Protein AF-A0A9Q5HTS6-F1 (afdb_monomer_lite)

Radius of gyration: 38.54 Å; chains: 1; bounding box: 90×103×113 Å

Sequence (545 aa):
MSFSGYDIEDALILNKASLDRGYGRCQVMRKYATLIRKYPNGTFDRLADAPLDEKGQVQRKYDIIQSDGLAGVGERVDPGDVYVNKQTPANANDNTFTGQAAGVAYKNAPMTYKSPVPGNIDKVMLTDTENDQTLVKVLIRQTRRPELGDKFSSRHGQKGVCGLIVNQEDMPFNDDGITPDSIMNPHGFPSRMTVGKMIELLAGKAGVLDGSLQYGTAFGGSKVEDMSRILVDHGFNYAGKDMLTSGITGEQMEAYVFFGPIYYQKLKHMVMDKMHARARGPRATLTRQPTEGRSREGGLRLGEMERDCLIGYGATQLLLERLMLSSDKFEVHACEVCGLMGYNGWCAYCKSSKSMAKLVIPYAAKLLFQESTFQPQTEARDYEERDEPLQPDESLANLDERVNRNRRDALDREFNNQSGSTHINWAEKGKLKADAIDVWWQPTSAPQAATHAAATIPVQTPLQMEGDQEPVHSFGTPGMPIPMCQYLDFFNASIAIGRQAPLKIHQSCDSYANTAAHSIGYQTNLGCSYNPQDTSMGFVPINGA

Structure (mmCIF, N/CA/C/O backbone):
data_AF-A0A9Q5HTS6-F1
#
_entry.id   AF-A0A9Q5HTS6-F1
#
loop_
_atom_site.group_PDB
_atom_site.id
_atom_site.type_symbol
_atom_site.label_atom_id
_atom_site.label_alt_id
_atom_site.label_comp_id
_atom_site.label_asym_id
_atom_site.label_entity_id
_atom_site.label_seq_id
_atom_site.pdbx_PDB_ins_code
_atom_site.Cartn_x
_atom_site.Cartn_y
_atom_site.Cartn_z
_atom_site.occupancy
_atom_site.B_iso_or_equiv
_atom_site.auth_seq_id
_atom_site.auth_comp_id
_atom_site.auth_asym_id
_atom_site.auth_atom_id
_atom_site.pdbx_PDB_model_num
ATOM 1 N N . MET A 1 1 ? -6.279 -2.132 24.727 1.00 91.94 1 MET A N 1
ATOM 2 C CA . MET A 1 1 ? -5.371 -2.897 25.616 1.00 91.94 1 MET A CA 1
ATOM 3 C C . MET A 1 1 ? -4.040 -3.071 24.905 1.00 91.94 1 MET A C 1
ATOM 5 O O . MET A 1 1 ? -4.052 -2.992 23.684 1.00 91.94 1 MET A O 1
ATOM 9 N N . SER A 1 2 ? -2.934 -3.256 25.627 1.00 92.50 2 SER A N 1
ATOM 10 C CA . SER A 1 2 ? -1.659 -3.651 25.016 1.00 92.50 2 SER A CA 1
ATOM 11 C C . SER A 1 2 ? -1.619 -5.172 24.834 1.00 92.50 2 SER A C 1
ATOM 13 O O . SER A 1 2 ? -2.069 -5.899 25.720 1.00 92.50 2 SER A O 1
ATOM 15 N N . PHE A 1 3 ? -1.123 -5.673 23.703 1.00 91.12 3 PHE A N 1
ATOM 16 C CA . PHE A 1 3 ? -1.060 -7.117 23.443 1.00 91.12 3 PHE A CA 1
ATOM 17 C C . PHE A 1 3 ? 0.232 -7.504 22.720 1.00 91.12 3 PHE A C 1
ATOM 19 O O . PHE A 1 3 ? 0.503 -7.041 21.617 1.00 91.12 3 PHE A O 1
ATOM 26 N N . SER A 1 4 ? 1.023 -8.411 23.303 1.00 86.00 4 SER A N 1
ATOM 27 C CA . SER A 1 4 ? 2.230 -9.026 22.703 1.00 86.00 4 SER A CA 1
ATOM 28 C C . SER A 1 4 ? 3.352 -8.080 22.217 1.00 86.00 4 SER A C 1
ATOM 30 O O . SER A 1 4 ? 4.333 -8.554 21.655 1.00 86.00 4 SER A O 1
ATOM 32 N N . GLY A 1 5 ? 3.238 -6.758 22.407 1.00 92.12 5 GLY A N 1
ATOM 33 C CA . GLY A 1 5 ? 4.233 -5.755 21.996 1.00 92.12 5 GLY A CA 1
ATOM 34 C C . GLY A 1 5 ? 4.219 -5.391 20.504 1.00 92.12 5 GLY A C 1
ATOM 35 O O . GLY A 1 5 ? 4.838 -4.407 20.107 1.00 92.12 5 GLY A O 1
ATOM 36 N N . TYR A 1 6 ? 3.481 -6.127 19.669 1.00 94.62 6 TYR A N 1
ATOM 37 C CA . TYR A 1 6 ? 3.338 -5.849 18.232 1.00 94.62 6 TYR A CA 1
ATOM 38 C C . TYR A 1 6 ? 2.350 -4.713 17.911 1.00 94.62 6 TYR A C 1
ATOM 40 O O . TYR A 1 6 ? 2.110 -4.416 16.742 1.00 94.62 6 TYR A O 1
ATOM 48 N N . ASP A 1 7 ? 1.773 -4.082 18.932 1.00 94.81 7 ASP A N 1
ATOM 49 C CA . ASP A 1 7 ? 0.868 -2.931 18.867 1.00 94.81 7 ASP A CA 1
ATOM 50 C C . ASP A 1 7 ? 1.518 -1.611 19.328 1.00 94.81 7 ASP A C 1
ATOM 52 O O . ASP A 1 7 ? 0.841 -0.610 19.577 1.00 94.81 7 ASP A O 1
ATOM 56 N N . ILE A 1 8 ? 2.844 -1.587 19.463 1.00 93.94 8 ILE A N 1
ATOM 57 C CA . ILE A 1 8 ? 3.615 -0.371 19.747 1.00 93.94 8 ILE A CA 1
ATOM 58 C C . ILE A 1 8 ? 3.582 0.567 18.519 1.00 93.94 8 ILE A C 1
ATOM 60 O O . ILE A 1 8 ? 3.503 0.107 17.382 1.00 93.94 8 ILE A O 1
ATOM 64 N N . GLU A 1 9 ? 3.614 1.888 18.747 1.00 90.25 9 GLU A N 1
ATOM 65 C CA . GLU A 1 9 ? 3.634 2.925 17.693 1.00 90.25 9 GLU A CA 1
ATOM 66 C C . GLU A 1 9 ? 2.486 2.805 16.660 1.00 90.25 9 GLU A C 1
ATOM 68 O O . GLU A 1 9 ? 2.699 2.690 15.453 1.00 90.25 9 GLU A O 1
ATOM 73 N N . ASP A 1 10 ? 1.236 2.844 17.142 1.00 91.56 10 ASP A N 1
ATOM 74 C CA . ASP A 1 10 ? -0.006 2.798 16.342 1.00 91.56 10 ASP A CA 1
ATOM 75 C C . ASP A 1 10 ? -0.234 1.521 15.510 1.00 91.56 10 ASP A C 1
ATOM 77 O O . ASP A 1 10 ? -1.095 1.493 14.620 1.00 91.56 10 ASP A O 1
ATOM 81 N N . ALA A 1 11 ? 0.494 0.440 15.777 1.00 95.75 11 ALA A N 1
ATOM 82 C CA . ALA A 1 11 ? 0.191 -0.842 15.161 1.00 95.75 11 ALA A CA 1
ATOM 83 C C . ALA A 1 11 ? -1.122 -1.439 15.712 1.00 95.75 11 ALA A C 1
ATOM 85 O O . ALA A 1 11 ? -1.511 -1.240 16.863 1.00 95.75 11 ALA A O 1
ATOM 86 N N . LEU A 1 12 ? -1.837 -2.152 14.843 1.00 95.75 12 LEU A N 1
ATOM 87 C CA . LEU A 1 12 ? -3.092 -2.831 15.146 1.00 95.75 12 LEU A CA 1
ATOM 88 C C . LEU A 1 12 ? -2.887 -4.332 15.034 1.00 95.75 12 LEU A C 1
ATOM 90 O O . LEU A 1 12 ? -2.292 -4.820 14.070 1.00 95.75 12 LEU A O 1
ATOM 94 N N . ILE A 1 13 ? -3.454 -5.065 15.978 1.00 96.88 13 ILE A N 1
ATOM 95 C CA . ILE A 1 13 ? -3.468 -6.524 15.937 1.00 96.88 13 ILE A CA 1
ATOM 96 C C . ILE A 1 13 ? -4.833 -6.954 15.424 1.00 96.88 13 ILE A C 1
ATOM 98 O O . ILE A 1 13 ? -5.847 -6.383 15.829 1.00 96.88 13 ILE A O 1
ATOM 102 N N . LEU A 1 14 ? -4.860 -7.912 14.500 1.00 96.81 14 LEU A N 1
ATOM 103 C CA . LEU A 1 14 ? -6.087 -8.405 13.875 1.00 96.81 14 LEU A CA 1
ATOM 104 C C . LEU A 1 14 ? -6.308 -9.882 14.187 1.00 96.81 14 LEU A C 1
ATOM 106 O O . LEU A 1 14 ? -5.365 -10.669 14.229 1.00 96.81 14 LEU A O 1
ATOM 110 N N . ASN A 1 15 ? -7.572 -10.266 14.337 1.00 97.00 15 ASN A N 1
ATOM 111 C CA . ASN A 1 15 ? -7.971 -11.657 14.496 1.00 97.00 15 ASN A CA 1
ATOM 112 C C . ASN A 1 15 ? -7.982 -12.381 13.142 1.00 97.00 15 ASN A C 1
ATOM 114 O O . ASN A 1 15 ? -8.696 -12.003 12.207 1.00 97.00 15 ASN A O 1
ATOM 118 N N . LYS A 1 16 ? -7.213 -13.465 13.041 1.00 97.06 16 LYS A N 1
ATOM 119 C CA . LYS A 1 16 ? -7.109 -14.301 11.844 1.00 97.06 16 LYS A CA 1
ATOM 120 C C . LYS A 1 16 ? -8.455 -14.885 11.428 1.00 97.06 16 LYS A C 1
ATOM 122 O O . LYS A 1 16 ? -8.787 -14.811 10.244 1.00 97.06 16 LYS A O 1
ATOM 127 N N . ALA A 1 17 ? -9.242 -15.401 12.375 1.00 97.19 17 ALA A N 1
ATOM 128 C CA . ALA A 1 17 ? -10.527 -16.025 12.070 1.00 97.19 17 ALA A CA 1
ATOM 129 C C . ALA A 1 17 ? -11.534 -15.005 11.526 1.00 97.19 17 ALA A C 1
ATOM 131 O O . ALA A 1 17 ? -12.284 -15.305 10.598 1.00 97.19 17 ALA A O 1
ATOM 132 N N . SER A 1 18 ? -11.507 -13.770 12.028 1.00 96.38 18 SER A N 1
ATOM 133 C CA . SER A 1 18 ? -12.330 -12.677 11.500 1.00 96.38 18 SER A CA 1
ATOM 134 C C . SER A 1 18 ? -11.939 -12.330 10.061 1.00 96.38 18 SER A C 1
ATOM 136 O O . SER A 1 18 ? -12.806 -12.178 9.195 1.00 96.38 18 SER A O 1
ATOM 138 N N . LEU A 1 19 ? -10.636 -12.300 9.753 1.00 96.00 19 LEU A N 1
ATOM 139 C CA . LEU A 1 19 ? -10.141 -12.134 8.380 1.00 96.00 19 LEU A CA 1
ATOM 140 C C . LEU A 1 19 ? -10.570 -13.290 7.460 1.00 96.00 19 LEU A C 1
ATOM 142 O O . LEU A 1 19 ? -10.954 -13.051 6.310 1.00 96.00 19 LEU A O 1
ATOM 146 N N . ASP A 1 20 ? -10.532 -14.531 7.955 1.00 95.62 20 ASP A N 1
ATOM 147 C CA . ASP A 1 20 ? -10.992 -15.716 7.221 1.00 95.62 20 ASP A CA 1
ATOM 148 C C . ASP A 1 20 ? -12.496 -15.654 6.928 1.00 95.62 20 ASP A C 1
ATOM 150 O O . ASP A 1 20 ? -12.903 -15.918 5.794 1.00 95.62 20 ASP A O 1
ATOM 154 N N . ARG A 1 21 ? -13.309 -15.194 7.887 1.00 96.44 21 ARG A N 1
ATOM 155 C CA . ARG A 1 21 ? -14.764 -15.002 7.732 1.00 96.44 21 ARG A CA 1
ATOM 156 C C . ARG A 1 21 ? -15.150 -13.850 6.801 1.00 96.44 21 ARG A C 1
ATOM 158 O O . ARG A 1 21 ? -16.279 -13.814 6.325 1.00 96.44 21 ARG A O 1
ATOM 165 N N . GLY A 1 22 ? -14.228 -12.939 6.485 1.00 95.31 22 GLY A N 1
ATOM 166 C CA . GLY A 1 22 ? -14.451 -11.888 5.485 1.00 95.31 22 GLY A CA 1
ATOM 167 C C . GLY A 1 22 ? -14.142 -10.463 5.929 1.00 95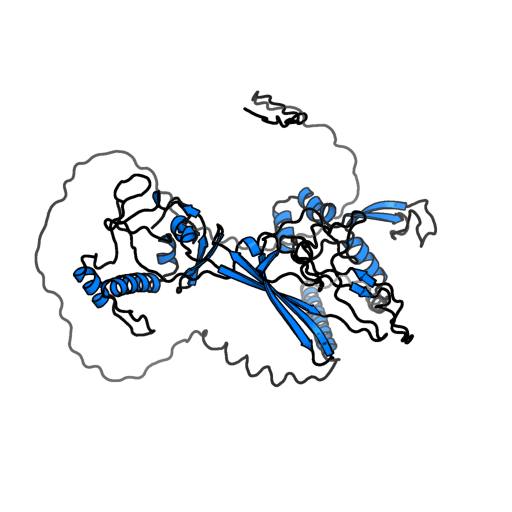.31 22 GLY A C 1
ATOM 168 O O . GLY A 1 22 ? -14.303 -9.547 5.120 1.00 95.31 22 GLY A O 1
ATOM 169 N N . TYR A 1 23 ? -13.666 -10.259 7.159 1.00 95.75 23 TYR A N 1
ATOM 170 C CA . TYR A 1 23 ? -13.342 -8.931 7.672 1.00 95.75 23 TYR A CA 1
ATOM 171 C C . TYR A 1 23 ? -12.332 -8.208 6.766 1.00 95.75 23 TYR A C 1
ATOM 173 O O . TYR A 1 23 ? -11.249 -8.716 6.466 1.00 95.75 23 TYR A O 1
ATOM 181 N N . GLY A 1 24 ? -12.701 -7.017 6.286 1.00 92.81 24 GLY A N 1
ATOM 182 C CA . GLY A 1 24 ? -11.821 -6.140 5.510 1.00 92.81 24 GLY A CA 1
ATOM 183 C C . GLY A 1 24 ? -11.382 -6.659 4.131 1.00 92.81 24 GLY A C 1
ATOM 184 O O . GLY A 1 24 ? -10.415 -6.126 3.573 1.00 92.81 24 GLY A O 1
ATOM 185 N N . ARG A 1 25 ? -12.039 -7.678 3.554 1.00 95.31 25 ARG A N 1
ATOM 186 C CA . ARG A 1 25 ? -11.738 -8.130 2.181 1.00 95.31 25 ARG A CA 1
ATOM 187 C C . ARG A 1 25 ? -11.942 -6.986 1.186 1.00 95.31 25 ARG A C 1
ATOM 189 O O . ARG A 1 25 ? -12.949 -6.286 1.231 1.00 95.31 25 ARG A O 1
ATOM 196 N N . CYS A 1 26 ? -10.995 -6.806 0.270 1.00 94.19 26 CYS A N 1
ATOM 197 C CA . CYS A 1 26 ? -11.092 -5.794 -0.775 1.00 94.19 26 CYS A CA 1
ATOM 198 C C . CYS A 1 26 ? -11.025 -6.416 -2.170 1.00 94.19 26 CYS A C 1
ATOM 200 O O . CYS A 1 26 ? -10.338 -7.409 -2.408 1.00 94.19 26 CYS A O 1
ATOM 202 N N . GLN A 1 27 ? -11.748 -5.809 -3.108 1.00 94.75 27 GLN A N 1
ATOM 203 C CA . GLN A 1 27 ? -11.639 -6.110 -4.528 1.00 94.75 27 GLN A CA 1
ATOM 204 C C . GLN A 1 27 ? -10.976 -4.922 -5.214 1.00 94.75 27 GLN A C 1
ATOM 206 O O . GLN A 1 27 ? -11.531 -3.827 -5.273 1.00 94.75 27 GLN A O 1
ATOM 211 N N . VAL A 1 28 ? -9.756 -5.128 -5.698 1.00 94.62 28 VAL A N 1
ATOM 212 C CA . VAL A 1 28 ? -9.007 -4.110 -6.430 1.00 94.62 28 VAL A CA 1
ATOM 213 C C . VAL A 1 28 ? -9.265 -4.321 -7.909 1.00 94.62 28 VAL A C 1
ATOM 215 O O . VAL A 1 28 ? -8.833 -5.317 -8.484 1.00 94.62 28 VAL A O 1
ATOM 218 N N . MET A 1 29 ? -9.974 -3.383 -8.522 1.00 94.62 29 MET A N 1
ATOM 219 C CA . MET A 1 29 ? -10.266 -3.408 -9.950 1.00 94.62 29 MET A CA 1
ATOM 220 C C . MET A 1 29 ? -9.309 -2.472 -10.687 1.00 94.62 29 MET A C 1
ATOM 222 O O . MET A 1 29 ? -9.157 -1.304 -10.324 1.00 94.62 29 MET A O 1
ATOM 226 N N . ARG A 1 30 ? -8.642 -2.985 -11.721 1.00 93.94 30 ARG A N 1
ATOM 227 C CA . ARG A 1 30 ? -7.734 -2.221 -12.583 1.00 93.94 30 ARG A CA 1
ATOM 228 C C . ARG A 1 30 ? -8.204 -2.309 -14.022 1.00 93.94 30 ARG A C 1
ATOM 230 O O . ARG A 1 30 ? -8.406 -3.395 -14.556 1.00 93.94 30 ARG A O 1
ATOM 237 N N . LYS A 1 31 ? -8.362 -1.146 -14.645 1.00 94.88 31 LYS A N 1
ATOM 238 C CA . LYS A 1 31 ? -8.725 -1.019 -16.053 1.00 94.88 31 LYS A CA 1
ATOM 239 C C . LYS A 1 31 ? -7.462 -0.907 -16.899 1.00 94.88 31 LYS A C 1
ATOM 241 O O . LYS A 1 31 ? -6.658 0.001 -16.690 1.00 94.88 31 LYS A O 1
ATOM 246 N N . TYR A 1 32 ? -7.358 -1.766 -17.900 1.00 93.94 32 TYR A N 1
ATOM 247 C CA . TYR A 1 32 ? -6.369 -1.695 -18.964 1.00 93.94 32 TYR A CA 1
ATOM 248 C C . TYR A 1 32 ? -7.080 -1.312 -20.256 1.00 93.94 32 TYR A C 1
ATOM 250 O O . TYR A 1 32 ? -8.039 -1.962 -20.658 1.00 93.94 32 TYR A O 1
ATOM 258 N N . ALA A 1 33 ? -6.661 -0.210 -20.872 1.00 94.06 33 ALA A N 1
ATOM 259 C CA . ALA A 1 33 ? -7.249 0.283 -22.109 1.00 94.06 33 ALA A CA 1
ATOM 260 C C . ALA A 1 33 ? -6.222 0.180 -23.235 1.00 94.06 33 ALA A C 1
ATOM 262 O O . ALA A 1 33 ? -5.099 0.669 -23.098 1.00 94.06 33 ALA A O 1
ATOM 263 N N . THR A 1 34 ? -6.610 -0.450 -24.336 1.00 92.88 34 THR A N 1
ATOM 264 C CA . THR A 1 34 ? -5.758 -0.682 -25.498 1.00 92.88 34 THR A CA 1
ATOM 265 C C . THR A 1 34 ? -6.490 -0.189 -26.731 1.00 92.88 34 THR A C 1
ATOM 267 O O . THR A 1 34 ? -7.564 -0.682 -27.070 1.00 92.88 34 THR A O 1
ATOM 270 N N . LEU A 1 35 ? -5.917 0.816 -27.385 1.00 92.75 35 LEU A N 1
ATOM 271 C CA . LEU A 1 35 ? -6.476 1.384 -28.601 1.00 92.75 35 LEU A CA 1
ATOM 272 C C . LEU A 1 35 ? -5.869 0.688 -29.820 1.00 92.75 35 LEU A C 1
ATOM 274 O O . LEU A 1 35 ? -4.647 0.520 -29.902 1.00 92.75 35 LEU A O 1
ATOM 278 N N . ILE A 1 36 ? -6.735 0.306 -30.750 1.00 91.62 36 ILE A N 1
ATOM 279 C CA . ILE A 1 36 ? -6.362 -0.235 -32.052 1.00 91.62 36 ILE A CA 1
ATOM 280 C C . ILE A 1 36 ? -6.179 0.960 -32.988 1.00 91.62 36 ILE A C 1
ATOM 282 O O . ILE A 1 36 ? -7.129 1.675 -33.312 1.00 91.62 36 ILE A O 1
ATOM 286 N N . ARG A 1 37 ? -4.923 1.245 -33.337 1.00 88.62 37 ARG A N 1
ATOM 287 C CA . ARG A 1 37 ? -4.564 2.465 -34.063 1.00 88.62 37 ARG A CA 1
ATOM 288 C C . ARG A 1 37 ? -4.812 2.297 -35.555 1.00 88.62 37 ARG A C 1
ATOM 290 O O . ARG A 1 37 ? -4.423 1.289 -36.134 1.00 88.62 37 ARG A O 1
ATOM 297 N N . LYS A 1 38 ? -5.395 3.324 -36.171 1.00 87.75 38 LYS A N 1
ATOM 298 C CA . LYS A 1 38 ? -5.394 3.523 -37.625 1.00 87.75 38 LYS A CA 1
ATOM 299 C C . LYS A 1 38 ? -4.250 4.473 -37.973 1.00 87.75 38 LYS A C 1
ATOM 301 O O . LYS A 1 38 ? -4.104 5.510 -37.325 1.00 87.75 38 LYS A O 1
ATOM 306 N N . TYR A 1 39 ? -3.435 4.104 -38.950 1.00 86.69 39 TYR A N 1
ATOM 307 C CA . TYR A 1 39 ? -2.269 4.862 -39.392 1.00 86.69 39 TYR A CA 1
ATOM 308 C C . TYR A 1 39 ? -2.590 5.671 -40.662 1.00 86.69 39 TYR A C 1
ATOM 310 O O . TYR A 1 39 ? -3.462 5.270 -41.437 1.00 86.69 39 TYR A O 1
ATOM 318 N N . PRO A 1 40 ? -1.882 6.789 -40.924 1.00 83.56 40 PRO A N 1
ATOM 319 C CA . PRO A 1 40 ? -2.123 7.630 -42.106 1.00 83.56 40 PRO A CA 1
ATOM 320 C C . PRO A 1 40 ? -1.927 6.911 -43.448 1.00 83.56 40 PRO A C 1
ATOM 322 O O . PRO A 1 40 ? -2.532 7.278 -44.448 1.00 83.56 40 PRO A O 1
ATOM 325 N N . ASN A 1 41 ? -1.112 5.856 -43.468 1.00 81.38 41 ASN A N 1
ATOM 326 C CA . ASN A 1 41 ? -0.875 5.003 -44.635 1.00 81.38 41 ASN A CA 1
ATOM 327 C C . ASN A 1 41 ? -2.049 4.052 -44.967 1.00 81.38 41 ASN A C 1
ATOM 329 O O . ASN A 1 41 ? -1.928 3.226 -45.868 1.00 81.38 41 ASN A O 1
ATOM 333 N N . GLY A 1 42 ? -3.171 4.142 -44.244 1.00 80.00 42 GLY A N 1
ATOM 334 C CA . GLY A 1 42 ? -4.340 3.279 -44.423 1.00 80.00 42 GLY A CA 1
ATOM 335 C C . GLY A 1 42 ? -4.214 1.904 -43.758 1.00 80.00 42 GLY A C 1
ATOM 336 O O . GLY A 1 42 ? -5.160 1.120 -43.802 1.00 80.00 42 GLY A O 1
ATOM 337 N N . THR A 1 43 ? -3.081 1.601 -43.116 1.00 85.25 43 THR A N 1
ATOM 338 C CA . THR A 1 43 ? -2.927 0.388 -42.302 1.00 85.25 43 THR A CA 1
ATOM 339 C C . THR A 1 43 ? -3.523 0.592 -40.912 1.00 85.25 43 THR A C 1
ATOM 341 O O . THR A 1 43 ? -3.648 1.712 -40.415 1.00 85.25 43 THR A O 1
ATOM 344 N N . PHE A 1 44 ? -3.904 -0.497 -40.256 1.00 87.00 44 PHE A N 1
ATOM 345 C CA . PHE A 1 44 ? -4.443 -0.476 -38.902 1.00 87.00 44 PHE A CA 1
ATOM 346 C C . PHE A 1 44 ? -3.826 -1.605 -38.078 1.00 87.00 44 PHE A C 1
ATOM 348 O O . PHE A 1 44 ? -3.452 -2.648 -38.622 1.00 87.00 44 PHE A O 1
ATOM 355 N N . ASP A 1 45 ? -3.696 -1.381 -36.770 1.00 91.00 45 ASP A N 1
ATOM 356 C CA . ASP A 1 45 ? -3.431 -2.453 -35.813 1.00 91.00 45 ASP A CA 1
ATOM 357 C C . ASP A 1 45 ? -4.559 -3.485 -35.909 1.00 91.00 45 ASP A C 1
ATOM 359 O O . ASP A 1 45 ? -5.717 -3.116 -36.068 1.00 91.00 45 ASP A O 1
ATOM 363 N N . ARG A 1 46 ? -4.261 -4.772 -35.756 1.00 88.94 46 ARG A N 1
ATOM 364 C CA . ARG A 1 46 ? -5.296 -5.814 -35.724 1.00 88.94 46 ARG A CA 1
ATOM 365 C C . ARG A 1 46 ? -5.179 -6.664 -34.472 1.00 88.94 46 ARG A C 1
ATOM 367 O O . ARG A 1 46 ? -4.078 -6.849 -33.947 1.00 88.94 46 ARG A O 1
ATOM 374 N N . LEU A 1 47 ? -6.310 -7.171 -33.999 1.00 90.44 47 LEU A N 1
ATOM 375 C CA . LEU A 1 47 ? -6.320 -8.274 -33.044 1.00 90.44 47 LEU A CA 1
ATOM 376 C C . LEU A 1 47 ? -5.955 -9.551 -33.797 1.00 90.44 47 LEU A C 1
ATOM 378 O O . LEU A 1 47 ? -6.271 -9.686 -34.981 1.00 90.44 47 LEU A O 1
ATOM 382 N N . ALA A 1 48 ? -5.210 -10.428 -33.140 1.00 86.25 48 ALA A N 1
ATOM 383 C CA . ALA A 1 48 ? -4.736 -11.656 -33.751 1.00 86.25 48 ALA A CA 1
ATOM 384 C C . ALA A 1 48 ? -4.862 -12.822 -32.781 1.00 86.25 48 ALA A C 1
ATOM 386 O O . ALA A 1 48 ? -4.678 -12.658 -31.572 1.00 86.25 48 ALA A O 1
ATOM 387 N N . ASP A 1 49 ? -5.089 -13.999 -33.345 1.00 85.38 49 ASP A N 1
ATOM 388 C CA . ASP A 1 49 ? -5.145 -15.249 -32.602 1.00 85.38 49 ASP A CA 1
ATOM 389 C C . ASP A 1 49 ? -3.804 -15.546 -31.931 1.00 85.38 49 ASP A C 1
ATOM 391 O O . ASP A 1 49 ? -2.745 -15.011 -32.298 1.00 85.38 49 ASP A O 1
ATOM 395 N N . ALA A 1 50 ? -3.848 -16.410 -30.923 1.00 82.56 50 ALA A N 1
ATOM 396 C CA . ALA A 1 50 ? -2.648 -16.885 -30.264 1.00 82.56 50 ALA A CA 1
ATOM 397 C C . ALA A 1 50 ? -1.697 -17.547 -31.287 1.00 82.56 50 ALA A C 1
ATOM 399 O O . ALA A 1 50 ? -2.128 -18.407 -32.060 1.00 82.56 50 ALA A O 1
ATOM 400 N N . PRO A 1 51 ? -0.404 -17.171 -31.320 1.00 82.19 51 PRO A N 1
ATOM 401 C CA . PRO A 1 51 ? 0.550 -17.819 -32.206 1.00 82.19 51 PRO A CA 1
ATOM 402 C C . PRO A 1 51 ? 0.720 -19.288 -31.805 1.00 82.19 51 PRO A C 1
ATOM 404 O O . PRO A 1 51 ? 0.944 -19.603 -30.633 1.00 82.19 51 PRO A O 1
ATOM 407 N N . LEU A 1 52 ? 0.630 -20.171 -32.796 1.00 82.31 52 LEU A N 1
ATOM 408 C CA . LEU A 1 52 ? 0.891 -21.597 -32.645 1.00 82.31 52 LEU A CA 1
ATOM 409 C C . LEU A 1 52 ? 2.391 -21.860 -32.799 1.00 82.31 52 LEU A C 1
ATOM 411 O O . LEU A 1 52 ? 3.021 -21.348 -33.727 1.00 82.31 52 LEU A O 1
ATOM 415 N N . ASP A 1 53 ? 2.959 -22.663 -31.903 1.00 80.62 53 ASP A N 1
ATOM 416 C CA . ASP A 1 53 ? 4.321 -23.173 -32.062 1.00 80.62 53 ASP A CA 1
ATOM 417 C C . ASP A 1 53 ? 4.396 -24.181 -33.223 1.00 80.62 53 ASP A C 1
ATOM 419 O O . ASP A 1 53 ? 3.381 -24.693 -33.697 1.00 80.62 53 ASP A O 1
ATOM 423 N N . GLU A 1 54 ? 5.613 -24.549 -33.637 1.00 78.50 54 GLU A N 1
ATOM 424 C CA . GLU A 1 54 ? 5.878 -25.548 -34.693 1.00 78.50 54 GLU A CA 1
ATOM 425 C C . GLU A 1 54 ? 5.198 -26.911 -34.440 1.00 78.50 54 GLU A C 1
ATOM 427 O O . GLU A 1 54 ? 4.981 -27.690 -35.364 1.00 78.50 54 GLU A O 1
ATOM 432 N N . LYS A 1 55 ? 4.826 -27.190 -33.183 1.00 78.25 55 LYS A N 1
ATOM 433 C CA . LYS A 1 55 ? 4.099 -28.394 -32.744 1.00 78.25 55 LYS A CA 1
ATOM 434 C C . LYS A 1 55 ? 2.571 -28.232 -32.733 1.00 78.25 55 LYS A C 1
ATOM 436 O O . LYS A 1 55 ? 1.878 -29.121 -32.248 1.00 78.25 55 LYS A O 1
ATOM 441 N N . GLY A 1 56 ? 2.044 -27.100 -33.199 1.00 77.69 56 GLY A N 1
ATOM 442 C CA . GLY A 1 56 ? 0.612 -26.786 -33.194 1.00 77.69 56 GLY A CA 1
ATOM 443 C C . GLY A 1 56 ? 0.029 -26.494 -31.807 1.00 77.69 56 GLY A C 1
ATOM 444 O O . GLY A 1 56 ? -1.187 -26.509 -31.647 1.00 77.69 56 GLY A O 1
ATOM 445 N N . GLN A 1 57 ? 0.872 -26.253 -30.799 1.00 80.06 57 GLN A N 1
ATOM 446 C CA . GLN A 1 57 ? 0.445 -25.928 -29.436 1.00 80.06 57 GLN A CA 1
ATOM 447 C C . GLN A 1 57 ? 0.514 -24.420 -29.192 1.00 80.06 57 GLN A C 1
ATOM 449 O O . GLN A 1 57 ? 1.424 -23.745 -29.676 1.00 80.06 57 GLN A O 1
ATOM 454 N N . VAL A 1 58 ? -0.444 -23.901 -28.426 1.00 81.25 58 VAL A N 1
ATOM 455 C CA . VAL A 1 58 ? -0.443 -22.507 -27.975 1.00 81.25 58 VAL A CA 1
ATOM 456 C C . VAL A 1 58 ? 0.606 -22.345 -26.876 1.00 81.25 58 VAL A C 1
ATOM 458 O O . VAL A 1 58 ? 0.667 -23.135 -25.933 1.00 81.25 58 VAL A O 1
ATOM 461 N N . GLN A 1 59 ? 1.443 -21.313 -26.979 1.00 84.19 59 GLN A N 1
ATOM 462 C CA . GLN A 1 59 ? 2.391 -20.998 -25.910 1.00 84.19 59 GLN A CA 1
ATOM 463 C C . GLN A 1 59 ? 1.638 -20.614 -24.632 1.00 84.19 59 GLN A C 1
ATOM 465 O O . GLN A 1 59 ? 0.689 -19.836 -24.684 1.00 84.19 59 GLN A O 1
ATOM 470 N N . ARG A 1 60 ? 2.152 -21.028 -23.466 1.00 86.50 60 ARG A N 1
ATOM 471 C CA . ARG A 1 60 ? 1.551 -20.753 -22.144 1.00 86.50 60 ARG A CA 1
ATOM 472 C C . ARG A 1 60 ? 1.132 -19.290 -21.916 1.00 86.50 60 ARG A C 1
ATOM 474 O O . ARG A 1 60 ? 0.154 -19.034 -21.236 1.00 86.50 60 ARG A O 1
ATOM 481 N N . LYS A 1 61 ? 1.851 -18.323 -22.497 1.00 87.25 61 LYS A N 1
ATOM 482 C CA . LYS A 1 61 ? 1.552 -16.883 -22.356 1.00 87.25 61 LYS A CA 1
ATOM 483 C C . LYS A 1 61 ? 0.218 -16.454 -22.976 1.00 87.25 61 LYS A C 1
ATOM 485 O O . LYS A 1 61 ? -0.267 -15.375 -22.648 1.00 87.25 61 LYS A O 1
ATOM 490 N N . TYR A 1 62 ? -0.310 -17.244 -23.907 1.00 89.31 62 TYR A N 1
ATOM 491 C CA . TYR A 1 62 ? -1.537 -16.966 -24.650 1.00 89.31 62 TYR A CA 1
ATOM 492 C C . TYR A 1 62 ? -2.663 -17.946 -24.287 1.00 89.31 62 TYR A C 1
ATOM 494 O O . TYR A 1 62 ? -3.657 -17.998 -24.996 1.00 89.31 62 TYR A O 1
ATOM 502 N N . ASP A 1 63 ? -2.521 -18.707 -23.197 1.00 88.31 63 ASP A N 1
ATOM 503 C CA . ASP A 1 63 ? -3.491 -19.731 -22.773 1.00 88.31 63 ASP A CA 1
ATOM 504 C C . ASP A 1 63 ? -4.888 -19.149 -22.478 1.00 88.31 63 ASP A C 1
ATOM 506 O O . ASP A 1 63 ? -5.907 -19.782 -22.714 1.00 88.31 63 ASP A O 1
ATOM 510 N N . ILE A 1 64 ? -4.923 -17.894 -22.027 1.00 90.69 64 ILE A N 1
ATOM 511 C CA . ILE A 1 64 ? -6.131 -17.146 -21.630 1.00 90.69 64 ILE A CA 1
ATOM 512 C C . ILE A 1 64 ? -6.824 -16.494 -22.845 1.00 90.69 64 ILE A C 1
ATOM 514 O O . ILE A 1 64 ? -7.879 -15.870 -22.745 1.00 90.69 64 ILE A O 1
ATOM 518 N N . ILE A 1 65 ? -6.187 -16.527 -24.017 1.00 91.75 65 ILE A N 1
ATOM 519 C CA . ILE A 1 65 ? -6.673 -15.802 -25.190 1.00 91.75 65 ILE A CA 1
ATOM 520 C C . ILE A 1 65 ? -7.628 -16.675 -25.990 1.00 91.75 65 ILE A C 1
ATOM 522 O O . ILE A 1 65 ? -7.327 -17.816 -26.329 1.00 91.75 65 ILE A O 1
ATOM 526 N N . GLN A 1 66 ? -8.768 -16.091 -26.340 1.00 90.12 66 GLN A N 1
ATOM 527 C CA . GLN A 1 66 ? -9.782 -16.704 -27.179 1.00 90.12 66 GLN A CA 1
ATOM 528 C C . GLN A 1 66 ? -9.487 -16.465 -28.670 1.00 90.12 66 GLN A C 1
ATOM 530 O O . GLN A 1 66 ? -8.529 -15.792 -29.056 1.00 90.12 66 GLN A O 1
ATOM 535 N N . SER A 1 67 ? -10.323 -17.024 -29.542 1.00 86.56 67 SER A N 1
ATOM 536 C CA . SER A 1 67 ? -10.180 -16.930 -31.004 1.00 86.56 67 SER A CA 1
ATOM 537 C C . SER A 1 67 ? -10.357 -15.519 -31.581 1.00 86.56 67 SER A C 1
ATOM 539 O O . SER A 1 67 ? -10.324 -15.346 -32.789 1.00 86.56 67 SER A O 1
ATOM 541 N N . ASP A 1 68 ? -10.644 -14.518 -30.755 1.00 88.50 68 ASP A N 1
ATOM 542 C CA . ASP A 1 68 ? -10.765 -13.110 -31.140 1.00 88.50 68 ASP A CA 1
ATOM 543 C C . ASP A 1 68 ? -9.513 -12.287 -30.773 1.00 88.50 68 ASP A C 1
ATOM 545 O O . ASP A 1 68 ? -9.451 -11.082 -31.034 1.00 88.50 68 ASP A O 1
ATOM 549 N N . GLY A 1 69 ? -8.503 -12.917 -30.161 1.00 89.25 69 GLY A N 1
ATOM 550 C CA . GLY A 1 69 ? -7.298 -12.246 -29.674 1.00 89.25 69 GLY A CA 1
ATOM 551 C C . GLY A 1 69 ? -7.492 -11.498 -28.348 1.00 89.25 69 GLY A C 1
ATOM 552 O O . GLY A 1 69 ? -6.584 -10.773 -27.915 1.00 89.25 69 GLY A O 1
ATOM 553 N N . LEU A 1 70 ? -8.647 -11.657 -27.694 1.00 93.44 70 LEU A N 1
ATOM 554 C CA . LEU A 1 70 ? -8.965 -11.098 -26.382 1.00 93.44 70 LEU A CA 1
ATOM 555 C C . LEU A 1 70 ? -9.006 -12.203 -25.333 1.00 93.44 70 LEU A C 1
ATOM 557 O O . LEU A 1 70 ? -9.194 -13.377 -25.631 1.00 93.44 70 LEU A O 1
ATOM 561 N N . ALA A 1 71 ? -8.801 -11.821 -24.081 1.00 93.44 71 ALA A N 1
ATOM 562 C CA . ALA A 1 71 ? -8.844 -12.779 -22.995 1.00 93.44 71 ALA A CA 1
ATOM 563 C C . ALA A 1 71 ? -10.272 -13.052 -22.501 1.00 93.44 71 ALA A C 1
ATOM 565 O O . ALA A 1 71 ? -11.109 -12.144 -22.464 1.00 93.44 71 ALA A O 1
ATOM 566 N N . GLY A 1 72 ? -10.538 -14.295 -22.097 1.00 92.88 72 GLY A N 1
ATOM 567 C CA . GLY A 1 72 ? -11.867 -14.729 -21.679 1.00 92.88 72 GLY A CA 1
ATOM 568 C C . GLY A 1 72 ? -12.354 -14.072 -20.385 1.00 92.88 72 GLY A C 1
ATOM 569 O O . GLY A 1 72 ? -11.601 -13.858 -19.433 1.00 92.88 72 GLY A O 1
ATOM 570 N N . VAL A 1 73 ? -13.651 -13.753 -20.316 1.00 95.00 73 VAL A N 1
ATOM 571 C CA . VAL A 1 73 ? -14.268 -13.229 -19.087 1.00 95.00 73 VAL A CA 1
ATOM 572 C C . VAL A 1 73 ? -14.388 -14.348 -18.051 1.00 95.00 73 VAL A C 1
ATOM 574 O O . VAL A 1 73 ? -14.938 -15.407 -18.328 1.00 95.00 73 VAL A O 1
ATOM 577 N N . GLY A 1 74 ? -13.907 -14.096 -16.835 1.00 93.56 74 GLY A N 1
ATOM 578 C CA . GLY A 1 74 ? -13.884 -15.051 -15.725 1.00 93.56 74 GLY A CA 1
ATOM 579 C C . GLY A 1 74 ? -12.560 -15.800 -15.575 1.00 93.56 74 GLY A C 1
ATOM 580 O O . GLY A 1 74 ? -12.302 -16.358 -14.505 1.00 93.56 74 GLY A O 1
ATOM 581 N N . GLU A 1 75 ? -11.695 -15.757 -16.588 1.00 93.19 75 GLU A N 1
ATOM 582 C CA . GLU A 1 75 ? -10.421 -16.467 -16.578 1.00 93.19 75 GLU A CA 1
ATOM 583 C C . GLU A 1 75 ? -9.396 -15.806 -15.647 1.00 93.19 75 GLU A C 1
ATOM 585 O O . GLU A 1 75 ? -9.413 -14.592 -15.395 1.00 93.19 75 GLU A O 1
ATOM 590 N N . ARG A 1 76 ? -8.513 -16.637 -15.086 1.00 94.25 76 ARG A N 1
ATOM 591 C CA . ARG A 1 76 ? -7.450 -16.216 -14.175 1.00 94.25 76 ARG A CA 1
ATOM 592 C C . ARG A 1 76 ? -6.205 -15.845 -14.979 1.00 94.25 76 ARG A C 1
ATOM 594 O O . ARG A 1 76 ? -5.683 -16.673 -15.704 1.00 94.25 76 ARG A O 1
ATOM 601 N N . VAL A 1 77 ? -5.715 -14.628 -14.767 1.00 94.50 77 VAL A N 1
ATOM 602 C CA . VAL A 1 77 ? -4.507 -14.054 -15.365 1.00 94.50 77 VAL A CA 1
ATOM 603 C C . VAL A 1 77 ? -3.368 -14.084 -14.361 1.00 94.50 77 VAL A C 1
ATOM 605 O O . VAL A 1 77 ? -3.442 -13.421 -13.319 1.00 94.50 77 VAL A O 1
ATOM 608 N N . ASP A 1 78 ? -2.307 -14.819 -14.683 1.00 93.88 78 ASP A N 1
ATOM 609 C CA . ASP A 1 78 ? -1.076 -14.855 -13.907 1.00 93.88 78 ASP A CA 1
ATOM 610 C C . ASP A 1 78 ? -0.054 -13.820 -14.451 1.00 93.88 78 ASP A C 1
ATOM 612 O O . ASP A 1 78 ? -0.190 -13.277 -15.557 1.00 93.88 78 ASP A O 1
ATOM 616 N N . PRO A 1 79 ? 0.969 -13.445 -13.657 1.00 91.94 79 PRO A N 1
ATOM 617 C CA . PRO A 1 79 ? 1.976 -12.474 -14.081 1.00 91.94 79 PRO A CA 1
ATOM 618 C C . PRO A 1 79 ? 2.732 -12.937 -15.337 1.00 91.94 79 PRO A C 1
ATOM 620 O O . PRO A 1 79 ? 3.379 -13.980 -15.332 1.00 91.94 79 PRO A O 1
ATOM 623 N N . GLY A 1 80 ? 2.718 -12.116 -16.389 1.00 89.69 80 GLY A N 1
ATOM 624 C CA . GLY A 1 80 ? 3.379 -12.401 -17.667 1.00 89.69 80 GLY A CA 1
ATOM 625 C C . GLY A 1 80 ? 2.445 -12.860 -18.786 1.00 89.69 80 GLY A C 1
ATOM 626 O O . GLY A 1 80 ? 2.862 -12.823 -19.948 1.00 89.69 80 GLY A O 1
ATOM 627 N N . ASP A 1 81 ? 1.197 -13.201 -18.466 1.00 93.31 81 ASP A N 1
ATOM 628 C CA . ASP A 1 81 ? 0.210 -13.603 -19.464 1.00 93.31 81 ASP A CA 1
ATOM 629 C C . ASP A 1 81 ? -0.257 -12.413 -20.309 1.00 93.31 81 ASP A C 1
ATOM 631 O O . ASP A 1 81 ? -0.231 -11.246 -19.887 1.00 93.31 81 ASP A O 1
ATOM 635 N N . VAL A 1 82 ? -0.659 -12.707 -21.541 1.00 93.31 82 VAL A N 1
ATOM 636 C CA . VAL A 1 82 ? -1.163 -11.724 -22.497 1.00 93.31 82 VAL A CA 1
ATOM 637 C C . VAL A 1 82 ? -2.684 -11.674 -22.392 1.00 93.31 82 VAL A C 1
ATOM 639 O O . VAL A 1 82 ? -3.349 -12.683 -22.578 1.00 93.31 82 VAL A O 1
ATOM 642 N N . TYR A 1 83 ? -3.237 -10.488 -22.124 1.00 93.81 83 TYR A N 1
ATOM 643 C CA . TYR A 1 83 ? -4.693 -10.300 -22.020 1.00 93.81 83 TYR A CA 1
ATOM 644 C C . TYR A 1 83 ? -5.320 -9.670 -23.276 1.00 93.81 83 TYR A C 1
ATOM 646 O O . TYR A 1 83 ? -6.530 -9.740 -23.473 1.00 93.81 83 TYR A O 1
ATOM 654 N N . VAL A 1 84 ? -4.507 -9.025 -24.119 1.00 94.56 84 VAL A N 1
ATOM 655 C CA . VAL A 1 84 ? -4.892 -8.571 -25.464 1.00 94.56 84 VAL A CA 1
ATOM 656 C C . VAL A 1 84 ? -3.727 -8.858 -26.396 1.00 94.56 84 VAL A C 1
ATOM 658 O O . VAL A 1 84 ? -2.644 -8.279 -26.236 1.00 94.56 84 VAL A O 1
ATOM 661 N N . ASN A 1 85 ? -3.943 -9.728 -27.378 1.00 93.81 85 ASN A N 1
ATOM 662 C CA . ASN A 1 85 ? -2.971 -9.973 -28.427 1.00 93.81 85 ASN A CA 1
ATOM 663 C C . ASN A 1 85 ? -3.214 -9.017 -29.595 1.00 93.81 85 ASN A C 1
ATOM 665 O O . ASN A 1 85 ? -4.202 -9.110 -30.322 1.00 93.81 85 ASN A O 1
ATOM 669 N N . LYS A 1 86 ? -2.289 -8.072 -29.761 1.00 92.56 86 LYS A N 1
ATOM 670 C CA . LYS A 1 86 ? -2.348 -7.053 -30.805 1.00 92.56 86 LYS A CA 1
ATOM 671 C C . LYS A 1 86 ? -1.160 -7.195 -31.744 1.00 92.56 86 LYS A C 1
ATOM 673 O O . LYS A 1 86 ? -0.026 -7.372 -31.300 1.00 92.56 86 LYS A O 1
ATOM 678 N N . GLN A 1 87 ? -1.413 -7.039 -33.034 1.00 91.62 87 GLN A N 1
ATOM 679 C CA . GLN A 1 87 ? -0.413 -6.961 -34.088 1.00 91.62 87 GLN A CA 1
ATOM 680 C C . GLN A 1 87 ? -0.363 -5.551 -34.673 1.00 91.62 87 GLN A C 1
ATOM 682 O O . GLN A 1 87 ? -1.392 -4.987 -35.039 1.00 91.62 87 GLN A O 1
ATOM 687 N N . THR A 1 88 ? 0.845 -5.007 -34.793 1.00 90.88 88 THR A N 1
ATOM 688 C CA . THR A 1 88 ? 1.114 -3.693 -35.384 1.00 90.88 88 THR A CA 1
ATOM 689 C C . THR A 1 88 ? 1.831 -3.869 -36.726 1.00 90.88 88 THR A C 1
ATOM 691 O O . THR A 1 88 ? 2.761 -4.676 -36.805 1.00 90.88 88 THR A O 1
ATOM 694 N N . PRO A 1 89 ? 1.428 -3.161 -37.795 1.00 89.50 89 PRO A N 1
ATOM 695 C CA . PRO A 1 89 ? 2.085 -3.259 -39.098 1.00 89.50 89 PRO A CA 1
ATOM 696 C C . PRO A 1 89 ? 3.552 -2.805 -39.022 1.00 89.50 89 PRO A C 1
ATOM 698 O O . PRO A 1 89 ? 3.878 -1.834 -38.341 1.00 89.50 89 PRO A O 1
ATOM 701 N N . ALA A 1 90 ? 4.454 -3.483 -39.735 1.00 84.19 90 ALA A N 1
ATOM 702 C CA . ALA A 1 90 ? 5.881 -3.143 -39.758 1.00 84.19 90 ALA A CA 1
ATOM 703 C C . ALA A 1 90 ? 6.142 -1.745 -40.351 1.00 84.19 90 ALA A C 1
ATOM 705 O O . ALA A 1 90 ? 7.028 -1.035 -39.881 1.00 84.19 90 ALA A O 1
ATOM 706 N N . ASN A 1 91 ? 5.304 -1.319 -41.302 1.00 80.56 91 ASN A N 1
ATOM 707 C CA . ASN A 1 91 ? 5.388 -0.016 -41.973 1.00 80.56 91 ASN A CA 1
ATOM 708 C C . ASN A 1 91 ? 4.638 1.094 -41.207 1.00 80.56 91 ASN A C 1
ATOM 710 O O . ASN A 1 91 ? 4.286 2.117 -41.784 1.00 80.56 91 ASN A O 1
ATOM 714 N N . ALA A 1 92 ? 4.353 0.908 -39.912 1.00 71.31 92 ALA A N 1
ATOM 715 C CA . ALA A 1 92 ? 3.602 1.866 -39.090 1.00 71.31 92 ALA A CA 1
ATOM 716 C C . ALA A 1 92 ? 4.207 3.285 -39.046 1.00 71.31 92 ALA A C 1
ATOM 718 O O . ALA A 1 92 ? 3.488 4.240 -38.760 1.00 71.31 92 ALA A O 1
ATOM 719 N N . ASN A 1 93 ? 5.512 3.422 -39.302 1.00 74.06 93 ASN A N 1
ATOM 720 C CA . ASN A 1 93 ? 6.214 4.708 -39.287 1.00 74.06 93 ASN A CA 1
ATOM 721 C C . ASN A 1 93 ? 6.267 5.397 -40.661 1.00 74.06 93 ASN A C 1
ATOM 723 O O . ASN A 1 93 ? 6.651 6.564 -40.726 1.00 74.06 93 ASN A O 1
ATOM 727 N N . ASP A 1 94 ? 5.893 4.704 -41.740 1.00 75.44 94 ASP A N 1
ATOM 728 C CA . ASP A 1 94 ? 5.906 5.270 -43.086 1.00 75.44 94 ASP A CA 1
ATOM 729 C C . ASP A 1 94 ? 4.595 6.015 -43.345 1.00 75.44 94 ASP A C 1
ATOM 731 O O . ASP A 1 94 ? 3.510 5.431 -43.339 1.00 75.44 94 ASP A O 1
ATOM 735 N N . ASN A 1 95 ? 4.701 7.322 -43.591 1.00 70.81 95 ASN A N 1
ATOM 736 C CA . ASN A 1 95 ? 3.561 8.197 -43.886 1.00 70.81 95 ASN A CA 1
ATOM 737 C C . ASN A 1 95 ? 3.143 8.172 -45.368 1.00 70.81 95 ASN A C 1
ATOM 739 O O . ASN A 1 95 ? 2.235 8.898 -45.771 1.00 70.81 95 ASN A O 1
ATOM 743 N N . THR A 1 96 ? 3.807 7.371 -46.198 1.00 72.06 96 THR A N 1
ATOM 744 C CA . THR A 1 96 ? 3.526 7.242 -47.629 1.00 72.06 96 THR A CA 1
ATOM 745 C C . THR A 1 96 ? 2.344 6.304 -47.869 1.00 72.06 96 THR A C 1
ATOM 747 O O . THR A 1 96 ? 2.410 5.101 -47.623 1.00 72.06 96 THR A O 1
ATOM 750 N N . PHE A 1 97 ? 1.243 6.860 -48.375 1.00 65.00 97 PHE A N 1
ATOM 751 C CA . PHE A 1 97 ? 0.038 6.112 -48.726 1.00 65.00 97 PHE A CA 1
ATOM 752 C C . PHE A 1 97 ? 0.223 5.400 -50.073 1.00 65.00 97 PHE A C 1
ATOM 754 O O . PHE A 1 97 ? 0.187 6.036 -51.124 1.00 65.00 97 PHE A O 1
ATOM 761 N N . THR A 1 98 ? 0.427 4.082 -50.060 1.00 61.72 98 THR A N 1
ATOM 762 C CA . THR A 1 98 ? 0.602 3.278 -51.287 1.00 61.72 98 THR A CA 1
ATOM 763 C C . THR A 1 98 ? -0.668 2.550 -51.737 1.00 61.72 98 THR A C 1
ATOM 765 O O . THR A 1 98 ? -0.622 1.793 -52.702 1.00 61.72 98 THR A O 1
ATOM 768 N N . GLY A 1 99 ? -1.817 2.757 -51.079 1.00 58.22 99 GLY A N 1
ATOM 769 C CA . GLY A 1 99 ? -3.118 2.195 -51.485 1.00 58.22 99 GLY A CA 1
ATOM 770 C C . GLY A 1 99 ? -3.234 0.660 -51.443 1.00 58.22 99 GLY A C 1
ATOM 771 O O . GLY A 1 99 ? -4.329 0.127 -51.597 1.00 58.22 99 GLY A O 1
ATOM 772 N N . GLN A 1 100 ? -2.141 -0.065 -51.195 1.00 57.38 100 GLN A N 1
ATOM 773 C CA . GLN A 1 100 ? -2.099 -1.522 -51.086 1.00 57.38 100 GLN A CA 1
ATOM 774 C C . GLN A 1 100 ? -1.945 -1.941 -49.620 1.00 57.38 100 GLN A C 1
ATOM 776 O O . GLN A 1 100 ? -0.847 -2.184 -49.128 1.00 57.38 100 GLN A O 1
ATOM 781 N N . ALA A 1 101 ? -3.067 -2.061 -48.910 1.00 57.06 101 ALA A N 1
ATOM 782 C CA . ALA A 1 101 ? -3.086 -2.581 -47.538 1.00 57.06 101 ALA A CA 1
ATOM 783 C C . ALA A 1 101 ? -2.837 -4.108 -47.457 1.00 57.06 101 ALA A C 1
ATOM 785 O O . ALA A 1 101 ? -2.541 -4.633 -46.387 1.00 57.06 101 ALA A O 1
ATOM 786 N N . ALA A 1 102 ? -2.941 -4.834 -48.578 1.00 56.09 102 ALA A N 1
ATOM 787 C CA . ALA A 1 102 ? -3.106 -6.292 -48.606 1.00 56.09 102 ALA A CA 1
ATOM 788 C C . ALA A 1 102 ? -1.813 -7.140 -48.511 1.00 56.09 102 ALA A C 1
ATOM 790 O O . ALA A 1 102 ? -1.883 -8.356 -48.653 1.00 56.09 102 ALA A O 1
ATOM 791 N N . GLY A 1 103 ? -0.643 -6.542 -48.258 1.00 64.25 103 GLY A N 1
ATOM 792 C CA . GLY A 1 103 ? 0.641 -7.268 -48.213 1.00 64.25 103 GLY A CA 1
ATOM 793 C C . GLY A 1 103 ? 1.593 -6.855 -47.089 1.00 64.25 103 GLY A C 1
ATOM 794 O O . GLY A 1 103 ? 2.766 -7.222 -47.117 1.00 64.25 103 GLY A O 1
ATOM 795 N N . VAL A 1 104 ? 1.132 -6.061 -46.118 1.00 74.69 104 VAL A N 1
ATOM 796 C CA . VAL A 1 104 ? 2.004 -5.514 -45.069 1.00 74.69 104 VAL A CA 1
ATOM 797 C C . VAL A 1 104 ? 2.293 -6.578 -44.010 1.00 74.69 104 VAL A C 1
ATOM 799 O O . VAL A 1 104 ? 1.378 -7.167 -43.437 1.00 74.69 104 VAL A O 1
ATOM 802 N N . ALA A 1 105 ? 3.576 -6.812 -43.727 1.00 83.38 105 ALA A N 1
ATOM 803 C CA . ALA A 1 105 ? 3.995 -7.697 -42.646 1.00 83.38 105 ALA A CA 1
ATOM 804 C C . ALA A 1 105 ? 3.598 -7.104 -41.284 1.00 83.38 105 ALA A C 1
ATOM 806 O O . ALA A 1 105 ? 3.827 -5.924 -41.014 1.00 83.38 105 ALA A O 1
ATOM 807 N N . TYR A 1 106 ? 3.028 -7.930 -40.409 1.00 86.81 106 TYR A N 1
ATOM 808 C CA . TYR A 1 106 ? 2.613 -7.534 -39.065 1.00 86.81 106 TYR A CA 1
ATOM 809 C C . TYR A 1 106 ? 3.594 -8.050 -38.014 1.00 86.81 106 TYR A C 1
ATOM 811 O O . TYR A 1 106 ? 4.057 -9.187 -38.077 1.00 86.81 106 TYR A O 1
ATOM 819 N N . LYS A 1 107 ? 3.883 -7.217 -37.014 1.00 88.50 107 LYS A N 1
ATOM 820 C CA . LYS A 1 107 ? 4.698 -7.553 -35.849 1.00 88.50 107 LYS A CA 1
ATOM 821 C C . LYS A 1 107 ? 3.813 -7.673 -34.611 1.00 88.50 107 LYS A C 1
ATOM 823 O O . LYS A 1 107 ? 3.002 -6.792 -34.333 1.00 88.50 107 LYS A O 1
ATOM 828 N N . ASN A 1 108 ? 4.008 -8.731 -33.829 1.00 87.31 108 ASN A N 1
ATOM 829 C CA . ASN A 1 108 ? 3.311 -8.908 -32.555 1.00 87.31 108 ASN A CA 1
ATOM 830 C C . ASN A 1 108 ? 3.721 -7.812 -31.552 1.00 87.31 108 ASN A C 1
ATOM 832 O O . ASN A 1 108 ? 4.907 -7.619 -31.270 1.00 87.31 108 ASN A O 1
ATOM 836 N N . ALA A 1 109 ? 2.727 -7.117 -31.002 1.00 90.12 109 ALA A N 1
ATOM 837 C CA . ALA A 1 109 ? 2.840 -6.106 -29.954 1.00 90.12 109 ALA A CA 1
ATOM 838 C C . ALA A 1 109 ? 1.789 -6.367 -28.847 1.00 90.12 109 ALA A C 1
ATOM 840 O O . ALA A 1 109 ? 0.910 -5.528 -28.616 1.00 90.12 109 ALA A O 1
ATOM 841 N N . PRO A 1 110 ? 1.847 -7.540 -28.184 1.00 92.19 110 PRO A N 1
ATOM 842 C CA . PRO A 1 110 ? 0.851 -7.958 -27.207 1.00 92.19 110 PRO A CA 1
ATOM 843 C C . PRO A 1 110 ? 0.906 -7.124 -25.927 1.00 92.19 110 PRO A C 1
ATOM 845 O O . PRO A 1 110 ? 1.952 -6.602 -25.528 1.00 92.19 110 PRO A O 1
ATOM 848 N N . MET A 1 111 ? -0.229 -7.060 -25.240 1.00 92.50 111 MET A N 1
ATOM 849 C CA . MET A 1 111 ? -0.358 -6.389 -23.956 1.00 92.50 111 MET A CA 1
ATOM 850 C C . MET A 1 111 ? -0.285 -7.415 -22.827 1.00 92.50 111 MET A C 1
ATOM 852 O O . MET A 1 111 ? -1.169 -8.255 -22.672 1.00 92.50 111 MET A O 1
ATOM 856 N N . THR A 1 112 ? 0.788 -7.338 -22.041 1.00 92.69 112 THR A N 1
ATOM 857 C CA . THR A 1 112 ? 1.086 -8.286 -20.961 1.00 92.69 112 THR A CA 1
ATOM 858 C C . THR A 1 112 ? 0.656 -7.771 -19.596 1.00 92.69 112 THR A C 1
ATOM 860 O O . THR A 1 112 ? 0.737 -6.574 -19.287 1.00 92.69 112 THR A O 1
ATOM 863 N N . TYR A 1 113 ? 0.221 -8.692 -18.746 1.00 93.19 113 TYR A N 1
ATOM 864 C CA . TYR A 1 113 ? -0.131 -8.415 -17.367 1.00 93.19 113 TYR A CA 1
ATOM 865 C C . TYR A 1 113 ? 1.121 -8.383 -16.478 1.00 93.19 113 TYR A C 1
ATOM 867 O O . TYR A 1 113 ? 1.819 -9.377 -16.309 1.00 93.19 113 TYR A O 1
ATOM 875 N N . LYS A 1 114 ? 1.423 -7.207 -15.911 1.00 87.38 114 LYS A N 1
ATOM 876 C CA . LYS A 1 114 ? 2.663 -6.938 -15.147 1.00 87.38 114 LYS A CA 1
ATOM 877 C C . LYS A 1 114 ? 2.492 -6.932 -13.624 1.00 87.38 114 LYS A C 1
ATOM 879 O O . LYS A 1 114 ? 3.425 -6.596 -12.900 1.00 87.38 114 LYS A O 1
ATOM 884 N N . SER A 1 115 ? 1.287 -7.189 -13.120 1.00 86.81 115 SER A N 1
ATOM 885 C CA . SER A 1 115 ? 1.042 -7.189 -11.673 1.00 86.81 115 SER A CA 1
ATOM 886 C C . SER A 1 115 ? 1.634 -8.458 -11.049 1.00 86.81 115 SER A C 1
ATOM 888 O O . SER A 1 115 ? 1.514 -9.509 -11.667 1.00 86.81 115 SER A O 1
ATOM 890 N N . PRO A 1 116 ? 2.220 -8.403 -9.838 1.00 86.69 116 PRO A N 1
ATOM 891 C CA . PRO A 1 116 ? 2.811 -9.582 -9.196 1.00 86.69 116 PRO A CA 1
ATOM 892 C C . PRO A 1 116 ? 1.765 -10.592 -8.703 1.00 86.69 116 PRO A C 1
ATOM 894 O O . PRO A 1 116 ? 2.068 -11.767 -8.544 1.00 86.69 116 PRO A O 1
ATOM 897 N N . VAL A 1 117 ? 0.540 -10.130 -8.442 1.00 90.81 117 VAL A N 1
ATOM 898 C CA . VAL A 1 117 ? -0.566 -10.963 -7.954 1.00 90.81 117 VAL A CA 1
ATOM 899 C C . VAL A 1 117 ? -1.453 -11.373 -9.125 1.00 90.81 117 VAL A C 1
ATOM 901 O O . VAL A 1 117 ? -1.787 -10.496 -9.938 1.00 90.81 117 VAL A O 1
ATOM 904 N N . PRO A 1 118 ? -1.885 -12.644 -9.189 1.00 93.75 118 PRO A N 1
ATOM 905 C CA . PRO A 1 118 ? -2.877 -13.066 -10.162 1.00 93.75 118 PRO A CA 1
ATOM 906 C C . PRO A 1 118 ? -4.190 -12.301 -9.993 1.00 93.75 118 PRO A C 1
ATOM 908 O O . PRO A 1 118 ? -4.557 -11.863 -8.900 1.00 93.75 118 PRO A O 1
ATOM 911 N N . GLY A 1 119 ? -4.888 -12.099 -11.099 1.00 94.75 119 GLY A N 1
ATOM 912 C CA . GLY A 1 119 ? -6.204 -11.472 -11.120 1.00 94.75 119 GLY A CA 1
ATOM 913 C C . GLY A 1 119 ? -7.163 -12.273 -11.979 1.00 94.75 119 GLY A C 1
ATOM 914 O O . GLY A 1 119 ? -6.753 -13.188 -12.678 1.00 94.75 119 GLY A O 1
ATOM 915 N N . ASN A 1 120 ? -8.435 -11.908 -11.956 1.00 96.25 120 ASN A N 1
ATOM 916 C CA . ASN A 1 120 ? -9.437 -12.482 -12.840 1.00 96.25 120 ASN A CA 1
ATOM 917 C C . ASN A 1 120 ? -9.945 -11.397 -13.780 1.00 96.25 120 ASN A C 1
ATOM 919 O O . ASN A 1 120 ? -10.131 -10.249 -13.363 1.00 96.25 120 ASN A O 1
ATOM 923 N N . ILE A 1 121 ? -10.188 -11.751 -15.036 1.00 96.50 121 ILE A N 1
ATOM 924 C CA . ILE A 1 121 ? -10.830 -10.840 -15.983 1.00 96.50 121 ILE A CA 1
ATOM 925 C C . ILE A 1 121 ? -12.305 -10.755 -15.622 1.00 96.50 121 ILE A C 1
ATOM 927 O O . ILE A 1 121 ? -13.016 -11.752 -15.606 1.00 96.50 121 ILE A O 1
ATOM 931 N N . ASP A 1 122 ? -12.757 -9.554 -15.295 1.00 96.00 122 ASP A N 1
ATOM 932 C CA . ASP A 1 122 ? -14.123 -9.309 -14.839 1.00 96.00 122 ASP A CA 1
ATOM 933 C C . ASP A 1 122 ? -15.015 -8.864 -15.998 1.00 96.00 122 ASP A C 1
ATOM 935 O O . ASP A 1 122 ? -16.148 -9.313 -16.142 1.00 96.00 122 ASP A O 1
ATOM 939 N N . LYS A 1 123 ? -14.485 -7.992 -16.864 1.00 95.81 123 LYS A N 1
ATOM 940 C CA . LYS A 1 123 ? -15.213 -7.478 -18.023 1.00 95.81 123 LYS A CA 1
ATOM 941 C C . LYS A 1 123 ? -14.263 -7.104 -19.149 1.00 95.81 123 LYS A C 1
ATOM 943 O O . LYS A 1 123 ? -13.310 -6.357 -18.932 1.00 95.81 123 LYS A O 1
ATOM 948 N N . VAL A 1 124 ? -14.584 -7.547 -20.357 1.00 95.69 124 VAL A N 1
ATOM 949 C CA . VAL A 1 124 ? -13.986 -7.055 -21.601 1.00 95.69 124 VAL A CA 1
ATOM 950 C C . VAL A 1 124 ? -15.035 -6.210 -22.315 1.00 95.69 124 VAL A C 1
ATOM 952 O O . VAL A 1 124 ? -16.194 -6.599 -22.424 1.00 95.69 124 VAL A O 1
ATOM 955 N N . MET A 1 125 ? -14.657 -5.004 -22.726 1.00 94.69 125 MET A N 1
ATOM 956 C CA . MET A 1 125 ? -15.535 -4.058 -23.405 1.00 94.69 125 MET A CA 1
ATOM 957 C C . MET A 1 125 ? -14.847 -3.537 -24.659 1.00 94.69 125 MET A C 1
ATOM 959 O O . MET A 1 125 ? -13.739 -3.008 -24.587 1.00 94.69 125 MET A O 1
ATOM 963 N N . LEU A 1 126 ? -15.551 -3.634 -25.780 1.00 94.19 126 LEU A N 1
ATOM 964 C CA . LEU A 1 126 ? -15.198 -3.012 -27.047 1.00 94.19 126 LEU A CA 1
ATOM 965 C C . LEU A 1 126 ? -16.062 -1.762 -27.221 1.00 94.19 126 LEU A C 1
ATOM 967 O O . LEU A 1 126 ? -17.254 -1.766 -26.913 1.00 94.19 126 LEU A O 1
ATOM 971 N N . THR A 1 127 ? -15.459 -0.655 -27.628 1.00 94.81 127 THR A N 1
ATOM 972 C CA . THR A 1 127 ? -16.174 0.596 -27.907 1.00 94.81 127 THR A CA 1
ATOM 973 C C . THR A 1 127 ? -15.428 1.352 -28.984 1.00 94.81 127 THR A C 1
ATOM 975 O O . THR A 1 127 ? -14.201 1.369 -28.959 1.00 94.81 127 THR A O 1
ATOM 978 N N . ASP A 1 128 ? -16.144 2.030 -29.866 1.00 93.69 128 ASP A N 1
ATOM 979 C CA . ASP A 1 128 ? -15.528 2.916 -30.844 1.00 93.69 128 ASP A CA 1
ATOM 980 C C . ASP A 1 128 ? -15.415 4.336 -30.296 1.00 93.69 128 ASP A C 1
ATOM 982 O O . ASP A 1 128 ? -16.277 4.835 -29.571 1.00 93.69 128 ASP A O 1
ATOM 986 N N . THR A 1 129 ? -14.289 4.970 -30.595 1.00 91.69 129 THR A N 1
ATOM 987 C CA . THR A 1 129 ? -14.078 6.397 -30.328 1.00 91.69 129 THR A CA 1
ATOM 988 C C . THR A 1 129 ? -14.663 7.207 -31.486 1.00 91.69 129 THR A C 1
ATOM 990 O O . THR A 1 129 ? -14.801 6.673 -32.580 1.00 91.69 129 THR A O 1
ATOM 993 N N . GLU A 1 130 ? -14.915 8.503 -31.296 1.00 90.81 130 GLU A N 1
ATOM 994 C CA . GLU A 1 130 ? -15.387 9.426 -32.351 1.00 90.81 130 GLU A CA 1
ATOM 995 C C . GLU A 1 130 ? -14.531 9.407 -33.634 1.00 90.81 130 GLU A C 1
ATOM 997 O O . GLU A 1 130 ? -15.026 9.693 -34.715 1.00 90.81 130 GLU A O 1
ATOM 1002 N N . ASN A 1 131 ? -13.257 9.015 -33.533 1.00 86.38 131 ASN A N 1
ATOM 1003 C CA . ASN A 1 131 ? -12.337 8.863 -34.667 1.00 86.38 131 ASN A CA 1
ATOM 1004 C C . ASN A 1 131 ? -12.434 7.489 -35.372 1.00 86.38 131 ASN A C 1
ATOM 1006 O O . ASN A 1 131 ? -11.457 7.048 -35.982 1.00 86.38 131 ASN A O 1
ATOM 1010 N N . ASP A 1 132 ? -13.539 6.757 -35.205 1.00 86.38 132 ASP A N 1
ATOM 1011 C CA . ASP A 1 132 ? -13.740 5.376 -35.671 1.00 86.38 132 ASP A CA 1
ATOM 1012 C C . ASP A 1 132 ? -12.598 4.423 -35.274 1.00 86.38 132 ASP A C 1
ATOM 1014 O O . ASP A 1 132 ? -12.216 3.519 -36.023 1.00 86.38 132 ASP A O 1
ATOM 1018 N N . GLN A 1 133 ? -11.975 4.652 -34.117 1.00 89.75 133 GLN A N 1
ATOM 1019 C CA . GLN A 1 133 ? -10.921 3.791 -33.583 1.00 89.75 133 GLN A CA 1
ATOM 1020 C C . GLN A 1 133 ? -11.500 2.886 -32.501 1.00 89.75 133 GLN A C 1
ATOM 1022 O O . GLN A 1 133 ? -11.968 3.370 -31.465 1.00 89.75 133 GLN A O 1
ATOM 1027 N N . THR A 1 134 ? -11.403 1.577 -32.728 1.00 91.81 134 THR A N 1
ATOM 1028 C CA . THR A 1 134 ? -11.822 0.540 -31.784 1.00 91.81 134 THR A CA 1
ATOM 1029 C C . THR A 1 134 ? -10.931 0.573 -30.539 1.00 91.81 134 THR A C 1
ATOM 1031 O O . THR A 1 134 ? -9.703 0.438 -30.604 1.00 91.81 134 THR A O 1
ATOM 1034 N N . LEU A 1 135 ? -11.554 0.747 -29.379 1.00 94.31 135 LEU A N 1
ATOM 1035 C CA . LEU A 1 135 ? -10.935 0.791 -28.063 1.00 94.31 135 LEU A CA 1
ATOM 1036 C C . LEU A 1 135 ? -11.361 -0.441 -27.264 1.00 94.31 135 LEU A C 1
ATOM 1038 O O . LEU A 1 135 ? -12.531 -0.607 -26.923 1.00 94.31 135 LEU A O 1
ATOM 1042 N N . VAL A 1 136 ? -10.386 -1.267 -26.896 1.00 94.94 136 VAL A N 1
ATOM 1043 C CA . VAL A 1 136 ? -10.598 -2.422 -26.022 1.00 94.94 136 VAL A CA 1
ATOM 1044 C C . VAL A 1 136 ? -10.290 -2.011 -24.584 1.00 94.94 136 VAL A C 1
ATOM 1046 O O . VAL A 1 136 ? -9.220 -1.477 -24.285 1.00 94.94 136 VAL A O 1
ATOM 1049 N N . LYS A 1 137 ? -11.228 -2.237 -23.668 1.00 95.94 137 LYS A N 1
ATOM 1050 C CA . LYS A 1 137 ? -11.066 -2.016 -22.228 1.00 95.94 137 LYS A CA 1
ATOM 1051 C C . LYS A 1 137 ? -11.230 -3.350 -21.514 1.00 95.94 137 LYS A C 1
ATOM 1053 O O . LYS A 1 137 ? -12.308 -3.932 -21.541 1.00 95.94 137 LYS A O 1
ATOM 1058 N N . VAL A 1 138 ? -10.182 -3.789 -20.832 1.00 95.69 138 VAL A N 1
ATOM 1059 C CA . VAL A 1 138 ? -10.185 -4.997 -20.006 1.00 95.69 138 VAL A CA 1
ATOM 1060 C C . VAL A 1 138 ? -10.143 -4.583 -18.540 1.00 95.69 138 VAL A C 1
ATOM 1062 O O . VAL A 1 138 ? -9.237 -3.867 -18.105 1.00 95.69 138 VAL A O 1
ATOM 1065 N N . LEU A 1 139 ? -11.152 -4.992 -17.777 1.00 97.19 139 LEU A N 1
ATOM 1066 C CA . LEU A 1 139 ? -11.224 -4.812 -16.334 1.00 97.19 139 LEU A CA 1
ATOM 1067 C C . LEU A 1 139 ? -10.731 -6.089 -15.658 1.00 97.19 139 LEU A C 1
ATOM 1069 O O . LEU A 1 139 ? -11.342 -7.143 -15.803 1.00 97.19 139 LEU A O 1
ATOM 1073 N N . ILE A 1 140 ? -9.638 -5.980 -14.907 1.00 96.12 140 ILE A N 1
ATOM 1074 C CA . ILE A 1 140 ? -9.071 -7.086 -14.135 1.00 96.12 140 ILE A CA 1
ATOM 1075 C C . ILE A 1 140 ? -9.356 -6.834 -12.656 1.00 96.12 140 ILE A C 1
ATOM 1077 O O . ILE A 1 140 ? -9.014 -5.776 -12.118 1.00 96.12 140 ILE A O 1
ATOM 1081 N N . ARG A 1 141 ? -9.975 -7.810 -11.996 1.00 96.06 141 ARG A N 1
ATOM 1082 C CA . ARG A 1 141 ? -10.310 -7.800 -10.571 1.00 96.06 141 ARG A CA 1
ATOM 1083 C C . ARG A 1 141 ? -9.332 -8.674 -9.797 1.00 96.06 141 ARG A C 1
ATOM 1085 O O . ARG A 1 141 ? -9.087 -9.821 -10.147 1.00 96.06 141 ARG A O 1
ATOM 1092 N N . GLN A 1 142 ? -8.817 -8.149 -8.694 1.00 95.06 142 GLN A N 1
ATOM 1093 C CA . GLN A 1 142 ? -8.001 -8.887 -7.733 1.00 95.06 142 GLN A CA 1
ATOM 1094 C C . GLN A 1 142 ? -8.722 -8.910 -6.389 1.00 95.06 142 GLN A C 1
ATOM 1096 O O . GLN A 1 142 ? -8.978 -7.856 -5.805 1.00 95.06 142 GLN A O 1
ATOM 1101 N N . THR A 1 143 ? -9.033 -10.100 -5.883 1.00 92.88 143 THR A N 1
ATOM 1102 C CA . THR A 1 143 ? -9.565 -10.252 -4.523 1.00 92.88 143 THR A CA 1
ATOM 1103 C C . THR A 1 143 ? -8.393 -10.308 -3.556 1.00 92.88 143 THR A C 1
ATOM 1105 O O . THR A 1 143 ? -7.560 -11.205 -3.648 1.00 92.88 143 THR A O 1
ATOM 1108 N N . ARG A 1 144 ? -8.311 -9.345 -2.640 1.00 92.94 144 ARG A N 1
ATOM 1109 C CA . ARG A 1 144 ? -7.218 -9.227 -1.677 1.00 92.94 144 ARG A CA 1
ATOM 1110 C C . ARG A 1 144 ? -7.758 -9.345 -0.257 1.00 92.94 144 ARG A C 1
ATOM 1112 O O . ARG A 1 144 ? -8.623 -8.578 0.175 1.00 92.94 144 ARG A O 1
ATOM 1119 N N . ARG A 1 145 ? -7.231 -10.323 0.470 1.00 94.19 145 ARG A N 1
ATOM 1120 C CA . ARG A 1 145 ? -7.411 -10.441 1.917 1.00 94.19 145 ARG A CA 1
ATOM 1121 C C . ARG A 1 145 ? -6.481 -9.433 2.608 1.00 94.19 145 ARG A C 1
ATOM 1123 O O . ARG A 1 145 ? -5.396 -9.201 2.082 1.00 94.19 145 ARG A O 1
ATOM 1130 N N . PRO A 1 146 ? -6.877 -8.810 3.734 1.00 95.50 146 PRO A N 1
ATOM 1131 C CA . PRO A 1 146 ? -5.931 -8.052 4.540 1.00 95.50 146 PRO A CA 1
ATOM 1132 C C . PRO A 1 146 ? -4.753 -8.913 4.989 1.00 95.50 146 PRO A C 1
ATOM 1134 O O . PRO A 1 146 ? -4.940 -10.046 5.431 1.00 95.50 146 PRO A O 1
ATOM 1137 N N . GLU A 1 147 ? -3.564 -8.344 4.885 1.00 95.00 147 GLU A N 1
ATOM 1138 C CA . GLU A 1 147 ? -2.294 -8.958 5.259 1.00 95.00 147 GLU A CA 1
ATOM 1139 C C . GLU A 1 147 ? -1.490 -8.014 6.162 1.00 95.00 147 GLU A C 1
ATOM 1141 O O . GLU A 1 147 ? -1.883 -6.868 6.407 1.00 95.00 147 GLU A O 1
ATOM 1146 N N . LEU A 1 148 ? -0.353 -8.496 6.660 1.00 96.50 148 LEU A N 1
ATOM 1147 C CA . LEU A 1 148 ? 0.538 -7.710 7.509 1.00 96.50 148 LEU A CA 1
ATOM 1148 C C . LEU A 1 148 ? 0.994 -6.429 6.798 1.00 96.50 148 LEU A C 1
ATOM 1150 O O . LEU A 1 148 ? 1.392 -6.443 5.636 1.00 96.50 148 LEU A O 1
ATOM 1154 N N . GLY A 1 149 ? 0.925 -5.315 7.526 1.00 95.81 149 GLY A N 1
ATOM 1155 C CA . GLY A 1 149 ? 1.255 -3.965 7.076 1.00 95.81 149 GLY A CA 1
ATOM 1156 C C . GLY A 1 149 ? 0.153 -3.234 6.294 1.00 95.81 149 GLY A C 1
ATOM 1157 O O . GLY A 1 149 ? 0.334 -2.054 5.963 1.00 95.81 149 GLY A O 1
ATOM 1158 N N . ASP A 1 150 ? -0.995 -3.870 6.012 1.00 96.69 150 ASP A N 1
ATOM 1159 C CA . ASP A 1 150 ? -2.155 -3.162 5.460 1.00 96.69 150 ASP A CA 1
ATOM 1160 C C . ASP A 1 150 ? -2.599 -2.054 6.422 1.00 96.69 150 ASP A C 1
ATOM 1162 O O . ASP A 1 150 ? -2.588 -2.214 7.646 1.00 96.69 150 ASP A O 1
ATOM 1166 N N . LYS A 1 151 ? -2.988 -0.904 5.863 1.00 96.88 151 LYS A N 1
ATOM 1167 C CA . LYS A 1 151 ? -3.331 0.273 6.662 1.00 96.88 151 LYS A CA 1
ATOM 1168 C C . LYS A 1 151 ? -4.834 0.375 6.920 1.00 96.88 151 LYS A C 1
ATOM 1170 O O . LYS A 1 151 ? -5.637 0.396 5.985 1.00 96.88 151 LYS A O 1
ATOM 1175 N N . PHE A 1 152 ? -5.184 0.566 8.184 1.00 96.88 152 PHE A N 1
ATOM 1176 C CA . PHE A 1 152 ? -6.532 0.843 8.663 1.00 96.88 152 PHE A CA 1
ATOM 1177 C C . PHE A 1 152 ? -6.587 2.223 9.325 1.00 96.88 152 PHE A C 1
ATOM 1179 O O . PHE A 1 152 ? -5.565 2.801 9.698 1.00 96.88 152 PHE A O 1
ATOM 1186 N N . SER A 1 153 ? -7.786 2.783 9.437 1.00 95.94 153 SER A N 1
ATOM 1187 C CA . SER A 1 153 ? -8.033 4.050 10.119 1.00 95.94 153 SER A CA 1
ATOM 1188 C C . SER A 1 153 ? -9.332 3.976 10.896 1.00 95.94 153 SER A C 1
ATOM 1190 O O . SER A 1 153 ? -10.331 3.492 10.371 1.00 95.94 153 SER A O 1
ATOM 1192 N N . SER A 1 154 ? -9.350 4.520 12.108 1.00 94.75 154 SER A N 1
ATOM 1193 C CA . SER A 1 154 ? -10.616 4.903 12.733 1.00 94.75 154 SER A CA 1
ATOM 1194 C C . SER A 1 154 ? -11.165 6.177 12.078 1.00 94.75 154 SER A C 1
ATOM 1196 O O . SER A 1 154 ? -10.445 6.883 11.356 1.00 94.75 154 SER A O 1
ATOM 1198 N N . ARG A 1 155 ? -12.426 6.518 12.370 1.00 94.12 155 ARG A N 1
ATOM 1199 C CA . ARG A 1 155 ? -13.028 7.805 11.969 1.00 94.12 155 ARG A CA 1
ATOM 1200 C C . ARG A 1 155 ? -12.359 9.016 12.629 1.00 94.12 155 ARG A C 1
ATOM 1202 O O . ARG A 1 155 ? -12.464 10.125 12.121 1.00 94.12 155 ARG A O 1
ATOM 1209 N N . HIS A 1 156 ? -11.620 8.796 13.714 1.00 94.25 156 HIS A N 1
ATOM 1210 C CA . HIS A 1 156 ? -10.959 9.829 14.515 1.00 94.25 156 HIS A CA 1
ATOM 1211 C C . HIS A 1 156 ? -9.504 10.089 14.098 1.00 94.25 156 HIS A C 1
ATOM 1213 O O . HIS A 1 156 ? -8.695 10.541 14.903 1.00 94.25 156 HIS A O 1
ATOM 1219 N N . GLY A 1 157 ? -9.136 9.756 12.857 1.00 90.38 157 GLY A N 1
ATOM 1220 C CA . GLY A 1 157 ? -7.803 10.035 12.318 1.00 90.38 157 GLY A CA 1
ATOM 1221 C C . GLY A 1 157 ? -6.675 9.178 12.901 1.00 90.38 157 GLY A C 1
ATOM 1222 O O . GLY A 1 157 ? -5.514 9.403 12.561 1.00 90.38 157 GLY A O 1
ATOM 1223 N N . GLN A 1 158 ? -6.991 8.174 13.725 1.00 93.06 158 GLN A N 1
ATOM 1224 C CA . GLN A 1 158 ? -6.006 7.212 14.215 1.00 93.06 158 GLN A CA 1
ATOM 1225 C C . GLN A 1 158 ? -5.762 6.169 13.127 1.00 93.06 158 GLN A C 1
ATOM 1227 O O . GLN A 1 158 ? -6.567 5.255 12.920 1.00 93.06 158 GLN A O 1
ATOM 1232 N N . LYS A 1 159 ? -4.666 6.350 12.396 1.00 94.81 159 LYS A N 1
ATOM 1233 C CA . LYS A 1 159 ? -4.224 5.435 11.346 1.00 94.81 159 LYS A CA 1
ATOM 1234 C C . LYS A 1 159 ? -3.262 4.434 11.960 1.00 94.81 159 LYS A C 1
ATOM 1236 O O . LYS A 1 159 ? -2.324 4.849 12.624 1.00 94.81 159 LYS A O 1
ATOM 1241 N N . GLY A 1 160 ? -3.465 3.159 11.664 1.00 94.94 160 GLY A N 1
ATOM 1242 C CA . GLY A 1 160 ? -2.591 2.084 12.111 1.00 94.94 160 GLY A CA 1
ATOM 1243 C C . GLY A 1 160 ? -2.309 1.092 10.996 1.00 94.94 160 GLY A C 1
ATOM 1244 O O . GLY A 1 160 ? -3.067 0.991 10.027 1.00 94.94 160 GLY A O 1
ATOM 1245 N N . VAL A 1 161 ? -1.190 0.391 11.102 1.00 96.94 161 VAL A N 1
ATOM 1246 C CA . VAL A 1 161 ? -0.844 -0.729 10.215 1.00 96.94 161 VAL A CA 1
ATOM 1247 C C . VAL A 1 161 ? -1.135 -2.043 10.926 1.00 96.94 161 VAL A C 1
ATOM 1249 O O . VAL A 1 161 ? -1.027 -2.108 12.146 1.00 96.94 161 VAL A O 1
ATOM 1252 N N . CYS A 1 162 ? -1.502 -3.089 10.190 1.00 96.44 162 CYS A N 1
ATOM 1253 C CA . CYS A 1 162 ? -1.606 -4.423 10.771 1.00 96.44 162 CYS A CA 1
ATOM 1254 C C . CYS A 1 162 ? -0.209 -4.910 11.193 1.00 96.44 162 CYS A C 1
ATOM 1256 O O . CYS A 1 162 ? 0.620 -5.199 10.330 1.00 96.44 162 CYS A O 1
ATOM 1258 N N . GLY A 1 163 ? 0.056 -4.943 12.500 1.00 95.94 163 GLY A N 1
ATOM 1259 C CA . GLY A 1 163 ? 1.334 -5.364 13.077 1.00 95.94 163 GLY A CA 1
ATOM 1260 C C . GLY A 1 163 ? 1.436 -6.880 13.211 1.00 95.94 163 GLY A C 1
ATOM 1261 O O . GLY A 1 163 ? 2.436 -7.469 12.810 1.00 95.94 163 GLY A O 1
ATOM 1262 N N . LEU A 1 164 ? 0.371 -7.515 13.708 1.00 96.44 164 LEU A N 1
ATOM 1263 C CA . LEU A 1 164 ? 0.289 -8.964 13.877 1.00 96.44 164 LEU A CA 1
ATOM 1264 C C . LEU A 1 164 ? -1.121 -9.474 13.557 1.00 96.44 164 LEU A C 1
ATOM 1266 O O . LEU A 1 164 ? -2.120 -8.808 13.836 1.00 96.44 164 LEU A O 1
ATOM 1270 N N . ILE A 1 165 ? -1.188 -10.673 12.980 1.00 96.94 165 ILE A N 1
ATOM 1271 C CA . ILE A 1 165 ? -2.428 -11.426 12.787 1.00 96.94 165 ILE A CA 1
ATOM 1272 C C . ILE A 1 165 ? -2.376 -12.623 13.734 1.00 96.94 165 ILE A C 1
ATOM 1274 O O . ILE A 1 165 ? -1.525 -13.495 13.570 1.00 96.94 165 ILE A O 1
ATOM 1278 N N . VAL A 1 166 ? -3.272 -12.645 14.717 1.00 96.88 166 VAL A N 1
ATOM 1279 C CA . VAL A 1 166 ? -3.288 -13.619 15.821 1.00 96.88 166 VAL A CA 1
ATOM 1280 C C . VAL A 1 166 ? -4.423 -14.621 15.612 1.00 96.88 166 VAL A C 1
ATOM 1282 O O . VAL A 1 166 ? -5.467 -14.258 15.062 1.00 96.88 166 VAL A O 1
ATOM 1285 N N . ASN A 1 167 ? -4.231 -15.885 16.000 1.00 96.94 167 ASN A N 1
ATOM 1286 C CA . ASN A 1 167 ? -5.295 -16.890 15.936 1.00 96.94 167 ASN A CA 1
ATOM 1287 C C . ASN A 1 167 ? -6.434 -16.530 16.907 1.00 96.94 167 ASN A C 1
ATOM 1289 O O . ASN A 1 167 ? -6.230 -15.829 17.891 1.00 96.94 167 ASN A O 1
ATOM 1293 N N . GLN A 1 168 ? -7.653 -17.006 16.642 1.00 96.06 168 GLN A N 1
ATOM 1294 C CA . GLN A 1 168 ? -8.794 -16.683 17.509 1.00 96.06 168 GLN A CA 1
ATOM 1295 C C . GLN A 1 168 ? -8.657 -17.279 18.918 1.00 96.06 168 GLN A C 1
ATOM 1297 O O . GLN A 1 168 ? -9.158 -16.680 19.859 1.00 96.06 168 GLN A O 1
ATOM 1302 N N . GLU A 1 169 ? -7.981 -18.421 19.052 1.00 94.94 169 GLU A N 1
ATOM 1303 C CA . GLU A 1 169 ? -7.740 -19.107 20.331 1.00 94.94 169 GLU A CA 1
ATOM 1304 C C . GLU A 1 169 ? -6.847 -18.307 21.292 1.00 94.94 169 GLU A C 1
ATOM 1306 O O . GLU A 1 169 ? -7.088 -18.308 22.492 1.00 94.94 169 GLU A O 1
ATOM 1311 N N . ASP A 1 170 ? -5.882 -17.554 20.761 1.00 95.62 170 ASP A N 1
ATOM 1312 C CA . ASP A 1 170 ? -4.962 -16.742 21.566 1.00 95.62 170 ASP A CA 1
ATOM 1313 C C . ASP A 1 170 ? -5.557 -15.374 21.943 1.00 95.62 170 ASP A C 1
ATOM 1315 O O . ASP A 1 170 ? -5.020 -14.658 22.793 1.00 95.62 170 ASP A O 1
ATOM 1319 N N . MET A 1 171 ? -6.646 -14.966 21.280 1.00 96.19 171 MET A N 1
ATOM 1320 C CA . MET A 1 171 ? -7.301 -13.691 21.555 1.00 96.19 171 MET A CA 1
ATOM 1321 C C . MET A 1 171 ? -8.031 -13.740 22.900 1.00 96.19 171 MET A C 1
ATOM 1323 O O . MET A 1 171 ? -8.630 -14.758 23.246 1.00 96.19 171 MET A O 1
ATOM 1327 N N . PRO A 1 172 ? -8.045 -12.631 23.656 1.00 96.50 172 PRO A N 1
ATOM 1328 C CA . PRO A 1 172 ? -8.825 -12.573 24.879 1.00 96.50 172 PRO A CA 1
ATOM 1329 C C . PRO A 1 172 ? -10.322 -12.622 24.574 1.00 96.50 172 PRO A C 1
ATOM 1331 O O . PRO A 1 172 ? -10.771 -12.098 23.554 1.00 96.50 172 PRO A O 1
ATOM 1334 N N . PHE A 1 173 ? -11.095 -13.217 25.471 1.00 96.38 173 PHE A N 1
ATOM 1335 C CA . PHE A 1 173 ? -12.545 -13.350 25.333 1.00 96.38 173 PHE A CA 1
ATOM 1336 C C . PHE A 1 173 ? -13.254 -12.881 26.604 1.00 96.38 173 PHE A C 1
ATOM 1338 O O . PHE A 1 173 ? -12.675 -12.912 27.691 1.00 96.38 173 PHE A O 1
ATOM 1345 N N . ASN A 1 174 ? -14.487 -12.393 26.459 1.00 94.81 174 ASN A N 1
ATOM 1346 C CA . ASN A 1 174 ? -15.347 -12.067 27.599 1.00 94.81 174 ASN A CA 1
ATOM 1347 C C . ASN A 1 174 ? -16.135 -13.307 28.065 1.00 94.81 174 ASN A C 1
ATOM 1349 O O . ASN A 1 174 ? -16.125 -14.339 27.394 1.00 94.81 174 ASN A O 1
ATOM 1353 N N . ASP A 1 175 ? -16.859 -13.190 29.177 1.00 92.19 175 ASP A N 1
ATOM 1354 C CA . ASP A 1 175 ? -17.672 -14.287 29.729 1.00 92.19 175 ASP A CA 1
ATOM 1355 C C . ASP A 1 175 ? -18.797 -14.749 28.777 1.00 92.19 175 ASP A C 1
ATOM 1357 O O . ASP A 1 175 ? -19.207 -15.909 28.816 1.00 92.19 175 ASP A O 1
ATOM 1361 N N . ASP A 1 176 ? -19.232 -13.881 27.855 1.00 91.81 176 ASP A N 1
ATOM 1362 C CA . ASP A 1 176 ? -20.193 -14.210 26.791 1.00 91.81 176 ASP A CA 1
ATOM 1363 C C . ASP A 1 176 ? -19.550 -14.918 25.575 1.00 91.81 176 ASP A C 1
ATOM 1365 O O . ASP A 1 176 ? -20.240 -15.279 24.619 1.00 91.81 176 ASP A O 1
ATOM 1369 N N . GLY A 1 177 ? -18.224 -15.101 25.563 1.00 92.44 177 GLY A N 1
ATOM 1370 C CA . GLY A 1 177 ? -17.465 -15.730 24.473 1.00 92.44 177 GLY A CA 1
ATOM 1371 C C . GLY A 1 177 ? -17.119 -14.814 23.289 1.00 92.44 177 GLY A C 1
ATOM 1372 O O . GLY A 1 177 ? -16.656 -15.283 22.246 1.00 92.44 177 GLY A O 1
ATOM 1373 N N . ILE A 1 178 ? -17.322 -13.505 23.416 1.00 94.56 178 ILE A N 1
ATOM 1374 C CA . ILE A 1 178 ? -16.972 -12.494 22.416 1.00 94.56 178 ILE A CA 1
ATOM 1375 C C . ILE A 1 178 ? -15.459 -12.254 22.424 1.00 94.56 178 ILE A C 1
ATOM 1377 O O . ILE A 1 178 ? -14.879 -11.795 23.407 1.00 94.56 178 ILE A O 1
ATOM 1381 N N . THR A 1 179 ? -14.829 -12.503 21.276 1.00 96.06 179 THR A N 1
ATOM 1382 C CA . THR A 1 179 ? -13.416 -12.194 21.004 1.00 96.06 179 THR A CA 1
ATOM 1383 C C . THR A 1 179 ? -13.286 -10.926 20.152 1.00 96.06 179 THR A C 1
ATOM 1385 O O . THR A 1 179 ? -14.060 -10.773 19.203 1.00 96.06 179 THR A O 1
ATOM 1388 N N . PRO A 1 180 ? -12.294 -10.047 20.386 1.00 95.94 180 PRO A N 1
ATOM 1389 C CA . PRO A 1 180 ? -12.092 -8.850 19.580 1.00 95.94 180 PRO A CA 1
ATOM 1390 C C . PRO A 1 180 ? -11.630 -9.180 18.153 1.00 95.94 180 PRO A C 1
ATOM 1392 O O . PRO A 1 180 ? -10.823 -10.084 17.924 1.00 95.94 180 PRO A O 1
ATOM 1395 N N . ASP A 1 181 ? -12.093 -8.385 17.185 1.00 95.94 181 ASP A N 1
ATOM 1396 C CA . ASP A 1 181 ? -11.617 -8.445 15.795 1.00 95.94 181 ASP A CA 1
ATOM 1397 C C . ASP A 1 181 ? -10.298 -7.691 15.600 1.00 95.94 181 ASP A C 1
ATOM 1399 O O . ASP A 1 181 ? -9.437 -8.106 14.821 1.00 95.94 181 ASP A O 1
ATOM 1403 N N . SER A 1 182 ? -10.151 -6.561 16.298 1.00 95.19 182 SER A N 1
ATOM 1404 C CA . SER A 1 182 ? -8.956 -5.727 16.273 1.00 95.19 182 SER A CA 1
ATOM 1405 C C . SER A 1 182 ? -8.628 -5.200 17.663 1.00 95.19 182 SER A C 1
ATOM 1407 O O . SER A 1 182 ? -9.508 -4.719 18.376 1.00 95.19 182 SER A O 1
ATOM 1409 N N . ILE A 1 183 ? -7.348 -5.252 18.025 1.00 95.94 183 ILE A N 1
ATOM 1410 C CA . ILE A 1 183 ? -6.823 -4.696 19.270 1.00 95.94 183 ILE A CA 1
ATOM 1411 C C . ILE A 1 183 ? -6.003 -3.447 18.948 1.00 95.94 183 ILE A C 1
ATOM 1413 O O . ILE A 1 183 ? -5.168 -3.444 18.040 1.00 95.94 183 ILE A O 1
ATOM 1417 N N . MET A 1 184 ? -6.256 -2.385 19.717 1.00 94.38 184 MET A N 1
ATOM 1418 C CA . MET A 1 184 ? -5.483 -1.149 19.693 1.00 94.38 184 MET A CA 1
ATOM 1419 C C . MET A 1 184 ? -4.858 -0.865 21.060 1.00 94.38 184 MET A C 1
ATOM 1421 O O . MET A 1 184 ? -5.521 -0.945 22.104 1.00 94.38 184 MET A O 1
ATOM 1425 N N . ASN A 1 185 ? -3.608 -0.420 21.004 1.00 94.12 185 ASN A N 1
ATOM 1426 C CA . ASN A 1 185 ? -2.832 0.022 22.144 1.00 94.12 185 ASN A CA 1
ATOM 1427 C C . ASN A 1 185 ? -3.403 1.313 22.783 1.00 94.12 185 ASN A C 1
ATOM 1429 O O . ASN A 1 185 ? -3.661 2.295 22.074 1.00 94.12 185 ASN A O 1
ATOM 1433 N N . PRO A 1 186 ? -3.597 1.356 24.117 1.00 93.75 186 PRO A N 1
ATOM 1434 C CA . PRO A 1 186 ? -4.103 2.536 24.814 1.00 93.75 186 PRO A CA 1
ATOM 1435 C C . PRO A 1 186 ? -3.169 3.758 24.775 1.00 93.75 186 PRO A C 1
ATOM 1437 O O . PRO A 1 186 ? -3.652 4.876 24.958 1.00 93.75 186 PRO A O 1
ATOM 1440 N N . HIS A 1 187 ? -1.868 3.598 24.502 1.00 92.81 187 HIS A N 1
ATOM 1441 C CA . HIS A 1 187 ? -0.904 4.712 24.516 1.00 92.81 187 HIS A CA 1
ATOM 1442 C C . HIS A 1 187 ? -1.230 5.841 23.519 1.00 92.81 187 HIS A C 1
ATOM 1444 O O . HIS A 1 187 ? -0.856 6.992 23.743 1.00 92.81 187 HIS A O 1
ATOM 1450 N N . GLY A 1 188 ? -1.989 5.552 22.456 1.00 89.44 188 GLY A N 1
ATOM 1451 C CA . GLY A 1 188 ? -2.399 6.559 21.475 1.00 89.44 188 GLY A CA 1
ATOM 1452 C C . GLY A 1 188 ? -3.472 7.544 21.966 1.00 89.44 188 GLY A C 1
ATOM 1453 O O . GLY A 1 188 ? -3.630 8.607 21.364 1.00 89.44 188 GLY A O 1
ATOM 1454 N N . PHE A 1 189 ? -4.218 7.233 23.037 1.00 91.81 189 PHE A N 1
ATOM 1455 C CA . PHE A 1 189 ? -5.320 8.091 23.497 1.00 91.81 189 PHE A CA 1
ATOM 1456 C C . PHE A 1 189 ? -4.857 9.345 24.253 1.00 91.81 189 PHE A C 1
ATOM 1458 O O . P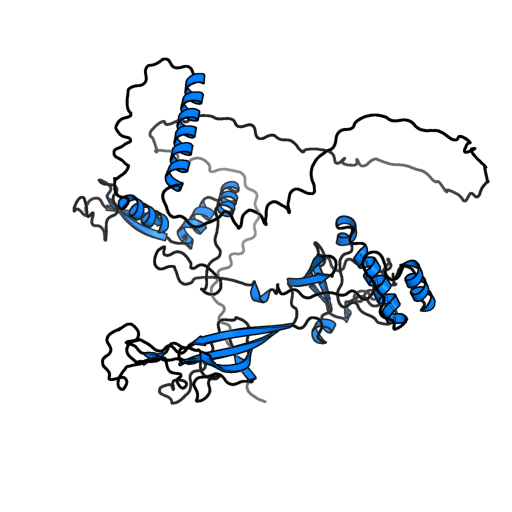HE A 1 189 ? -5.312 10.427 23.870 1.00 91.81 189 PHE A O 1
ATOM 1465 N N . PRO A 1 190 ? -3.962 9.264 25.265 1.00 93.38 190 PRO A N 1
ATOM 1466 C CA . PRO A 1 190 ? -3.558 10.440 26.038 1.00 93.38 190 PRO A CA 1
ATOM 1467 C C . PRO A 1 190 ? -2.831 11.482 25.186 1.00 93.38 190 PRO A C 1
ATOM 1469 O O . PRO A 1 190 ? -3.142 12.664 25.265 1.00 93.38 190 PRO A O 1
ATOM 1472 N N . SER A 1 191 ? -1.918 11.041 24.314 1.00 90.56 191 SER A N 1
ATOM 1473 C CA . SER A 1 191 ? -1.122 11.941 23.469 1.00 90.56 191 SER A CA 1
ATOM 1474 C C . SER A 1 191 ? -1.968 12.671 22.417 1.00 90.56 191 SER A C 1
ATOM 1476 O O . SER A 1 191 ? -1.725 13.839 22.130 1.00 90.56 191 SER A O 1
ATOM 1478 N N . ARG A 1 192 ? -2.982 12.004 21.847 1.00 92.00 192 ARG A N 1
ATOM 1479 C CA . ARG A 1 192 ? -3.794 12.562 20.749 1.00 92.00 192 ARG A CA 1
ATOM 1480 C C . ARG A 1 192 ? -5.105 13.189 21.197 1.00 92.00 192 ARG A C 1
ATOM 1482 O O . ARG A 1 192 ? -5.810 13.746 20.363 1.00 92.00 192 ARG A O 1
ATOM 1489 N N . MET A 1 193 ? -5.470 13.039 22.470 1.00 93.75 193 MET A N 1
ATOM 1490 C CA . MET A 1 193 ? -6.704 13.578 23.052 1.00 93.75 193 MET A CA 1
ATOM 1491 C C . MET A 1 193 ? -7.968 13.222 22.242 1.00 93.75 193 MET A C 1
ATOM 1493 O O . MET A 1 193 ? -8.917 13.995 22.132 1.00 93.75 193 MET A O 1
ATOM 1497 N N . THR A 1 194 ? -8.006 12.019 21.661 1.00 93.56 194 THR A N 1
ATOM 1498 C CA . THR A 1 194 ? -9.094 11.560 20.773 1.00 93.56 194 THR A CA 1
ATOM 1499 C C . THR A 1 194 ? -10.238 10.922 21.568 1.00 93.56 194 THR A C 1
ATOM 1501 O O . THR A 1 194 ? -10.592 9.758 21.380 1.00 93.56 194 THR A O 1
ATOM 1504 N N . VAL A 1 195 ? -10.838 11.712 22.463 1.00 93.75 195 VAL A N 1
ATOM 1505 C CA . VAL A 1 195 ? -11.923 11.287 23.372 1.00 93.75 195 VAL A CA 1
ATOM 1506 C C . VAL A 1 195 ? -13.171 10.830 22.615 1.00 93.75 195 VAL A C 1
ATOM 1508 O O . VAL A 1 195 ? -13.848 9.901 23.048 1.00 93.75 195 VAL A O 1
ATOM 1511 N N . GLY A 1 196 ? -13.431 11.406 21.437 1.00 94.12 196 GLY A N 1
ATOM 1512 C CA . GLY A 1 196 ? -14.576 11.035 20.600 1.00 94.12 196 GLY A CA 1
ATOM 1513 C C . GLY A 1 196 ? -14.641 9.541 20.275 1.00 94.12 196 GLY A C 1
ATOM 1514 O O . GLY A 1 196 ? -15.731 8.985 20.248 1.00 94.12 196 GLY A O 1
ATOM 1515 N N . LYS A 1 197 ? -13.491 8.866 20.139 1.00 95.31 197 LYS A N 1
ATOM 1516 C CA . LYS A 1 197 ? -13.448 7.418 19.891 1.00 95.31 197 LYS A CA 1
ATOM 1517 C C . LYS A 1 197 ? -13.916 6.599 21.097 1.00 95.31 197 LYS A C 1
ATOM 1519 O O . LYS A 1 197 ? -14.502 5.536 20.927 1.00 95.31 197 LYS A O 1
ATOM 1524 N N . MET A 1 198 ? -13.650 7.081 22.312 1.00 94.00 198 MET A N 1
ATOM 1525 C CA . MET A 1 198 ? -14.132 6.425 23.532 1.00 94.00 198 MET A CA 1
ATOM 1526 C C . MET A 1 198 ? -15.651 6.572 23.661 1.00 94.00 198 MET A C 1
ATOM 1528 O O . MET A 1 198 ? -16.334 5.609 23.993 1.00 94.00 198 MET A O 1
ATOM 1532 N N . ILE A 1 199 ? -16.185 7.746 23.316 1.00 95.19 199 ILE A N 1
ATOM 1533 C CA . ILE A 1 199 ? -17.633 7.991 23.292 1.00 95.19 199 ILE A CA 1
ATOM 1534 C C . ILE A 1 199 ? -18.310 7.159 22.188 1.00 95.19 199 ILE A C 1
ATOM 1536 O O . ILE A 1 199 ? -19.359 6.574 22.438 1.00 95.19 199 ILE A O 1
ATOM 1540 N N . GLU A 1 200 ? -17.697 7.050 21.001 1.00 95.94 200 GLU A N 1
ATOM 1541 C CA . GLU A 1 200 ? -18.193 6.216 19.891 1.00 95.94 200 GLU A CA 1
ATOM 1542 C C . GLU A 1 200 ? -18.339 4.750 20.311 1.00 95.94 200 GLU A C 1
ATOM 1544 O O . GLU A 1 200 ? -19.375 4.148 20.043 1.00 95.94 200 GLU A O 1
ATOM 1549 N N . LEU A 1 201 ? -17.344 4.190 21.008 1.00 95.62 201 LEU A N 1
ATOM 1550 C CA . LEU A 1 201 ? -17.399 2.811 21.500 1.00 95.62 201 LEU A CA 1
ATOM 1551 C C . LEU A 1 201 ? -18.562 2.615 22.478 1.00 95.62 201 LEU A C 1
ATOM 1553 O O . LEU A 1 201 ? -19.320 1.655 22.348 1.00 95.62 201 LEU A O 1
ATOM 1557 N N . LEU A 1 202 ? -18.721 3.532 23.435 1.00 95.62 202 LEU A N 1
ATOM 1558 C CA . LEU A 1 202 ? -19.747 3.427 24.471 1.00 95.62 202 LEU A CA 1
ATOM 1559 C C . LEU A 1 202 ? -21.163 3.540 23.882 1.00 95.62 202 LEU A C 1
ATOM 1561 O O . LEU A 1 202 ? -22.013 2.697 24.160 1.00 95.62 202 LEU A O 1
ATOM 1565 N N . ALA A 1 203 ? -21.388 4.520 23.003 1.00 95.75 203 ALA A N 1
ATOM 1566 C CA . ALA A 1 203 ? -22.650 4.673 22.282 1.00 95.75 203 ALA A CA 1
ATOM 1567 C C . ALA A 1 203 ? -22.915 3.504 21.319 1.00 95.75 203 ALA A C 1
ATOM 1569 O O . ALA A 1 203 ? -24.052 3.059 21.185 1.00 95.75 203 ALA A O 1
ATOM 1570 N N . GLY A 1 204 ? -21.873 2.976 20.671 1.00 95.88 204 GLY A N 1
ATOM 1571 C CA . GLY A 1 204 ? -21.975 1.809 19.801 1.00 95.88 204 GLY A CA 1
ATOM 1572 C C . GLY A 1 204 ? -22.384 0.554 20.568 1.00 95.88 204 GLY A C 1
ATOM 1573 O O . GLY A 1 204 ? -23.262 -0.175 20.117 1.00 95.88 204 GLY A O 1
ATOM 1574 N N . LYS A 1 205 ? -21.791 0.317 21.744 1.00 95.94 205 LYS A N 1
ATOM 1575 C CA . LYS A 1 205 ? -22.142 -0.822 22.601 1.00 95.94 205 LYS A CA 1
ATOM 1576 C C . LYS A 1 205 ? -23.572 -0.700 23.131 1.00 95.94 205 LYS A C 1
ATOM 1578 O O . LYS A 1 205 ? -24.338 -1.645 22.986 1.00 95.94 205 LYS A O 1
ATOM 1583 N N . ALA A 1 206 ? -23.945 0.466 23.665 1.00 96.25 206 ALA A N 1
ATOM 1584 C CA . ALA A 1 206 ? -25.304 0.725 24.143 1.00 96.25 206 ALA A CA 1
ATOM 1585 C C . ALA A 1 206 ? -26.349 0.560 23.024 1.00 96.25 206 ALA A C 1
ATOM 1587 O O . ALA A 1 206 ? -27.358 -0.110 23.218 1.00 96.25 206 ALA A O 1
ATOM 1588 N N . GLY A 1 207 ? -26.077 1.095 21.829 1.00 95.75 207 GLY A N 1
ATOM 1589 C CA . GLY A 1 207 ? -26.985 0.990 20.685 1.00 95.75 207 GLY A CA 1
ATOM 1590 C C . GLY A 1 207 ? -27.187 -0.438 20.174 1.00 95.75 207 GLY A C 1
ATOM 1591 O O . GLY A 1 207 ? -28.297 -0.806 19.803 1.00 95.75 207 GLY A O 1
ATOM 1592 N N . VAL A 1 208 ? -26.143 -1.277 20.186 1.00 96.00 208 VAL A N 1
ATOM 1593 C CA . VAL A 1 208 ? -26.275 -2.693 19.792 1.00 96.00 208 VAL A CA 1
ATOM 1594 C C . VAL A 1 208 ? -27.138 -3.477 20.785 1.00 96.00 208 VAL A C 1
ATOM 1596 O O . VAL A 1 208 ? -27.894 -4.343 20.356 1.00 96.00 208 VAL A O 1
ATOM 1599 N N . LEU A 1 209 ? -27.052 -3.170 22.082 1.00 94.88 209 LEU A N 1
ATOM 1600 C CA . LEU A 1 209 ? -27.820 -3.856 23.129 1.00 94.88 209 LEU A CA 1
ATOM 1601 C C . LEU A 1 209 ? -29.298 -3.447 23.142 1.00 94.88 209 LEU A C 1
ATOM 1603 O O . LEU A 1 209 ? -30.164 -4.314 23.220 1.00 94.88 209 LEU A O 1
ATOM 1607 N N . ASP A 1 210 ? -29.577 -2.151 22.990 1.00 94.62 210 ASP A N 1
ATOM 1608 C CA . ASP A 1 210 ? -30.939 -1.603 22.897 1.00 94.62 210 ASP A CA 1
ATOM 1609 C C . ASP A 1 210 ? -31.600 -1.893 21.530 1.00 94.62 210 ASP A C 1
ATOM 1611 O O . ASP A 1 210 ? -32.816 -1.832 21.367 1.00 94.62 210 ASP A O 1
ATOM 1615 N N . GLY A 1 211 ? -30.795 -2.222 20.513 1.00 94.94 211 GLY A N 1
ATOM 1616 C CA . GLY A 1 211 ? -31.256 -2.450 19.141 1.00 94.94 211 GLY A CA 1
ATOM 1617 C C . GLY A 1 211 ? -31.530 -1.162 18.353 1.00 94.94 211 GLY A C 1
ATOM 1618 O O . GLY A 1 211 ? -32.114 -1.216 17.268 1.00 94.94 211 GLY A O 1
ATOM 1619 N N . SER A 1 212 ? -31.099 -0.006 18.866 1.00 92.50 212 SER A N 1
ATOM 1620 C CA . SER A 1 212 ? -31.287 1.311 18.257 1.00 92.50 212 SER A CA 1
ATOM 1621 C C . SER A 1 212 ? -29.964 1.923 17.771 1.00 92.50 212 SER A C 1
ATOM 1623 O O . SER A 1 212 ? -28.912 1.832 18.406 1.00 92.50 212 SER A O 1
ATOM 1625 N N . LEU A 1 213 ? -29.992 2.580 16.606 1.00 94.81 213 LEU A N 1
ATOM 1626 C CA . LEU A 1 213 ? -28.830 3.311 16.095 1.00 94.81 213 LEU A CA 1
ATOM 1627 C C . LEU A 1 213 ? -28.690 4.643 16.837 1.00 94.81 213 LEU A C 1
ATOM 1629 O O . LEU A 1 213 ? -29.558 5.510 16.742 1.00 94.81 213 LEU A O 1
ATOM 1633 N N . GLN A 1 214 ? -27.572 4.814 17.540 1.00 94.50 214 GLN A N 1
ATOM 1634 C CA . GLN A 1 214 ? -27.278 6.024 18.307 1.00 94.50 214 GLN A CA 1
ATOM 1635 C C . GLN A 1 214 ? -26.638 7.115 17.439 1.00 94.50 214 GLN A C 1
ATOM 1637 O O . GLN A 1 214 ? -25.901 6.837 16.488 1.00 94.50 214 GLN A O 1
ATOM 1642 N N . TYR A 1 215 ? -26.896 8.379 17.785 1.00 94.88 215 TYR A N 1
ATOM 1643 C CA . TYR A 1 215 ? -26.437 9.533 17.011 1.00 94.88 215 TYR A CA 1
ATOM 1644 C C . TYR A 1 215 ? -25.263 10.239 17.692 1.00 94.88 215 TYR A C 1
ATOM 1646 O O . TYR A 1 215 ? -25.355 10.651 18.843 1.00 94.88 215 TYR A O 1
ATOM 1654 N N . GLY A 1 216 ? -24.179 10.449 16.943 1.00 92.88 216 GLY A N 1
ATOM 1655 C CA . GLY A 1 216 ? -23.012 11.247 17.347 1.00 92.88 216 GLY A CA 1
ATOM 1656 C C . GLY A 1 216 ? -22.835 12.492 16.475 1.00 92.88 216 GLY A C 1
ATOM 1657 O O . GLY A 1 216 ? -21.765 12.699 15.903 1.00 92.88 216 GLY A O 1
ATOM 1658 N N . THR A 1 217 ? -23.904 13.266 16.267 1.00 95.06 217 THR A N 1
ATOM 1659 C CA . THR A 1 217 ? -23.881 14.490 15.446 1.00 95.06 217 THR A CA 1
ATOM 1660 C C . THR A 1 217 ? -23.090 15.608 16.123 1.00 95.06 217 THR A C 1
ATOM 1662 O O . THR A 1 217 ? -23.088 15.718 17.345 1.00 95.06 217 THR A O 1
ATOM 1665 N N . ALA A 1 218 ? -22.451 16.483 15.342 1.00 93.94 218 ALA A N 1
ATOM 1666 C CA . ALA A 1 218 ? -21.725 17.626 15.899 1.00 93.94 218 ALA A CA 1
ATOM 1667 C C . ALA A 1 218 ? -22.645 18.507 16.768 1.00 93.94 218 ALA A C 1
ATOM 1669 O O . ALA A 1 218 ? -23.785 18.767 16.388 1.00 93.94 218 ALA A O 1
ATOM 1670 N N . PHE A 1 219 ? -22.136 18.961 17.920 1.00 92.69 219 PHE A N 1
ATOM 1671 C CA . PHE A 1 219 ? -22.848 19.800 18.901 1.00 92.69 219 PHE A CA 1
ATOM 1672 C C . PHE A 1 219 ? -24.127 19.192 19.509 1.00 92.69 219 PHE A C 1
ATOM 1674 O O . PHE A 1 219 ? -24.868 19.889 20.197 1.00 92.69 219 PHE A O 1
ATOM 1681 N N . GLY A 1 220 ? -24.381 17.900 19.298 1.00 91.75 220 GLY A N 1
ATOM 1682 C CA . GLY A 1 220 ? -25.543 17.203 19.839 1.00 91.75 220 GLY A CA 1
ATOM 1683 C C . GLY A 1 220 ? -25.317 15.697 19.902 1.00 91.75 220 GLY A C 1
ATOM 1684 O O . GLY A 1 220 ? -24.189 15.235 20.062 1.00 91.75 220 GLY A O 1
ATOM 1685 N N . GLY A 1 221 ? -26.398 14.938 19.745 1.00 92.19 221 GLY A N 1
ATOM 1686 C CA . GLY A 1 221 ? -26.372 13.480 19.807 1.00 92.19 221 GLY A CA 1
ATOM 1687 C C . GLY A 1 221 ? -26.662 12.921 21.198 1.00 92.19 221 GLY A C 1
ATOM 1688 O O . GLY A 1 221 ? -27.066 13.640 22.114 1.00 92.19 221 GLY A O 1
ATOM 1689 N N . SER A 1 222 ? -26.486 11.611 21.323 1.00 93.12 222 SER A N 1
ATOM 1690 C CA . SER A 1 222 ? -26.765 10.857 22.541 1.00 93.12 222 SER A CA 1
ATOM 1691 C C . SER A 1 222 ? -25.725 11.172 23.619 1.00 93.12 222 SER A C 1
ATOM 1693 O O . SER A 1 222 ? -24.517 11.098 23.378 1.00 93.12 222 SER A O 1
ATOM 1695 N N . LYS A 1 223 ? -26.185 11.538 24.820 1.00 94.56 223 LYS A N 1
ATOM 1696 C CA . LYS A 1 223 ? -25.301 11.862 25.948 1.00 94.56 223 LYS A CA 1
ATOM 1697 C C . LYS A 1 223 ? -24.708 10.590 26.551 1.00 94.56 223 LYS A C 1
ATOM 1699 O O . LYS A 1 223 ? -25.364 9.556 26.610 1.00 94.56 223 LYS A O 1
ATOM 1704 N N . VAL A 1 224 ? -23.482 10.697 27.065 1.00 94.81 224 VAL A N 1
ATOM 1705 C CA . VAL A 1 224 ? -22.764 9.583 27.713 1.00 94.81 224 VAL A CA 1
ATOM 1706 C C . VAL A 1 224 ? -23.557 9.014 28.893 1.00 94.81 224 VAL A C 1
ATOM 1708 O O . VAL A 1 224 ? -23.643 7.802 29.025 1.00 94.81 224 VAL A O 1
ATOM 1711 N N . GLU A 1 225 ? -24.184 9.872 29.703 1.00 95.31 225 GLU A N 1
ATOM 1712 C CA . GLU A 1 225 ? -24.977 9.462 30.873 1.00 95.31 225 GLU A CA 1
ATOM 1713 C C . GLU A 1 225 ? -26.146 8.543 30.503 1.00 95.31 225 GLU A C 1
ATOM 1715 O O . GLU A 1 225 ? -26.361 7.524 31.156 1.00 95.31 225 GLU A O 1
ATOM 1720 N N . ASP A 1 226 ? -26.872 8.877 29.434 1.00 94.31 226 ASP A N 1
ATOM 1721 C CA . ASP A 1 226 ? -28.006 8.082 28.966 1.00 94.31 226 ASP A CA 1
ATOM 1722 C C . ASP A 1 226 ? -27.524 6.730 28.422 1.00 94.31 226 ASP A C 1
ATOM 1724 O O . ASP A 1 226 ? -28.105 5.694 28.728 1.00 94.31 226 ASP A O 1
ATOM 1728 N N . MET A 1 227 ? -26.403 6.716 27.691 1.00 95.25 227 MET A N 1
ATOM 1729 C CA . MET A 1 227 ? -25.802 5.477 27.180 1.00 95.25 227 MET A CA 1
ATOM 1730 C C . MET A 1 227 ? -25.279 4.580 28.306 1.00 95.25 227 MET A C 1
ATOM 1732 O O . MET A 1 227 ? -25.428 3.362 28.244 1.00 95.25 227 MET A O 1
ATOM 1736 N N . SER A 1 228 ? -24.701 5.163 29.357 1.00 95.44 228 SER A N 1
ATOM 1737 C CA . SER A 1 228 ? -24.269 4.419 30.539 1.00 95.44 228 SER A CA 1
ATOM 1738 C C . SER A 1 228 ? -25.440 3.777 31.285 1.00 95.44 228 SER A C 1
ATOM 1740 O O . SER A 1 228 ? -25.272 2.674 31.793 1.00 95.44 228 SER A O 1
ATOM 1742 N N . ARG A 1 229 ? -26.620 4.415 31.329 1.00 96.31 229 ARG A N 1
ATOM 1743 C CA . ARG A 1 229 ? -27.831 3.810 31.918 1.00 96.31 229 ARG A CA 1
ATOM 1744 C C . ARG A 1 229 ? -28.286 2.589 31.127 1.00 96.31 229 ARG A C 1
ATOM 1746 O O . ARG A 1 229 ? -28.454 1.536 31.724 1.00 96.31 229 ARG A O 1
ATOM 1753 N N . ILE A 1 230 ? -28.346 2.702 29.798 1.00 96.31 230 ILE A N 1
ATOM 1754 C CA . ILE A 1 230 ? -28.674 1.572 28.913 1.00 96.31 230 ILE A CA 1
ATOM 1755 C C . ILE A 1 230 ? -27.707 0.403 29.150 1.00 96.31 230 ILE A C 1
ATOM 1757 O O . ILE A 1 230 ? -28.132 -0.741 29.271 1.00 96.31 230 ILE A O 1
ATOM 1761 N N . LEU A 1 231 ? -26.399 0.670 29.264 1.00 95.69 231 LEU 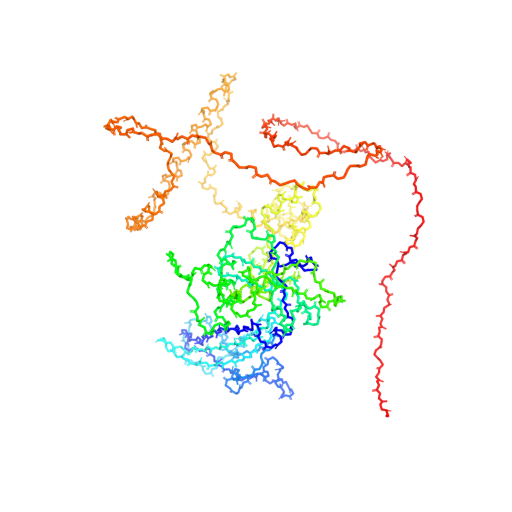A N 1
ATOM 1762 C CA . LEU A 1 231 ? -25.423 -0.384 29.563 1.00 95.69 231 LEU A CA 1
ATOM 1763 C C . LEU A 1 231 ? -25.720 -1.092 30.892 1.00 95.69 231 LEU A C 1
ATOM 1765 O O . LEU A 1 231 ? -25.672 -2.318 30.935 1.00 95.69 231 LEU A O 1
ATOM 1769 N N . VAL A 1 232 ? -26.054 -0.339 31.944 1.00 96.81 232 VAL A N 1
ATOM 1770 C CA . VAL A 1 232 ? -26.392 -0.893 33.265 1.00 96.81 232 VAL A CA 1
ATOM 1771 C C . VAL A 1 232 ? -27.687 -1.704 33.223 1.00 96.81 232 VAL A C 1
ATOM 1773 O O . VAL A 1 232 ? -27.730 -2.788 33.802 1.00 96.81 232 VAL A O 1
ATOM 1776 N N . ASP A 1 233 ? -28.705 -1.237 32.497 1.00 96.62 233 ASP A N 1
ATOM 1777 C CA . ASP A 1 233 ? -29.983 -1.944 32.335 1.00 96.62 233 ASP A CA 1
ATOM 1778 C C . ASP A 1 233 ? -29.795 -3.322 31.672 1.00 96.62 233 ASP A C 1
ATOM 1780 O O . ASP A 1 233 ? -30.495 -4.281 31.998 1.00 96.62 233 ASP A O 1
ATOM 1784 N N . HIS A 1 234 ? -28.795 -3.444 30.794 1.00 94.75 234 HIS A N 1
ATOM 1785 C CA . HIS A 1 234 ? -28.392 -4.697 30.151 1.00 94.75 234 HIS A CA 1
ATOM 1786 C C . HIS A 1 234 ? -27.306 -5.481 30.913 1.00 94.75 234 HIS A C 1
ATOM 1788 O O . HIS A 1 234 ? -26.777 -6.457 30.384 1.00 94.75 234 HIS A O 1
ATOM 1794 N N . GLY A 1 235 ? -26.965 -5.086 32.144 1.00 93.50 235 GLY A N 1
ATOM 1795 C CA . GLY A 1 235 ? -26.011 -5.804 32.998 1.00 93.50 235 GLY A CA 1
ATOM 1796 C C . GLY A 1 235 ? -24.530 -5.552 32.688 1.00 93.50 235 GLY A C 1
ATOM 1797 O O . GLY A 1 235 ? -23.672 -6.246 33.228 1.00 93.50 235 GLY A O 1
ATOM 1798 N N . PHE A 1 236 ? -24.205 -4.560 31.855 1.00 94.69 236 PHE A N 1
ATOM 1799 C CA . PHE A 1 236 ? -22.830 -4.142 31.586 1.00 94.69 236 PHE A CA 1
ATOM 1800 C C . PHE A 1 236 ? -22.379 -3.012 32.514 1.00 94.69 236 PHE A C 1
ATOM 1802 O O . PHE A 1 236 ? -23.163 -2.270 33.103 1.00 94.69 236 PHE A O 1
ATOM 1809 N N . ASN A 1 237 ? -21.063 -2.836 32.606 1.00 94.44 237 ASN A N 1
ATOM 1810 C CA . ASN A 1 237 ? -20.476 -1.740 33.361 1.00 94.44 237 ASN A CA 1
ATOM 1811 C C . ASN A 1 237 ? -20.827 -0.375 32.734 1.00 94.44 237 ASN A C 1
ATOM 1813 O O . ASN A 1 237 ? -20.687 -0.188 31.522 1.00 94.44 237 ASN A O 1
ATOM 1817 N N . TYR A 1 238 ? -21.163 0.615 33.568 1.00 94.31 238 TYR A N 1
ATOM 1818 C CA . TYR A 1 238 ? -21.464 1.992 33.152 1.00 94.31 238 TYR A CA 1
ATOM 1819 C C . TYR A 1 238 ? -20.333 2.633 32.329 1.00 94.31 238 TYR A C 1
ATOM 1821 O O . TYR A 1 238 ? -20.589 3.485 31.477 1.00 94.31 238 TYR A O 1
ATOM 1829 N N . ALA A 1 239 ? -19.082 2.222 32.573 1.00 93.06 239 ALA A N 1
ATOM 1830 C CA . ALA A 1 239 ? -17.894 2.709 31.873 1.00 93.06 239 ALA A CA 1
ATOM 1831 C C . ALA A 1 239 ? -17.573 1.944 30.574 1.00 93.06 239 ALA A C 1
ATOM 1833 O O . ALA A 1 239 ? -16.567 2.247 29.934 1.00 93.06 239 ALA A O 1
ATOM 1834 N N . GLY A 1 240 ? -18.357 0.923 30.208 1.00 91.75 240 GLY A N 1
ATOM 1835 C CA . GLY A 1 240 ? -18.105 0.083 29.031 1.00 91.75 240 GLY A CA 1
ATOM 1836 C C . GLY A 1 240 ? -16.820 -0.754 29.113 1.00 91.75 240 GLY A C 1
ATOM 1837 O O . GLY A 1 240 ? -16.270 -1.137 28.081 1.00 91.75 240 GLY A O 1
ATOM 1838 N N . LYS A 1 241 ? -16.304 -0.997 30.324 1.00 95.12 241 LYS A N 1
ATOM 1839 C CA . LYS A 1 241 ? -15.141 -1.859 30.561 1.00 95.12 241 LYS A CA 1
ATOM 1840 C C . LYS A 1 241 ? -15.603 -3.225 31.048 1.00 95.12 241 LYS A C 1
ATOM 1842 O O . LYS A 1 241 ? -16.290 -3.285 32.067 1.00 95.12 241 LYS A O 1
ATOM 1847 N N . ASP A 1 242 ? -15.161 -4.271 30.365 1.00 94.12 242 ASP A N 1
ATOM 1848 C CA . ASP A 1 242 ? -15.478 -5.659 30.688 1.00 94.12 242 ASP A CA 1
ATOM 1849 C C . ASP A 1 242 ? -14.243 -6.365 31.258 1.00 94.12 242 ASP A C 1
ATOM 1851 O O . ASP A 1 242 ? -13.099 -5.954 31.028 1.00 94.12 242 ASP A O 1
ATOM 1855 N N . MET A 1 243 ? -14.473 -7.437 32.009 1.00 94.19 243 MET A N 1
ATOM 1856 C CA . MET A 1 243 ? -13.417 -8.357 32.414 1.00 94.19 243 MET A CA 1
ATOM 1857 C C . MET A 1 243 ? -13.179 -9.344 31.270 1.00 94.19 243 MET A C 1
ATOM 1859 O O . MET A 1 243 ? -14.125 -9.938 30.759 1.00 94.19 243 MET A O 1
ATOM 1863 N N . LEU A 1 244 ? -11.928 -9.474 30.829 1.00 96.00 244 LEU A N 1
ATOM 1864 C CA . LEU A 1 244 ? -11.554 -10.430 29.789 1.00 96.00 244 LEU A CA 1
ATOM 1865 C C . LEU A 1 244 ? -10.653 -11.510 30.375 1.00 96.00 244 LEU A C 1
ATOM 1867 O O . LEU A 1 244 ? -9.818 -11.237 31.239 1.00 96.00 244 LEU A O 1
ATOM 1871 N N . THR A 1 245 ? -10.788 -12.717 29.844 1.00 96.19 245 THR A N 1
ATOM 1872 C CA . THR A 1 245 ? -9.896 -13.842 30.116 1.00 96.19 245 THR A CA 1
ATOM 1873 C C . THR A 1 245 ? -8.857 -13.935 29.005 1.00 96.19 245 THR A C 1
ATOM 1875 O O . THR A 1 245 ? -9.165 -13.762 27.824 1.00 96.19 245 THR A O 1
ATOM 1878 N N . SER A 1 246 ? -7.601 -14.157 29.377 1.00 95.31 246 SER A N 1
ATOM 1879 C CA . SER A 1 246 ? -6.491 -14.337 28.444 1.00 95.31 246 SER A CA 1
ATOM 1880 C C . SER A 1 246 ? -6.642 -15.654 27.684 1.00 95.31 246 SER A C 1
ATOM 1882 O O . SER A 1 246 ? -6.713 -16.712 28.302 1.00 95.31 246 SER A O 1
ATOM 1884 N N . GLY A 1 247 ? -6.632 -15.612 26.348 1.00 93.69 247 GLY A N 1
ATOM 1885 C CA . GLY A 1 247 ? -6.678 -16.824 25.517 1.00 93.69 247 GLY A CA 1
ATOM 1886 C C . GLY A 1 247 ? -5.424 -17.699 25.639 1.00 93.69 247 GLY A C 1
ATOM 1887 O O . GLY A 1 247 ? -5.495 -18.912 25.488 1.00 93.69 247 GLY A O 1
ATOM 1888 N N . ILE A 1 248 ? -4.279 -17.098 25.986 1.00 94.38 248 ILE A N 1
ATOM 1889 C CA . ILE A 1 248 ? -2.988 -17.800 26.071 1.00 94.38 248 ILE A CA 1
ATOM 1890 C C . ILE A 1 248 ? -2.850 -18.557 27.397 1.00 94.38 248 ILE A C 1
ATOM 1892 O O . ILE A 1 248 ? -2.411 -19.704 27.418 1.00 94.38 248 ILE A O 1
ATOM 1896 N N . THR A 1 249 ? -3.179 -17.904 28.514 1.00 94.62 249 THR A N 1
ATOM 1897 C CA . THR A 1 249 ? -2.994 -18.473 29.862 1.00 94.62 249 THR A CA 1
ATOM 1898 C C . THR A 1 249 ? -4.271 -19.077 30.434 1.00 94.62 249 THR A C 1
ATOM 1900 O O . THR A 1 249 ? -4.196 -19.904 31.335 1.00 94.62 249 THR A O 1
ATOM 1903 N N . GLY A 1 250 ? -5.443 -18.677 29.935 1.00 93.88 250 GLY A N 1
ATOM 1904 C CA . GLY A 1 250 ? -6.741 -19.045 30.504 1.00 93.88 250 GLY A CA 1
ATOM 1905 C C . GLY A 1 250 ? -7.088 -18.303 31.799 1.00 93.88 250 GLY A C 1
ATOM 1906 O O . GLY A 1 250 ? -8.142 -18.549 32.376 1.00 93.88 250 GLY A O 1
ATOM 1907 N N . GLU A 1 251 ? -6.226 -17.396 32.263 1.00 95.44 251 GLU A N 1
ATOM 1908 C CA . GLU A 1 251 ? -6.437 -16.607 33.478 1.00 95.44 251 GLU A CA 1
ATOM 1909 C C . GLU A 1 251 ? -7.156 -15.289 33.171 1.00 95.44 251 GLU A C 1
ATOM 1911 O O . GLU A 1 251 ? -7.016 -14.712 32.087 1.00 95.44 251 GLU A O 1
ATOM 1916 N N . GLN A 1 252 ? -7.919 -14.789 34.143 1.00 95.31 252 GLN A N 1
ATOM 1917 C CA . GLN A 1 252 ? -8.565 -13.482 34.045 1.00 95.31 252 GLN A CA 1
ATOM 1918 C C . GLN A 1 252 ? -7.514 -12.368 34.050 1.00 95.31 252 GLN A C 1
ATOM 1920 O O . GLN A 1 252 ? -6.540 -12.417 34.799 1.00 95.31 252 GLN A O 1
ATOM 1925 N N . MET A 1 253 ? -7.708 -11.348 33.215 1.00 93.88 253 MET A N 1
ATOM 1926 C CA . MET A 1 253 ? -6.821 -10.188 33.192 1.00 93.88 253 MET A CA 1
ATOM 1927 C C . MET A 1 253 ? -6.977 -9.359 34.468 1.00 93.88 253 MET A C 1
ATOM 1929 O O . MET A 1 253 ? -8.091 -9.056 34.884 1.00 93.88 253 MET A O 1
ATOM 1933 N N . GLU A 1 254 ? -5.855 -8.906 35.032 1.00 93.69 254 GLU A N 1
ATOM 1934 C CA . GLU A 1 254 ? -5.837 -8.085 36.255 1.00 93.69 254 GLU A CA 1
ATOM 1935 C C . GLU A 1 254 ? -6.562 -6.735 36.100 1.00 93.69 254 GLU A C 1
ATOM 1937 O O . GLU A 1 254 ? -6.978 -6.125 37.084 1.00 93.69 254 GLU A O 1
ATOM 1942 N N . ALA A 1 255 ? -6.716 -6.247 34.865 1.00 93.81 255 ALA A N 1
ATOM 1943 C CA . ALA A 1 255 ? -7.347 -4.971 34.560 1.00 93.81 255 ALA A CA 1
ATOM 1944 C C . ALA A 1 255 ? -8.557 -5.135 33.635 1.00 93.81 255 ALA A C 1
ATOM 1946 O O . ALA A 1 255 ? -8.527 -5.891 32.663 1.00 93.81 255 ALA A O 1
ATOM 1947 N N . TYR A 1 256 ? -9.591 -4.327 33.878 1.00 95.06 256 TYR A N 1
ATOM 1948 C CA . TYR A 1 256 ? -10.749 -4.251 32.993 1.00 95.06 256 TYR A CA 1
ATOM 1949 C C . TYR A 1 256 ? -10.377 -3.660 31.634 1.00 95.06 256 TYR A C 1
ATOM 1951 O O . TYR A 1 256 ? -9.752 -2.595 31.535 1.00 95.06 256 TYR A O 1
ATOM 1959 N N . VAL A 1 257 ? -10.834 -4.316 30.574 1.00 95.75 257 VAL A N 1
ATOM 1960 C CA . VAL A 1 257 ? -10.561 -3.921 29.199 1.00 95.75 257 VAL A CA 1
ATOM 1961 C C . VAL A 1 257 ? -11.742 -3.136 28.652 1.00 95.75 257 VAL A C 1
ATOM 1963 O O . VAL A 1 257 ? -12.892 -3.561 28.694 1.00 95.75 257 VAL A O 1
ATOM 1966 N N . PHE A 1 258 ? -11.448 -1.958 28.108 1.00 95.56 258 PHE A N 1
ATOM 1967 C CA . PHE A 1 258 ? -12.434 -1.170 27.382 1.00 95.56 258 PHE A CA 1
ATOM 1968 C C . PHE A 1 258 ? -12.698 -1.816 26.017 1.00 95.56 258 PHE A C 1
ATOM 1970 O O . PHE A 1 258 ? -11.808 -1.834 25.159 1.00 95.56 258 PHE A O 1
ATOM 1977 N N . PHE A 1 259 ? -13.896 -2.375 25.849 1.00 94.19 259 PHE A N 1
ATOM 1978 C CA . PHE A 1 259 ? -14.255 -3.243 24.731 1.00 94.19 259 PHE A CA 1
ATOM 1979 C C . PHE A 1 259 ? -15.644 -2.893 24.183 1.00 94.19 259 PHE A C 1
ATOM 1981 O O . PHE A 1 259 ? -16.593 -2.686 24.937 1.00 94.19 259 PHE A O 1
ATOM 1988 N N . GLY A 1 260 ? -15.762 -2.824 22.856 1.00 95.44 260 GLY A N 1
ATOM 1989 C CA . GLY A 1 260 ? -17.021 -2.541 22.174 1.00 95.44 260 GLY A CA 1
ATOM 1990 C C . GLY A 1 260 ? -16.842 -2.272 20.677 1.00 95.44 260 GLY A C 1
ATOM 1991 O O . GLY A 1 260 ? -15.711 -2.232 20.177 1.00 95.44 260 GLY A O 1
ATOM 1992 N N . PRO A 1 261 ? -17.952 -2.095 19.944 1.00 95.88 261 PRO A N 1
ATOM 1993 C CA . PRO A 1 261 ? -17.930 -1.905 18.502 1.00 95.88 261 PRO A CA 1
ATOM 1994 C C . PRO A 1 261 ? -17.406 -0.510 18.137 1.00 95.88 261 PRO A C 1
ATOM 1996 O O . PRO A 1 261 ? -17.890 0.507 18.626 1.00 95.88 261 PRO A O 1
ATOM 1999 N N . ILE A 1 262 ? -16.425 -0.460 17.234 1.00 96.00 262 ILE A N 1
ATOM 2000 C CA . ILE A 1 262 ? -15.887 0.779 16.658 1.00 96.00 262 ILE A CA 1
ATOM 2001 C C . ILE A 1 262 ? -15.826 0.630 15.142 1.00 96.00 262 ILE A C 1
ATOM 2003 O O . ILE A 1 262 ? -15.401 -0.404 14.622 1.00 96.00 262 ILE A O 1
ATOM 2007 N N . TYR A 1 263 ? -16.185 1.688 14.419 1.00 95.94 263 TYR A N 1
ATOM 2008 C CA . TYR A 1 263 ? -16.127 1.683 12.965 1.00 95.94 263 TYR A CA 1
ATOM 2009 C C . TYR A 1 263 ? -14.703 1.940 12.445 1.00 95.94 263 TYR A C 1
ATOM 2011 O O . TYR A 1 263 ? -14.190 3.065 12.467 1.00 95.94 263 TYR A O 1
ATOM 2019 N N . TYR A 1 264 ? -14.069 0.888 11.923 1.00 96.50 264 TYR A N 1
ATOM 2020 C CA . TYR A 1 264 ? -12.780 0.963 11.236 1.00 96.50 264 TYR A CA 1
ATOM 2021 C C . TYR A 1 264 ? -12.939 0.989 9.714 1.00 96.50 264 TYR A C 1
ATOM 2023 O O . TYR A 1 264 ? -13.746 0.277 9.123 1.00 96.50 264 TYR A O 1
ATOM 2031 N N . GLN A 1 265 ? -12.100 1.789 9.064 1.00 95.88 265 GLN A N 1
ATOM 2032 C CA . GLN A 1 265 ? -12.006 1.921 7.617 1.00 95.88 265 GLN A CA 1
ATOM 2033 C C . GLN A 1 265 ? -10.699 1.299 7.125 1.00 95.88 265 GLN A C 1
ATOM 2035 O O . GLN A 1 265 ? -9.616 1.630 7.615 1.00 95.88 265 GLN A O 1
ATOM 2040 N N . LYS A 1 266 ? -10.774 0.439 6.107 1.00 95.88 266 LYS A N 1
ATOM 2041 C CA . LYS A 1 266 ? -9.585 -0.039 5.392 1.00 95.88 266 LYS A CA 1
ATOM 2042 C C . LYS A 1 266 ? -9.145 1.011 4.373 1.00 95.88 266 LYS A C 1
ATOM 2044 O O . LYS A 1 266 ? -9.943 1.456 3.549 1.00 95.88 266 LYS A O 1
ATOM 2049 N N . LEU A 1 267 ? -7.875 1.409 4.406 1.00 95.81 267 LEU A N 1
ATOM 2050 C CA . LEU A 1 267 ? -7.341 2.401 3.473 1.00 95.81 267 LEU A CA 1
ATOM 2051 C C . LEU A 1 267 ? -6.806 1.744 2.195 1.00 95.81 267 LEU A C 1
ATOM 2053 O O . LEU A 1 267 ? -6.373 0.596 2.186 1.00 95.81 267 LEU A O 1
ATOM 2057 N N . LYS A 1 268 ? -6.722 2.529 1.113 1.00 94.94 268 LYS A N 1
ATOM 2058 C CA . LYS A 1 268 ? -6.137 2.103 -0.176 1.00 94.94 268 LYS A CA 1
ATOM 2059 C C . LYS A 1 268 ? -4.647 1.730 -0.112 1.00 94.94 268 LYS A C 1
ATOM 2061 O O . LYS A 1 268 ? -4.091 1.232 -1.086 1.00 94.94 268 LYS A O 1
ATOM 2066 N N . HIS A 1 269 ? -3.974 2.036 0.994 1.00 94.62 269 HIS A N 1
ATOM 2067 C CA . HIS A 1 269 ? -2.539 1.834 1.165 1.00 94.62 269 HIS A CA 1
ATOM 2068 C C . HIS A 1 269 ? -2.234 0.393 1.587 1.00 94.62 269 HIS A C 1
ATOM 2070 O O . HIS A 1 269 ? -1.914 0.155 2.749 1.00 94.62 269 HIS A O 1
ATOM 2076 N N . MET A 1 270 ? -2.316 -0.528 0.630 1.00 94.50 270 MET A N 1
ATOM 2077 C CA . MET A 1 270 ? -1.979 -1.943 0.816 1.00 94.50 270 MET A CA 1
ATOM 2078 C C . MET A 1 270 ? -0.486 -2.206 0.598 1.00 94.50 270 MET A C 1
ATOM 2080 O O . MET A 1 270 ? 0.160 -1.495 -0.182 1.00 94.50 270 MET A O 1
ATOM 2084 N N . VAL A 1 271 ? 0.058 -3.232 1.251 1.00 94.81 271 VAL A N 1
ATOM 2085 C CA . VAL A 1 271 ? 1.497 -3.556 1.182 1.00 94.81 271 VAL A CA 1
ATOM 2086 C C . VAL A 1 271 ? 1.894 -4.150 -0.163 1.00 94.81 271 VAL A C 1
ATOM 2088 O O . VAL A 1 271 ? 2.890 -3.698 -0.734 1.00 94.81 271 VAL A O 1
ATOM 2091 N N . MET A 1 272 ? 1.075 -5.033 -0.747 1.00 90.69 272 MET A N 1
ATOM 2092 C CA . MET A 1 272 ? 1.304 -5.565 -2.105 1.00 90.69 272 MET A CA 1
ATOM 2093 C C . MET A 1 272 ? 1.590 -4.483 -3.163 1.00 90.69 272 MET A C 1
ATOM 2095 O O . MET A 1 272 ? 2.398 -4.663 -4.083 1.00 90.69 272 MET A O 1
ATOM 2099 N N . ASP A 1 273 ? 0.945 -3.320 -3.043 1.00 90.00 273 ASP A N 1
ATOM 2100 C CA . ASP A 1 273 ? 1.124 -2.208 -3.984 1.00 90.00 273 ASP A CA 1
ATOM 2101 C C . ASP A 1 273 ? 2.352 -1.338 -3.682 1.00 90.00 273 ASP A C 1
ATOM 2103 O O . ASP A 1 273 ? 2.736 -0.513 -4.513 1.00 90.00 273 ASP A O 1
ATOM 2107 N N . LYS A 1 274 ? 3.011 -1.548 -2.544 1.00 90.88 274 LYS A N 1
ATOM 2108 C CA . LYS A 1 274 ? 4.217 -0.821 -2.137 1.00 90.88 274 LYS A CA 1
ATOM 2109 C C . LYS A 1 274 ? 5.491 -1.645 -2.251 1.00 90.88 274 LYS A C 1
ATOM 2111 O O . LYS A 1 274 ? 6.544 -1.061 -2.481 1.00 90.88 274 LYS A O 1
ATOM 2116 N N . MET A 1 275 ? 5.404 -2.968 -2.125 1.00 89.75 275 MET A N 1
ATOM 2117 C CA . MET A 1 275 ? 6.563 -3.848 -2.261 1.00 89.75 275 MET A CA 1
ATOM 2118 C C . MET A 1 275 ? 7.208 -3.672 -3.643 1.00 89.75 275 MET A C 1
ATOM 2120 O O . MET A 1 275 ? 6.575 -3.901 -4.675 1.00 89.75 275 MET A O 1
ATOM 2124 N N . HIS A 1 276 ? 8.470 -3.249 -3.665 1.00 89.81 276 HIS A N 1
ATOM 2125 C CA . HIS A 1 276 ? 9.238 -3.023 -4.884 1.00 89.81 276 HIS A CA 1
ATOM 2126 C C . HIS A 1 276 ? 10.699 -3.384 -4.649 1.00 89.81 276 HIS A C 1
ATOM 2128 O O . HIS A 1 276 ? 11.298 -2.940 -3.674 1.00 89.81 276 HIS A O 1
ATOM 2134 N N . ALA A 1 277 ? 11.265 -4.176 -5.553 1.00 89.88 277 ALA A N 1
ATOM 2135 C CA . ALA A 1 277 ? 12.657 -4.592 -5.505 1.00 89.88 277 ALA A CA 1
ATOM 2136 C C . ALA A 1 277 ? 13.225 -4.639 -6.924 1.00 89.88 277 ALA A C 1
ATOM 2138 O O . ALA A 1 277 ? 12.518 -4.956 -7.883 1.00 89.88 277 ALA A O 1
ATOM 2139 N N . ARG A 1 278 ? 14.514 -4.322 -7.051 1.00 88.38 278 ARG A N 1
ATOM 2140 C CA . ARG A 1 278 ? 15.242 -4.342 -8.320 1.00 88.38 278 ARG A CA 1
ATOM 2141 C C . ARG A 1 278 ? 16.649 -4.875 -8.086 1.00 88.38 278 ARG A C 1
ATOM 2143 O O . ARG A 1 278 ? 17.380 -4.315 -7.279 1.00 88.38 278 ARG A O 1
ATOM 2150 N N . ALA A 1 279 ? 17.034 -5.896 -8.850 1.00 89.44 279 ALA A N 1
ATOM 2151 C CA . ALA A 1 279 ? 18.418 -6.367 -8.919 1.00 89.44 279 ALA A CA 1
ATOM 2152 C C . ALA A 1 279 ? 19.174 -5.657 -10.056 1.00 89.44 279 ALA A C 1
ATOM 2154 O O . ALA A 1 279 ? 20.016 -4.793 -9.831 1.00 89.44 279 ALA A O 1
ATOM 2155 N N . ARG A 1 280 ? 18.816 -5.965 -11.305 1.00 87.81 280 ARG A N 1
ATOM 2156 C CA . ARG A 1 280 ? 19.254 -5.266 -12.522 1.00 87.81 280 ARG A CA 1
ATOM 2157 C C . ARG A 1 280 ? 18.028 -5.006 -13.386 1.00 87.81 280 ARG A C 1
ATOM 2159 O O . ARG A 1 280 ? 17.031 -5.704 -13.264 1.00 87.81 280 ARG A O 1
ATOM 2166 N N . GLY A 1 281 ? 18.089 -3.984 -14.225 1.00 87.88 281 GLY A N 1
ATOM 2167 C CA . GLY A 1 281 ? 16.953 -3.588 -15.049 1.00 87.88 281 GLY A CA 1
ATOM 2168 C C . GLY A 1 281 ? 17.387 -2.688 -16.196 1.00 87.88 281 GLY A C 1
ATOM 2169 O O . GLY A 1 281 ? 18.577 -2.348 -16.282 1.00 87.88 281 GLY A O 1
ATOM 2170 N N . PRO A 1 282 ? 16.442 -2.274 -17.050 1.00 89.88 282 PRO A N 1
ATOM 2171 C CA . PRO A 1 282 ? 16.728 -1.388 -18.162 1.00 89.88 282 PRO A CA 1
ATOM 2172 C C . PRO A 1 282 ? 17.351 -0.074 -17.674 1.00 89.88 282 PRO A C 1
ATOM 2174 O O . PRO A 1 282 ? 17.135 0.393 -16.544 1.00 89.88 282 PRO A O 1
ATOM 2177 N N . ARG A 1 283 ? 18.162 0.505 -18.554 1.00 90.56 283 ARG A N 1
ATOM 2178 C CA . ARG A 1 283 ? 18.813 1.798 -18.362 1.00 90.56 283 ARG A CA 1
ATOM 2179 C C . ARG A 1 283 ? 18.218 2.803 -19.338 1.00 90.56 283 ARG A C 1
ATOM 2181 O O . ARG A 1 283 ? 17.824 2.435 -20.443 1.00 90.56 283 ARG A O 1
ATOM 2188 N N . ALA A 1 284 ? 18.142 4.059 -18.927 1.00 91.56 284 ALA A N 1
ATOM 2189 C CA . ALA A 1 284 ? 17.760 5.148 -19.807 1.00 91.56 284 ALA A CA 1
ATOM 2190 C C . ALA A 1 284 ? 18.772 5.263 -20.955 1.00 91.56 284 ALA A C 1
ATOM 2192 O O . ALA A 1 284 ? 19.979 5.198 -20.731 1.00 91.56 284 ALA A O 1
ATOM 2193 N N . THR A 1 285 ? 18.293 5.444 -22.186 1.00 90.94 285 THR A N 1
ATOM 2194 C CA . THR A 1 285 ? 19.165 5.486 -23.370 1.00 90.94 285 THR A CA 1
ATOM 2195 C C . THR A 1 285 ? 20.139 6.664 -23.330 1.00 90.94 285 THR A C 1
ATOM 2197 O O . THR A 1 285 ? 21.300 6.502 -23.692 1.00 90.94 285 THR A O 1
ATOM 2200 N N . LEU A 1 286 ? 19.680 7.827 -22.852 1.00 91.81 286 LEU A N 1
ATOM 2201 C CA . LEU A 1 286 ? 20.479 9.051 -22.792 1.00 91.81 286 LEU A CA 1
ATOM 2202 C C . LEU A 1 286 ? 21.566 8.972 -21.711 1.00 91.81 286 LEU A C 1
ATOM 2204 O O . LEU A 1 286 ? 22.749 9.036 -22.024 1.00 91.81 286 LEU A O 1
ATOM 2208 N N . THR A 1 287 ? 21.169 8.796 -20.447 1.00 91.94 287 THR A N 1
ATOM 2209 C CA . THR A 1 287 ? 22.066 8.896 -19.280 1.00 91.94 287 THR A CA 1
ATOM 2210 C C . THR A 1 287 ? 22.654 7.562 -18.830 1.00 91.94 287 THR A C 1
ATOM 2212 O O . THR A 1 287 ? 23.501 7.534 -17.946 1.00 91.94 287 THR A O 1
ATOM 2215 N N . ARG A 1 288 ? 22.193 6.433 -19.385 1.00 90.00 288 ARG A N 1
ATOM 2216 C CA . ARG A 1 288 ? 22.542 5.069 -18.940 1.00 90.00 288 ARG A CA 1
ATOM 2217 C C . ARG A 1 288 ? 22.249 4.786 -17.461 1.00 90.00 288 ARG A C 1
ATOM 2219 O O . ARG A 1 288 ? 22.684 3.757 -16.946 1.00 90.00 288 ARG A O 1
ATOM 2226 N N . GLN A 1 289 ? 21.473 5.636 -16.799 1.00 91.44 289 GLN A N 1
ATOM 2227 C CA . GLN A 1 289 ? 21.046 5.432 -15.421 1.00 91.44 289 GLN A CA 1
ATOM 2228 C C . GLN A 1 289 ? 19.888 4.431 -15.348 1.00 91.44 289 GLN A C 1
ATOM 2230 O O . GLN A 1 289 ? 19.171 4.237 -16.336 1.00 91.44 289 GLN A O 1
ATOM 2235 N N . PRO A 1 290 ? 19.677 3.779 -14.195 1.00 91.62 290 PRO A N 1
ATOM 2236 C CA . PRO A 1 290 ? 18.445 3.054 -13.911 1.00 91.62 290 PRO A CA 1
ATOM 2237 C C . PRO A 1 290 ? 17.198 3.871 -14.279 1.00 91.62 290 PRO A C 1
ATOM 2239 O O . PRO A 1 290 ? 17.112 5.055 -13.974 1.00 91.62 290 PRO A O 1
ATOM 2242 N N . THR A 1 291 ? 16.226 3.241 -14.941 1.00 91.38 291 THR A N 1
ATOM 2243 C CA . THR A 1 291 ? 14.923 3.863 -15.224 1.00 91.38 291 THR A CA 1
ATOM 2244 C C . THR A 1 291 ? 14.221 4.346 -13.951 1.00 91.38 291 THR A C 1
ATOM 2246 O O . THR A 1 291 ? 14.420 3.796 -12.867 1.00 91.38 291 THR A O 1
ATOM 2249 N N . GLU A 1 292 ? 13.355 5.348 -14.088 1.00 88.38 292 GLU A N 1
ATOM 2250 C CA . GLU A 1 292 ? 12.482 5.805 -13.007 1.00 88.38 292 GLU A CA 1
ATOM 2251 C C . GLU A 1 292 ? 11.135 5.072 -13.020 1.00 88.38 292 GLU A C 1
ATOM 2253 O O . GLU A 1 292 ? 10.599 4.717 -14.076 1.00 88.38 292 GLU A O 1
ATOM 2258 N N . GLY A 1 293 ? 10.559 4.897 -11.829 1.00 86.00 293 GLY A N 1
ATOM 2259 C CA . GLY A 1 293 ? 9.204 4.385 -11.638 1.00 86.00 293 GLY A CA 1
ATOM 2260 C C . GLY A 1 293 ? 9.083 2.856 -11.646 1.00 86.00 293 GLY A C 1
ATOM 2261 O O . GLY A 1 293 ? 9.653 2.150 -12.477 1.00 86.00 293 GLY A O 1
ATOM 2262 N N . ARG A 1 294 ? 8.255 2.329 -10.735 1.00 85.69 294 ARG A N 1
ATOM 2263 C CA . ARG A 1 294 ? 8.023 0.883 -10.553 1.00 85.69 294 ARG A CA 1
ATOM 2264 C C . ARG A 1 294 ? 7.538 0.178 -11.824 1.00 85.69 294 ARG A C 1
ATOM 2266 O O . ARG A 1 294 ? 7.985 -0.921 -12.126 1.00 85.69 294 ARG A O 1
ATOM 2273 N N . SER A 1 295 ? 6.652 0.811 -12.594 1.00 82.62 295 SER A N 1
ATOM 2274 C CA . SER A 1 295 ? 6.073 0.232 -13.819 1.00 82.62 295 SER A CA 1
ATOM 2275 C C . SER A 1 295 ? 7.085 0.025 -14.953 1.00 82.62 295 SER A C 1
ATOM 2277 O O . SER A 1 295 ? 6.813 -0.743 -15.879 1.00 82.62 295 SER A O 1
ATOM 2279 N N . ARG A 1 296 ? 8.242 0.699 -14.883 1.00 85.25 296 ARG A N 1
ATOM 2280 C CA . ARG A 1 296 ? 9.358 0.607 -15.838 1.00 85.25 296 ARG A CA 1
ATOM 2281 C C . ARG A 1 296 ? 10.565 -0.118 -15.236 1.00 85.25 296 ARG A C 1
ATOM 2283 O O . ARG A 1 296 ? 11.691 0.124 -15.669 1.00 85.25 296 ARG A O 1
ATOM 2290 N N . GLU A 1 297 ? 10.324 -0.946 -14.214 1.00 84.50 297 GLU A N 1
ATOM 2291 C CA . GLU A 1 297 ? 11.357 -1.664 -13.454 1.00 84.50 297 GLU A CA 1
ATOM 2292 C C . GLU A 1 297 ? 12.417 -0.717 -12.874 1.00 84.50 297 GLU A C 1
ATOM 2294 O O . GLU A 1 297 ? 13.613 -1.014 -12.828 1.00 84.50 297 GLU A O 1
ATOM 2299 N N . GLY A 1 298 ? 11.979 0.474 -12.465 1.00 87.12 298 GLY A N 1
ATOM 2300 C CA . GLY A 1 298 ? 12.862 1.537 -12.023 1.00 87.12 298 GLY A CA 1
ATOM 2301 C C . GLY A 1 298 ? 13.577 1.243 -10.709 1.00 87.12 298 GLY A C 1
ATOM 2302 O O . GLY A 1 298 ? 13.108 0.452 -9.892 1.00 87.12 298 GLY A O 1
ATOM 2303 N N . GLY A 1 299 ? 14.752 1.839 -10.524 1.00 88.12 299 GLY A N 1
ATOM 2304 C CA . GLY A 1 299 ? 15.504 1.752 -9.270 1.00 88.12 299 GLY A CA 1
ATOM 2305 C C . GLY A 1 299 ? 14.979 2.730 -8.222 1.00 88.12 299 GLY A C 1
ATOM 2306 O O . GLY A 1 299 ? 14.241 3.659 -8.550 1.00 88.12 299 GLY A O 1
ATOM 2307 N N . LEU A 1 300 ? 15.367 2.525 -6.963 1.00 91.56 300 LEU A N 1
ATOM 2308 C CA . LEU A 1 300 ? 15.241 3.572 -5.951 1.00 91.56 300 LEU A CA 1
ATOM 2309 C C . LEU A 1 300 ? 16.337 4.611 -6.180 1.00 91.56 300 LEU A C 1
ATOM 2311 O O . LEU A 1 300 ? 17.464 4.267 -6.542 1.00 91.56 300 LEU A O 1
ATOM 2315 N N . ARG A 1 301 ? 15.988 5.879 -5.985 1.00 91.25 301 ARG A N 1
ATOM 2316 C CA . ARG A 1 301 ? 16.914 6.996 -6.129 1.00 91.25 301 ARG A CA 1
ATOM 2317 C C . ARG A 1 301 ? 17.583 7.265 -4.786 1.00 91.25 301 ARG A C 1
ATOM 2319 O O . ARG A 1 301 ? 16.885 7.441 -3.796 1.00 91.25 301 ARG A O 1
ATOM 2326 N N . LEU A 1 302 ? 18.912 7.322 -4.784 1.00 93.62 302 LEU A N 1
ATOM 2327 C CA . LEU A 1 302 ? 19.682 7.931 -3.702 1.00 93.62 302 LEU A CA 1
ATOM 2328 C C . LEU A 1 302 ? 19.789 9.425 -4.024 1.00 93.62 302 LEU A C 1
ATOM 2330 O O . LEU A 1 302 ? 20.370 9.791 -5.048 1.00 93.62 302 LEU A O 1
ATOM 2334 N N . GLY A 1 303 ? 19.126 10.266 -3.237 1.00 93.62 303 GLY A N 1
ATOM 2335 C CA . GLY A 1 303 ? 19.114 11.707 -3.426 1.00 93.62 303 GLY A CA 1
ATOM 2336 C C . GLY A 1 303 ? 20.297 12.400 -2.757 1.00 93.62 303 GLY A C 1
ATOM 2337 O O . GLY A 1 303 ? 21.247 11.780 -2.278 1.00 93.62 303 GLY A O 1
ATOM 2338 N N . GLU A 1 304 ? 20.228 13.727 -2.760 1.00 95.81 304 GLU A N 1
ATOM 2339 C CA . GLU A 1 304 ? 21.212 14.591 -2.113 1.00 95.81 304 GLU A CA 1
ATOM 2340 C C . GLU A 1 304 ? 21.211 14.416 -0.591 1.00 95.81 304 GLU A C 1
ATOM 2342 O O . GLU A 1 304 ? 22.270 14.228 -0.001 1.00 95.81 304 GLU A O 1
ATOM 2347 N N . MET A 1 305 ? 20.030 14.371 0.031 1.00 97.31 305 MET A N 1
ATOM 2348 C CA . MET A 1 305 ? 19.917 14.202 1.481 1.00 97.31 305 MET A CA 1
ATOM 2349 C C . MET A 1 305 ? 20.507 12.862 1.934 1.00 97.31 305 MET A C 1
ATOM 2351 O O . MET A 1 305 ? 21.249 12.810 2.910 1.00 97.31 305 MET A O 1
ATOM 2355 N N . GLU A 1 306 ? 20.245 11.778 1.200 1.00 96.12 306 GLU A N 1
ATOM 2356 C CA . GLU A 1 306 ? 20.793 10.464 1.535 1.00 96.12 306 GLU A CA 1
ATOM 2357 C C . GLU A 1 306 ? 22.310 10.392 1.313 1.00 96.12 306 GLU A C 1
ATOM 2359 O O . GLU A 1 306 ? 23.012 9.731 2.082 1.00 96.12 306 GLU A O 1
ATOM 2364 N N . ARG A 1 307 ? 22.837 11.089 0.296 1.00 95.44 307 ARG A N 1
ATOM 2365 C CA . ARG A 1 307 ? 24.286 11.245 0.103 1.00 95.44 307 ARG A CA 1
ATOM 2366 C C . ARG A 1 307 ? 24.913 11.944 1.306 1.00 95.44 307 ARG A C 1
ATOM 2368 O O . ARG A 1 307 ? 25.923 11.464 1.816 1.00 95.44 307 ARG A O 1
ATOM 2375 N N . ASP A 1 308 ? 24.325 13.043 1.761 1.00 96.81 308 ASP A N 1
ATOM 2376 C CA . ASP A 1 308 ? 24.878 13.836 2.858 1.00 96.81 308 ASP A CA 1
ATOM 2377 C C . ASP A 1 308 ? 24.853 13.055 4.180 1.00 96.81 308 ASP A C 1
ATOM 2379 O O . ASP A 1 308 ? 25.822 13.103 4.940 1.00 96.81 308 ASP A O 1
ATOM 2383 N N . CYS A 1 309 ? 23.831 12.219 4.406 1.00 97.44 309 CYS A N 1
ATOM 2384 C CA . CYS A 1 309 ? 23.833 11.257 5.510 1.00 97.44 309 CYS A CA 1
ATOM 2385 C C . CYS A 1 309 ? 25.040 10.305 5.444 1.00 97.44 309 CYS A C 1
ATOM 2387 O O . CYS A 1 309 ? 25.724 10.111 6.447 1.00 97.44 309 CYS A O 1
ATOM 2389 N N . LEU A 1 310 ? 25.338 9.729 4.272 1.00 96.44 310 LEU A N 1
ATOM 2390 C CA . LEU A 1 310 ? 26.482 8.820 4.097 1.00 96.44 310 LEU A CA 1
ATOM 2391 C C . LEU A 1 310 ? 27.837 9.520 4.287 1.00 96.44 310 LEU A C 1
ATOM 2393 O O . LEU A 1 310 ? 28.768 8.912 4.820 1.00 96.44 310 LEU A O 1
ATOM 2397 N N . ILE A 1 311 ? 27.943 10.788 3.881 1.00 96.88 311 ILE A N 1
ATOM 2398 C CA . ILE A 1 311 ? 29.123 11.624 4.142 1.00 96.88 311 ILE A CA 1
ATOM 2399 C C . ILE A 1 311 ? 29.275 11.864 5.649 1.00 96.88 311 ILE A C 1
ATOM 2401 O O . ILE A 1 311 ? 30.381 11.727 6.165 1.00 96.88 311 ILE A O 1
ATOM 2405 N N . GLY A 1 312 ? 28.177 12.138 6.362 1.00 97.56 312 GLY A N 1
ATOM 2406 C CA . GLY A 1 312 ? 28.172 12.309 7.819 1.00 97.56 312 GLY A CA 1
ATOM 2407 C C . GLY A 1 312 ? 28.665 11.076 8.584 1.00 97.56 312 GLY A C 1
ATOM 2408 O O . GLY A 1 312 ? 29.353 11.215 9.591 1.00 97.56 312 GLY A O 1
ATOM 2409 N N . TYR A 1 313 ? 28.396 9.870 8.071 1.00 97.00 313 TYR A N 1
ATOM 2410 C CA . TYR A 1 313 ? 28.962 8.626 8.610 1.00 97.00 313 TYR A CA 1
ATOM 2411 C C . TYR A 1 313 ? 30.452 8.419 8.277 1.00 97.00 313 TYR A C 1
ATOM 2413 O O . TYR A 1 313 ? 31.085 7.543 8.861 1.00 97.00 313 TYR A O 1
ATOM 2421 N N . GLY A 1 314 ? 31.022 9.163 7.323 1.00 96.75 314 GLY A N 1
ATOM 2422 C CA . GLY A 1 314 ? 32.397 8.966 6.847 1.00 96.75 314 GLY A CA 1
ATOM 2423 C C . GLY A 1 314 ? 32.589 7.728 5.956 1.00 96.75 314 GLY A C 1
ATOM 2424 O O . GLY A 1 314 ? 33.715 7.270 5.759 1.00 96.75 314 GLY A O 1
ATOM 2425 N N . ALA A 1 315 ? 31.511 7.169 5.395 1.00 96.69 315 ALA A N 1
ATOM 2426 C CA . ALA A 1 315 ? 31.535 5.917 4.634 1.00 96.69 315 ALA A CA 1
ATOM 2427 C C . ALA A 1 315 ? 31.960 6.120 3.161 1.00 96.69 315 ALA A C 1
ATOM 2429 O O . ALA A 1 315 ? 31.172 5.947 2.228 1.00 96.69 315 ALA A O 1
ATOM 2430 N N . THR A 1 316 ? 33.229 6.473 2.935 1.00 96.06 316 THR A N 1
ATOM 2431 C CA . THR A 1 316 ? 33.770 6.834 1.606 1.00 96.06 316 THR A CA 1
ATOM 2432 C C . THR A 1 316 ? 33.668 5.714 0.565 1.00 96.06 316 THR A C 1
ATOM 2434 O O . THR A 1 316 ? 33.267 5.963 -0.572 1.00 96.06 316 THR A O 1
ATOM 2437 N N . GLN A 1 317 ? 33.970 4.467 0.941 1.00 96.81 317 GLN A N 1
ATOM 2438 C CA . GLN A 1 317 ? 33.894 3.325 0.018 1.00 96.81 317 GLN A CA 1
ATOM 2439 C C . GLN A 1 317 ? 32.451 2.984 -0.371 1.00 96.81 317 GLN A C 1
ATOM 2441 O O . GLN A 1 317 ? 32.178 2.658 -1.526 1.00 96.81 317 GLN A O 1
ATOM 2446 N N . LEU A 1 318 ? 31.507 3.135 0.563 1.00 96.94 318 LEU A N 1
ATOM 2447 C CA . LEU A 1 318 ? 30.087 2.918 0.290 1.00 96.94 318 LEU A CA 1
ATOM 2448 C C . LEU A 1 318 ? 29.537 3.980 -0.673 1.00 96.94 318 LEU A C 1
ATOM 2450 O O . LEU A 1 318 ? 28.752 3.653 -1.563 1.00 96.94 318 LEU A O 1
ATOM 2454 N N . LEU A 1 319 ? 29.982 5.235 -0.544 1.00 95.31 319 LEU A N 1
ATOM 2455 C CA . LEU A 1 319 ? 29.652 6.302 -1.493 1.00 95.31 319 LEU A CA 1
ATOM 2456 C C . LEU A 1 319 ? 30.141 5.968 -2.909 1.00 95.31 319 LEU A C 1
ATOM 2458 O O . LEU A 1 319 ? 29.358 6.068 -3.856 1.00 95.31 319 LEU A O 1
ATOM 2462 N N . LEU A 1 320 ? 31.392 5.515 -3.056 1.00 95.19 320 LEU A N 1
ATOM 2463 C CA . LEU A 1 320 ? 31.946 5.087 -4.347 1.00 95.19 320 LEU A CA 1
ATOM 2464 C C . LEU A 1 320 ? 31.132 3.926 -4.949 1.00 95.19 320 LEU A C 1
ATOM 2466 O O . LEU A 1 320 ? 30.771 3.949 -6.129 1.00 95.19 320 LEU A O 1
ATOM 2470 N N . GLU A 1 321 ? 30.795 2.922 -4.138 1.00 95.50 321 GLU A N 1
ATOM 2471 C CA . GLU A 1 321 ? 30.020 1.764 -4.582 1.00 95.50 321 GLU A CA 1
ATOM 2472 C C . GLU A 1 321 ? 28.616 2.157 -5.056 1.00 95.50 321 GLU A C 1
ATOM 2474 O O . GLU A 1 321 ? 28.170 1.726 -6.125 1.00 95.50 321 GLU A O 1
ATOM 2479 N N . ARG A 1 322 ? 27.907 2.973 -4.270 1.00 94.25 322 ARG A N 1
ATOM 2480 C CA . ARG A 1 322 ? 26.501 3.305 -4.526 1.00 94.25 322 ARG A CA 1
ATOM 2481 C C . ARG A 1 322 ? 26.339 4.326 -5.645 1.00 94.25 322 ARG A C 1
ATOM 2483 O O . ARG A 1 322 ? 25.474 4.129 -6.495 1.00 94.25 322 ARG A O 1
ATOM 2490 N N . LEU A 1 323 ? 27.169 5.371 -5.676 1.00 93.12 323 LEU A N 1
ATOM 2491 C CA . LEU A 1 323 ? 27.051 6.453 -6.657 1.00 93.12 323 LEU A CA 1
ATOM 2492 C C . LEU A 1 323 ? 27.701 6.119 -8.003 1.00 93.12 323 LEU A C 1
ATOM 2494 O O . LEU A 1 323 ? 27.171 6.518 -9.033 1.00 93.12 323 LEU A O 1
ATOM 2498 N N . MET A 1 324 ? 28.820 5.385 -8.021 1.00 93.44 324 MET A N 1
ATOM 2499 C CA . MET A 1 324 ? 29.578 5.135 -9.253 1.00 93.44 324 MET A CA 1
ATOM 2500 C C . MET A 1 324 ? 29.475 3.682 -9.725 1.00 93.44 324 MET A C 1
ATOM 2502 O O . MET A 1 324 ? 29.072 3.433 -10.863 1.00 93.44 324 MET A O 1
ATOM 2506 N N . LEU A 1 325 ? 29.828 2.706 -8.879 1.00 93.25 325 LEU A N 1
ATOM 2507 C CA . LEU A 1 325 ? 29.932 1.305 -9.319 1.00 93.25 325 LEU A CA 1
ATOM 2508 C C . LEU A 1 325 ? 28.564 0.685 -9.637 1.00 93.25 325 LEU A C 1
ATOM 2510 O O . LEU A 1 325 ? 28.416 -0.003 -10.649 1.00 93.25 325 LEU A O 1
ATOM 2514 N N . SER A 1 326 ? 27.562 0.950 -8.798 1.00 90.94 326 SER A N 1
ATOM 2515 C CA . SER A 1 326 ? 26.215 0.374 -8.917 1.00 90.94 326 SER A CA 1
ATOM 2516 C C . SER A 1 326 ? 25.324 1.099 -9.933 1.00 90.94 326 SER A C 1
ATOM 2518 O O . SER A 1 326 ? 24.372 0.507 -10.445 1.00 90.94 326 SER A O 1
ATOM 2520 N N . SER A 1 327 ? 25.625 2.364 -10.239 1.00 90.19 327 SER A N 1
ATOM 2521 C CA . SER A 1 327 ? 24.838 3.205 -11.147 1.00 90.19 327 SER A CA 1
ATOM 2522 C C . SER A 1 327 ? 25.340 3.083 -12.592 1.00 90.19 327 SER A C 1
ATOM 2524 O O . SER A 1 327 ? 24.838 2.265 -13.373 1.00 90.19 327 SER A O 1
ATOM 2526 N N . ASP A 1 328 ? 26.350 3.873 -12.953 1.00 93.06 328 ASP A N 1
ATOM 2527 C CA . ASP A 1 328 ? 26.705 4.189 -14.335 1.00 93.06 328 ASP A CA 1
ATOM 2528 C C . ASP A 1 328 ? 28.226 4.263 -14.550 1.00 93.06 328 ASP A C 1
ATOM 2530 O O . ASP A 1 328 ? 28.725 5.147 -15.243 1.00 93.06 328 ASP A O 1
ATOM 2534 N N . LYS A 1 329 ? 28.972 3.289 -14.006 1.00 94.69 329 LYS A N 1
ATOM 2535 C CA . LYS A 1 329 ? 30.400 3.084 -14.310 1.00 94.69 329 LYS A CA 1
ATOM 2536 C C . LYS A 1 329 ? 30.648 3.109 -15.826 1.00 94.69 329 LYS A C 1
ATOM 2538 O O . LYS A 1 329 ? 30.080 2.297 -16.565 1.00 94.69 329 LYS A O 1
ATOM 2543 N N . PHE A 1 330 ? 31.539 3.991 -16.277 1.00 93.75 330 PHE A N 1
ATOM 2544 C CA . PHE A 1 330 ? 31.955 4.095 -17.671 1.00 93.75 330 PHE A CA 1
ATOM 2545 C C . PHE A 1 330 ? 33.475 4.270 -17.793 1.00 93.75 330 PHE A C 1
ATOM 2547 O O . PHE A 1 330 ? 34.106 4.948 -16.986 1.00 93.75 330 PHE A O 1
ATOM 2554 N N . GLU A 1 331 ? 34.068 3.645 -18.807 1.00 93.69 331 GLU A N 1
ATOM 2555 C CA . GLU A 1 331 ? 35.506 3.719 -19.086 1.00 93.69 331 GLU A CA 1
ATOM 2556 C C . GLU A 1 331 ? 35.750 4.676 -20.257 1.00 93.69 331 GLU A C 1
ATOM 2558 O O . GLU A 1 331 ? 35.144 4.545 -21.324 1.00 93.69 331 GLU A O 1
ATOM 2563 N N . VAL A 1 332 ? 36.614 5.667 -20.042 1.00 92.88 332 VAL A N 1
ATOM 2564 C CA . VAL A 1 332 ? 36.946 6.731 -20.998 1.00 92.88 332 VAL A CA 1
ATOM 2565 C C . VAL A 1 332 ? 38.443 6.732 -21.270 1.00 92.88 332 VAL A C 1
ATOM 2567 O O . VAL A 1 332 ? 39.249 6.463 -20.382 1.00 92.88 332 VAL A O 1
ATOM 2570 N N . HIS A 1 333 ? 38.821 7.079 -22.499 1.00 93.12 333 HIS A N 1
ATOM 2571 C CA . HIS A 1 333 ? 40.199 7.410 -22.840 1.00 93.12 333 HIS A CA 1
ATOM 2572 C C . HIS A 1 333 ? 40.379 8.927 -22.805 1.00 93.12 333 HIS A C 1
ATOM 2574 O O . HIS A 1 333 ? 39.677 9.626 -23.530 1.00 93.12 333 HIS A O 1
ATOM 2580 N N . ALA A 1 334 ? 41.307 9.438 -22.003 1.00 92.25 334 ALA A N 1
ATOM 2581 C CA . ALA A 1 334 ? 41.641 10.860 -21.942 1.00 92.25 334 ALA A CA 1
ATOM 2582 C C . ALA A 1 334 ? 43.089 11.079 -22.391 1.00 92.25 334 ALA A C 1
ATOM 2584 O O . ALA A 1 334 ? 43.961 10.268 -22.086 1.00 92.25 334 ALA A O 1
ATOM 2585 N N . CYS A 1 335 ? 43.342 12.146 -23.147 1.00 91.50 335 CYS A N 1
ATOM 2586 C CA . CYS A 1 335 ? 44.694 12.500 -23.573 1.00 91.50 335 CYS A CA 1
ATOM 2587 C C . CYS A 1 335 ? 45.437 13.227 -22.445 1.00 91.50 335 CYS A C 1
ATOM 2589 O O . CYS A 1 335 ? 44.915 14.196 -21.902 1.00 91.50 335 CYS A O 1
ATOM 2591 N N . GLU A 1 336 ? 46.665 12.817 -22.135 1.00 90.56 336 GLU A N 1
ATOM 2592 C CA . GLU A 1 336 ? 47.483 13.440 -21.080 1.00 90.56 336 GLU A CA 1
ATOM 2593 C C . GLU A 1 336 ? 47.927 14.864 -21.442 1.00 90.56 336 GLU A C 1
ATOM 2595 O O . GLU A 1 336 ? 48.087 15.704 -20.564 1.00 90.56 336 GLU A O 1
ATOM 2600 N N . VAL A 1 337 ? 48.097 15.151 -22.738 1.00 88.62 337 VAL A N 1
ATOM 2601 C CA . VAL A 1 337 ? 48.602 16.450 -23.213 1.00 88.62 337 VAL A CA 1
ATOM 2602 C C . VAL A 1 337 ? 47.489 17.492 -23.303 1.00 88.62 337 VAL A C 1
ATOM 2604 O O . VAL A 1 337 ? 47.669 18.621 -22.863 1.00 88.62 337 VAL A O 1
ATOM 2607 N N . CYS A 1 338 ? 46.340 17.138 -23.888 1.00 87.38 338 CYS A N 1
ATOM 2608 C CA . CYS A 1 338 ? 45.256 18.096 -24.128 1.00 87.38 338 CYS A CA 1
ATOM 2609 C C . CYS A 1 338 ? 44.072 17.964 -23.161 1.00 87.38 338 CYS A C 1
ATOM 2611 O O . CYS A 1 338 ? 43.136 18.748 -23.262 1.00 87.38 338 CYS A O 1
ATOM 2613 N N . GLY A 1 339 ? 44.041 16.948 -22.292 1.00 86.38 339 GLY A N 1
ATOM 2614 C CA . GLY A 1 339 ? 42.951 16.706 -21.334 1.00 86.38 339 GLY A CA 1
ATOM 2615 C C . GLY A 1 339 ? 41.610 16.275 -21.949 1.00 86.38 339 GLY A C 1
ATOM 2616 O O . GLY A 1 339 ? 40.695 15.890 -21.226 1.00 86.38 339 GLY A O 1
ATOM 2617 N N . LEU A 1 340 ? 41.477 16.304 -23.279 1.00 88.19 340 LEU A N 1
ATOM 2618 C CA . LEU A 1 340 ? 40.241 15.955 -23.977 1.00 88.19 340 LEU A CA 1
ATOM 2619 C C . LEU A 1 340 ? 40.028 14.442 -24.049 1.00 88.19 340 LEU A C 1
ATOM 2621 O O . LEU A 1 340 ? 40.964 13.647 -24.196 1.00 88.19 340 LEU A O 1
ATOM 2625 N N . MET A 1 341 ? 38.755 14.057 -24.007 1.00 90.75 341 MET A N 1
ATOM 2626 C CA . MET A 1 341 ? 38.331 12.673 -24.165 1.00 90.75 341 MET A CA 1
ATOM 2627 C C . MET A 1 341 ? 38.497 12.226 -25.623 1.00 90.75 341 MET A C 1
ATOM 2629 O O . MET A 1 341 ? 37.995 12.861 -26.549 1.00 90.75 341 MET A O 1
ATOM 2633 N N . GLY A 1 342 ? 39.199 11.116 -25.821 1.00 88.00 342 GLY A N 1
ATOM 2634 C CA . GLY A 1 342 ? 39.377 10.455 -27.106 1.00 88.00 342 GLY A CA 1
ATOM 2635 C C . GLY A 1 342 ? 38.431 9.272 -27.293 1.00 88.00 342 GLY A C 1
ATOM 2636 O O . GLY A 1 342 ? 37.833 8.751 -26.349 1.00 88.00 342 GLY A O 1
ATOM 2637 N N . TYR A 1 343 ? 38.326 8.815 -28.536 1.00 87.69 343 TYR A N 1
ATOM 2638 C CA . TYR A 1 343 ? 37.549 7.635 -28.900 1.00 87.69 343 TYR A CA 1
ATOM 2639 C C . TYR A 1 343 ? 38.498 6.505 -29.293 1.00 87.69 343 TYR A C 1
ATOM 2641 O O . TYR A 1 343 ? 39.410 6.717 -30.084 1.00 87.69 343 TYR A O 1
ATOM 2649 N N . ASN A 1 344 ? 38.294 5.309 -28.734 1.00 86.00 344 ASN A N 1
ATOM 2650 C CA . ASN A 1 344 ? 39.059 4.102 -29.070 1.00 86.00 344 ASN A CA 1
ATOM 2651 C C . ASN A 1 344 ? 40.597 4.286 -29.045 1.00 86.00 344 ASN A C 1
ATOM 2653 O O . ASN A 1 344 ? 41.298 3.894 -29.973 1.00 86.00 344 ASN A O 1
ATOM 2657 N N . GLY A 1 345 ? 41.124 4.947 -28.007 1.00 85.75 345 GLY A N 1
ATOM 2658 C CA . GLY A 1 345 ? 42.566 5.198 -27.871 1.00 85.75 345 GLY A CA 1
ATOM 2659 C C . GLY A 1 345 ? 43.138 6.238 -28.843 1.00 85.75 345 GLY A C 1
ATOM 2660 O O . GLY A 1 345 ? 44.354 6.330 -28.983 1.00 85.75 345 GLY A O 1
ATOM 2661 N N . TRP A 1 346 ? 42.290 7.032 -29.501 1.00 90.19 346 TRP A N 1
ATOM 2662 C CA . TRP A 1 346 ? 42.697 8.103 -30.406 1.00 90.19 346 TRP A CA 1
ATOM 2663 C C . TRP A 1 346 ? 42.217 9.467 -29.910 1.00 90.19 346 TRP A C 1
ATOM 2665 O O . TRP A 1 346 ? 41.024 9.673 -29.658 1.00 90.19 346 TRP A O 1
ATOM 2675 N N . CYS A 1 347 ? 43.138 10.426 -29.811 1.00 88.81 347 CYS A N 1
ATOM 2676 C CA . CYS A 1 347 ? 42.798 11.819 -29.556 1.00 88.81 347 CYS A CA 1
ATOM 2677 C C . CYS A 1 347 ? 42.430 12.523 -30.870 1.00 88.81 347 CYS A C 1
ATOM 2679 O O . CYS A 1 347 ? 43.275 12.671 -31.753 1.00 88.81 347 CYS A O 1
ATOM 2681 N N . ALA A 1 348 ? 41.193 13.012 -30.991 1.00 86.50 348 ALA A N 1
ATOM 2682 C CA . ALA A 1 348 ? 40.756 13.757 -32.175 1.00 86.50 348 ALA A CA 1
ATOM 2683 C C . ALA A 1 348 ? 41.493 15.101 -32.346 1.00 86.50 348 ALA A C 1
ATOM 2685 O O . ALA A 1 348 ? 41.706 15.540 -33.473 1.00 86.50 348 ALA A O 1
ATOM 2686 N N . TYR A 1 349 ? 41.914 15.721 -31.238 1.00 87.06 349 TYR A N 1
ATOM 2687 C CA . TYR A 1 349 ? 42.582 17.022 -31.237 1.00 87.06 349 TYR A CA 1
ATOM 2688 C C . TYR A 1 349 ? 44.072 16.903 -31.587 1.00 87.06 349 TYR A C 1
ATOM 2690 O O . TYR A 1 349 ? 44.526 17.446 -32.590 1.00 87.06 349 TYR A O 1
ATOM 2698 N N . CYS A 1 350 ? 44.827 16.113 -30.816 1.00 85.81 350 CYS A N 1
ATOM 2699 C CA . CYS A 1 350 ? 46.259 15.888 -31.046 1.00 85.81 350 CYS A CA 1
ATOM 2700 C C . CYS A 1 350 ? 46.558 14.922 -32.204 1.00 85.81 350 CYS A C 1
ATOM 2702 O O . CYS A 1 350 ? 47.722 14.762 -32.562 1.00 85.81 350 CYS A O 1
ATOM 2704 N N . LYS A 1 351 ? 45.537 14.243 -32.754 1.00 89.00 351 LYS A N 1
ATOM 2705 C CA . LYS A 1 351 ? 45.658 13.236 -33.828 1.00 89.00 351 LYS A CA 1
ATOM 2706 C C . LYS A 1 351 ? 46.748 12.195 -33.542 1.00 89.00 351 LYS A C 1
ATOM 2708 O O . LYS A 1 351 ? 47.538 11.834 -34.410 1.00 89.00 351 LYS A O 1
ATOM 2713 N N . SER A 1 352 ? 46.817 11.754 -32.291 1.00 88.00 352 SER A N 1
ATOM 2714 C CA . SER A 1 352 ? 47.827 10.824 -31.795 1.00 88.00 352 SER A CA 1
ATOM 2715 C C . SER A 1 352 ? 47.200 9.871 -30.785 1.00 88.00 352 SER A C 1
ATOM 2717 O O . SER A 1 352 ? 46.282 10.242 -30.048 1.00 88.00 352 SER A O 1
ATOM 2719 N N . SER A 1 353 ? 47.710 8.642 -30.753 1.00 86.44 353 SER A N 1
ATOM 2720 C CA . SER A 1 353 ? 47.363 7.602 -29.780 1.00 86.44 353 SER A CA 1
ATOM 2721 C C . SER A 1 353 ? 48.408 7.435 -28.671 1.00 86.44 353 SER A C 1
ATOM 2723 O O . SER A 1 353 ? 48.189 6.665 -27.741 1.00 86.44 353 SER A O 1
ATOM 2725 N N . LYS A 1 354 ? 49.550 8.139 -28.750 1.00 83.94 354 LYS A N 1
ATOM 2726 C CA . LYS A 1 354 ? 50.722 7.879 -27.891 1.00 83.94 354 LYS A CA 1
ATOM 2727 C C . LYS A 1 354 ? 50.512 8.218 -26.410 1.00 83.94 354 LYS A C 1
ATOM 2729 O O . LYS A 1 354 ? 51.102 7.556 -25.569 1.00 83.94 354 LYS A O 1
ATOM 2734 N N . SER A 1 355 ? 49.698 9.224 -26.098 1.00 86.62 355 SER A N 1
ATOM 2735 C CA . SER A 1 355 ? 49.527 9.777 -24.744 1.00 86.62 355 SER A CA 1
ATOM 2736 C C . SER A 1 355 ? 48.072 9.675 -24.273 1.00 86.62 355 SER A C 1
ATOM 2738 O O . SER A 1 355 ? 47.446 10.685 -23.951 1.00 86.62 355 SER A O 1
ATOM 2740 N N . MET A 1 356 ? 47.492 8.472 -24.335 1.00 90.12 356 MET A N 1
ATOM 2741 C CA . MET A 1 356 ? 46.098 8.215 -23.955 1.00 90.12 356 MET A CA 1
ATOM 2742 C C . MET A 1 356 ? 46.024 7.370 -22.679 1.00 90.12 356 MET A C 1
ATOM 2744 O O . MET A 1 356 ? 46.418 6.205 -22.678 1.00 90.12 356 MET A O 1
ATOM 2748 N N . ALA A 1 357 ? 45.431 7.927 -21.624 1.00 91.44 357 ALA A N 1
ATOM 2749 C CA . ALA A 1 357 ? 45.178 7.252 -20.356 1.00 91.44 357 ALA A CA 1
ATOM 2750 C C . ALA A 1 357 ? 43.753 6.673 -20.301 1.00 91.44 357 ALA A C 1
ATOM 2752 O O . ALA A 1 357 ? 42.803 7.266 -20.820 1.00 91.44 357 ALA A O 1
ATOM 2753 N N . LYS A 1 358 ? 43.585 5.506 -19.663 1.00 92.44 358 LYS A N 1
ATOM 2754 C CA . LYS A 1 358 ? 42.271 4.901 -19.376 1.00 92.44 358 LYS A CA 1
ATOM 2755 C C . LYS A 1 358 ? 41.795 5.352 -17.998 1.00 92.44 358 LYS A C 1
ATOM 2757 O O . LYS A 1 358 ? 42.471 5.088 -17.012 1.00 92.44 358 LYS A O 1
ATOM 2762 N N . LEU A 1 359 ? 40.626 5.982 -17.929 1.00 92.44 359 LEU A N 1
ATOM 2763 C CA . LEU A 1 359 ? 40.010 6.454 -16.690 1.00 92.44 359 LEU A CA 1
ATOM 2764 C C . LEU A 1 359 ? 38.624 5.837 -16.521 1.00 92.44 359 LEU A C 1
ATOM 2766 O O . LEU A 1 359 ? 37.888 5.661 -17.494 1.00 92.44 359 LEU A O 1
ATOM 2770 N N . VAL A 1 360 ? 38.252 5.537 -15.279 1.00 94.12 360 VAL A N 1
ATOM 2771 C CA . VAL A 1 360 ? 36.894 5.111 -14.936 1.00 94.12 360 VAL A CA 1
ATOM 2772 C C . VAL A 1 360 ? 36.187 6.289 -14.283 1.00 94.12 360 VAL A C 1
ATOM 2774 O O . VAL A 1 360 ? 36.632 6.769 -13.246 1.00 94.12 360 VAL A O 1
ATOM 2777 N N . ILE A 1 361 ? 35.086 6.740 -14.874 1.00 94.38 361 ILE A N 1
ATOM 2778 C CA . ILE A 1 361 ? 34.270 7.841 -14.353 1.00 94.38 361 ILE A CA 1
ATOM 2779 C C . ILE A 1 361 ? 32.778 7.485 -14.445 1.00 94.38 361 ILE A C 1
ATOM 2781 O O . ILE A 1 361 ? 32.404 6.607 -15.230 1.00 94.38 361 ILE A O 1
ATOM 2785 N N . PRO A 1 362 ? 31.898 8.137 -13.667 1.00 95.75 362 PRO A N 1
ATOM 2786 C CA . PRO A 1 362 ? 30.458 8.054 -13.894 1.00 95.75 362 PRO A CA 1
ATOM 2787 C C . PRO A 1 362 ? 30.094 8.569 -15.292 1.00 95.75 362 PRO A C 1
ATOM 2789 O O . PRO A 1 362 ? 30.627 9.583 -15.755 1.00 95.75 362 PRO A O 1
ATOM 2792 N N . TYR A 1 363 ? 29.163 7.900 -15.969 1.00 95.00 363 TYR A N 1
ATOM 2793 C CA . TYR A 1 363 ? 28.685 8.329 -17.283 1.00 95.00 363 TYR A CA 1
ATOM 2794 C C . TYR A 1 363 ? 28.037 9.718 -17.233 1.00 95.00 363 TYR A C 1
ATOM 2796 O O . TYR A 1 363 ? 28.210 10.502 -18.165 1.00 95.00 363 TYR A O 1
ATOM 2804 N N . ALA A 1 364 ? 27.363 10.057 -16.132 1.00 94.06 364 ALA A N 1
ATOM 2805 C CA . ALA A 1 364 ? 26.834 11.398 -15.901 1.00 94.06 364 ALA A CA 1
ATOM 2806 C C . ALA A 1 364 ? 27.923 12.487 -15.986 1.00 94.06 364 ALA A C 1
ATOM 2808 O O . ALA A 1 364 ? 27.697 13.525 -16.601 1.00 94.06 364 ALA A O 1
ATOM 2809 N N . ALA A 1 365 ? 29.127 12.233 -15.457 1.00 93.94 365 ALA A N 1
ATOM 2810 C CA . ALA A 1 365 ? 30.245 13.178 -15.540 1.00 93.94 365 ALA A CA 1
ATOM 2811 C C . ALA A 1 365 ? 30.759 13.332 -16.980 1.00 93.94 365 ALA A C 1
ATOM 2813 O O . ALA A 1 365 ? 31.038 14.440 -17.429 1.00 93.94 365 ALA A O 1
ATOM 2814 N N . LYS A 1 366 ? 30.822 12.230 -17.741 1.00 92.88 366 LYS A N 1
ATOM 2815 C CA . LYS A 1 366 ? 31.147 12.286 -19.173 1.00 92.88 366 LYS A CA 1
ATOM 2816 C C . LYS A 1 366 ? 30.140 13.146 -19.939 1.00 92.88 366 LYS A C 1
ATOM 2818 O O . LYS A 1 366 ? 30.551 13.944 -20.777 1.00 92.88 366 LYS A O 1
ATOM 2823 N N . LEU A 1 367 ? 28.845 12.944 -19.689 1.00 93.81 367 LEU A N 1
ATOM 2824 C CA . LEU A 1 367 ? 27.781 13.681 -20.368 1.00 93.81 367 LEU A CA 1
ATOM 2825 C C . LEU A 1 367 ? 27.865 15.177 -20.045 1.00 93.81 367 LEU A C 1
ATOM 2827 O O . LEU A 1 367 ? 27.826 15.985 -20.965 1.00 93.81 367 LEU A O 1
ATOM 2831 N N . LEU A 1 368 ? 28.104 15.525 -18.777 1.00 94.12 368 LEU A N 1
ATOM 2832 C CA . LEU A 1 368 ? 28.325 16.907 -18.349 1.00 94.12 368 LEU A CA 1
ATOM 2833 C C . LEU A 1 368 ? 29.458 17.572 -19.144 1.00 94.12 368 LEU A C 1
ATOM 2835 O O . LEU A 1 368 ? 29.273 18.656 -19.682 1.00 94.12 368 LEU A O 1
ATOM 2839 N N . PHE A 1 369 ? 30.605 16.904 -19.303 1.00 91.56 369 PHE A N 1
ATOM 2840 C CA . PHE A 1 369 ? 31.706 17.450 -20.105 1.00 91.56 369 PHE A CA 1
ATOM 2841 C C . PHE A 1 369 ? 31.333 17.653 -21.579 1.00 91.56 369 PHE A C 1
ATOM 2843 O O . PHE A 1 369 ? 31.784 18.615 -22.202 1.00 91.56 369 PHE A O 1
ATOM 2850 N N . GLN A 1 370 ? 30.518 16.766 -22.155 1.00 90.12 370 GLN A N 1
ATOM 2851 C CA . GLN A 1 370 ? 30.041 16.912 -23.533 1.00 90.12 370 GLN A CA 1
ATOM 2852 C C . GLN A 1 370 ? 29.088 18.103 -23.679 1.00 90.12 370 GLN A C 1
ATOM 2854 O O . GLN A 1 370 ? 29.212 18.855 -24.643 1.00 90.12 370 GLN A O 1
ATOM 2859 N N . GLU A 1 371 ? 28.192 18.304 -22.714 1.00 91.62 371 GLU A N 1
ATOM 2860 C CA . GLU A 1 371 ? 27.274 19.446 -22.682 1.00 91.62 371 GLU A CA 1
ATOM 2861 C C . GLU A 1 371 ? 28.029 20.769 -22.498 1.00 91.62 371 GLU A C 1
ATOM 2863 O O . GLU A 1 371 ? 27.795 21.711 -23.254 1.00 91.62 371 GLU A O 1
ATOM 2868 N N . SER A 1 372 ? 29.011 20.820 -21.592 1.00 85.94 372 SER A N 1
ATOM 2869 C CA . SER A 1 372 ? 29.872 21.998 -21.407 1.00 85.94 372 SER A CA 1
ATOM 2870 C C . SER A 1 372 ? 30.715 22.323 -22.643 1.00 85.94 372 SER A C 1
ATOM 2872 O O . SER A 1 372 ? 30.999 23.485 -22.900 1.00 85.94 372 SER A O 1
ATOM 2874 N N . THR A 1 373 ? 31.103 21.319 -23.437 1.00 80.75 373 THR A N 1
ATOM 2875 C CA . THR A 1 373 ? 31.838 21.543 -24.697 1.00 80.75 373 THR A CA 1
ATOM 2876 C C . THR A 1 373 ? 30.925 22.086 -25.802 1.00 80.75 373 THR A C 1
ATOM 2878 O O . THR A 1 373 ? 31.395 22.763 -26.714 1.00 80.75 373 THR A O 1
ATOM 2881 N N . PHE A 1 374 ? 29.627 21.772 -25.748 1.00 73.69 374 PHE A N 1
ATOM 2882 C CA . PHE A 1 374 ? 28.644 22.201 -26.744 1.00 73.69 374 PHE A CA 1
ATOM 2883 C C . PHE A 1 374 ? 28.054 23.586 -26.454 1.00 73.69 374 PHE A C 1
ATOM 2885 O O . PHE A 1 374 ? 27.481 24.188 -27.361 1.00 73.69 374 PHE A O 1
ATOM 2892 N N . GLN A 1 375 ? 28.187 24.111 -25.229 1.00 59.41 375 GLN A N 1
ATOM 2893 C CA . GLN A 1 375 ? 27.763 25.478 -24.930 1.00 59.41 375 GLN A CA 1
ATOM 2894 C C . GLN A 1 375 ? 28.474 26.458 -25.880 1.00 59.41 375 GLN A C 1
ATOM 2896 O O . GLN A 1 375 ? 29.706 26.536 -25.869 1.00 59.41 375 GLN A O 1
ATOM 2901 N N . PRO A 1 376 ? 27.731 27.192 -26.734 1.00 46.28 376 PRO A N 1
ATOM 2902 C CA . PRO A 1 376 ? 28.339 28.199 -27.582 1.00 46.28 376 PRO A CA 1
ATOM 2903 C C . PRO A 1 376 ? 28.994 29.248 -26.682 1.00 46.28 376 PRO A C 1
ATOM 2905 O O . PRO A 1 376 ? 28.399 29.707 -25.708 1.00 46.28 376 PRO A O 1
ATOM 2908 N N . GLN A 1 377 ? 30.225 29.632 -27.016 1.00 46.25 377 GLN A N 1
ATOM 2909 C CA . GLN A 1 377 ? 30.987 30.709 -26.374 1.00 46.25 377 GLN A CA 1
ATOM 2910 C C . GLN A 1 377 ? 30.360 32.097 -26.629 1.00 46.25 377 GLN A C 1
ATOM 2912 O O . GLN A 1 377 ? 31.059 33.048 -26.965 1.00 46.25 377 GLN A O 1
ATOM 2917 N N . THR A 1 378 ? 29.039 32.238 -26.537 1.00 42.12 378 THR A N 1
ATOM 2918 C CA . THR A 1 378 ? 28.348 33.509 -26.776 1.00 42.12 378 THR A CA 1
ATOM 2919 C C . THR A 1 378 ? 28.342 34.429 -25.558 1.00 42.12 378 THR A C 1
ATOM 2921 O O . THR A 1 378 ? 28.061 35.604 -25.728 1.00 42.12 378 THR A O 1
ATOM 2924 N N . GLU A 1 379 ? 28.723 33.952 -24.367 1.00 42.06 379 GLU A N 1
ATOM 2925 C CA . GLU A 1 379 ? 28.752 34.778 -23.140 1.00 42.06 379 GLU A CA 1
ATOM 2926 C C . GLU A 1 379 ? 30.142 34.864 -22.480 1.00 42.06 379 GLU A C 1
ATOM 2928 O O . GLU A 1 379 ? 30.349 35.635 -21.548 1.00 42.06 379 GLU A O 1
ATOM 2933 N N . ALA A 1 380 ? 31.138 34.121 -22.978 1.00 41.19 380 ALA A N 1
ATOM 2934 C CA . ALA A 1 380 ? 32.485 34.111 -22.396 1.00 41.19 380 ALA A CA 1
ATOM 2935 C C . ALA A 1 380 ? 33.368 35.302 -22.825 1.00 41.19 380 ALA A C 1
ATOM 2937 O O . ALA A 1 380 ? 34.465 35.455 -22.300 1.00 41.19 380 ALA A O 1
ATOM 2938 N N . ARG A 1 381 ? 32.909 36.154 -23.756 1.00 37.19 381 ARG A N 1
ATOM 2939 C CA . ARG A 1 381 ? 33.645 37.365 -24.171 1.00 37.19 381 ARG A CA 1
ATOM 2940 C C . ARG A 1 381 ? 33.494 38.548 -23.213 1.00 37.19 381 ARG A C 1
ATOM 2942 O O . ARG A 1 381 ? 34.329 39.441 -23.256 1.00 37.19 381 ARG A O 1
ATOM 2949 N N . ASP A 1 382 ? 32.512 38.530 -22.316 1.00 36.03 382 ASP A N 1
ATOM 2950 C CA . ASP A 1 382 ? 32.210 39.694 -21.469 1.00 36.03 382 ASP A CA 1
ATOM 2951 C C . ASP A 1 382 ? 32.940 39.681 -20.110 1.00 36.03 382 ASP A C 1
ATOM 2953 O O . ASP A 1 382 ? 32.783 40.603 -19.308 1.00 36.03 382 ASP A O 1
ATOM 2957 N N . TYR A 1 383 ? 33.753 38.652 -19.834 1.00 43.00 383 TYR A N 1
ATOM 2958 C CA . TYR A 1 383 ? 34.473 38.503 -18.561 1.00 43.00 383 TYR A CA 1
ATOM 2959 C C . TYR A 1 383 ? 35.994 38.708 -18.642 1.00 43.00 383 TYR A C 1
ATOM 2961 O O . TYR A 1 383 ? 36.618 38.851 -17.595 1.00 43.00 383 TYR A O 1
ATOM 2969 N N . GLU A 1 384 ? 36.593 38.793 -19.835 1.00 40.41 384 GLU A N 1
ATOM 2970 C CA . GLU A 1 384 ? 38.040 39.054 -19.986 1.00 40.41 384 GLU A CA 1
ATOM 2971 C C . GLU A 1 384 ? 38.413 40.550 -19.872 1.00 40.41 384 GLU A C 1
ATOM 2973 O O . GLU A 1 384 ? 39.590 40.891 -19.850 1.00 40.41 384 GLU A O 1
ATOM 2978 N N . GLU A 1 385 ? 37.438 41.456 -19.731 1.00 40.00 385 GLU A N 1
ATOM 2979 C CA . GLU A 1 385 ? 37.670 42.913 -19.694 1.00 40.00 385 GLU A CA 1
ATOM 2980 C C . GLU A 1 385 ? 37.691 43.527 -18.273 1.00 40.00 385 GLU A C 1
ATOM 2982 O O . GLU A 1 385 ? 37.592 44.742 -18.120 1.00 40.00 385 GLU A O 1
ATOM 2987 N N . ARG A 1 386 ? 37.808 42.718 -17.204 1.00 40.28 386 ARG A N 1
ATOM 2988 C CA . ARG A 1 386 ? 37.778 43.204 -15.800 1.00 40.28 386 ARG A CA 1
ATOM 2989 C C . ARG A 1 386 ? 38.991 42.853 -14.936 1.00 40.28 386 ARG A C 1
ATOM 2991 O O . ARG A 1 386 ? 38.872 42.852 -13.713 1.00 40.28 386 ARG A O 1
ATOM 2998 N N . ASP A 1 387 ? 40.152 42.631 -15.537 1.00 37.22 387 ASP A N 1
ATOM 2999 C CA . ASP A 1 387 ? 41.409 42.556 -14.786 1.00 37.22 387 ASP A CA 1
ATOM 3000 C C . ASP A 1 387 ? 42.147 43.907 -14.842 1.00 37.22 387 ASP A C 1
ATOM 3002 O O . ASP A 1 387 ? 43.170 44.059 -15.508 1.00 37.22 387 ASP A O 1
ATOM 3006 N N . GLU A 1 388 ? 41.630 44.913 -14.126 1.00 39.50 388 GLU A N 1
ATOM 3007 C CA . GLU A 1 388 ? 42.479 46.015 -13.650 1.00 39.50 388 GLU A CA 1
ATOM 3008 C C . GLU A 1 388 ? 43.242 45.549 -12.395 1.00 39.50 388 GLU A C 1
ATOM 3010 O O . GLU A 1 388 ? 42.650 44.918 -11.511 1.00 39.50 388 GLU A O 1
ATOM 3015 N N . PRO A 1 389 ? 44.549 45.841 -12.267 1.00 36.97 389 PRO A N 1
ATOM 3016 C CA . PRO A 1 389 ? 45.314 45.448 -11.091 1.00 36.97 389 PRO A CA 1
ATOM 3017 C C . PRO A 1 389 ? 44.807 46.191 -9.845 1.00 36.97 389 PRO A C 1
ATOM 3019 O O . PRO A 1 389 ? 44.731 47.419 -9.828 1.00 36.97 389 PRO A O 1
ATOM 3022 N N . LEU A 1 390 ? 44.492 45.442 -8.782 1.00 37.78 390 LEU A N 1
ATOM 3023 C CA . LEU A 1 390 ? 44.107 45.999 -7.481 1.00 37.78 390 LEU A CA 1
ATOM 3024 C C . LEU A 1 390 ? 45.196 46.938 -6.939 1.00 37.78 390 LEU A C 1
ATOM 3026 O O . LEU A 1 390 ? 46.336 46.515 -6.732 1.00 37.78 390 LEU A O 1
ATOM 3030 N N . GLN A 1 391 ? 44.823 48.187 -6.643 1.00 38.91 391 GLN A N 1
ATOM 3031 C CA . GLN A 1 391 ? 45.636 49.069 -5.805 1.00 38.91 391 GLN A CA 1
ATOM 3032 C C . GLN A 1 391 ? 45.614 48.591 -4.337 1.00 38.91 391 GLN A C 1
ATOM 3034 O O . GLN A 1 391 ? 44.588 48.074 -3.881 1.00 38.91 391 GLN A O 1
ATOM 3039 N N . PRO A 1 392 ? 46.729 48.713 -3.596 1.00 46.28 392 PRO A N 1
ATOM 3040 C CA . PRO A 1 392 ? 46.924 48.037 -2.317 1.00 46.28 392 PRO A CA 1
ATOM 3041 C C . PRO A 1 392 ? 46.366 48.809 -1.107 1.00 46.28 392 PRO A C 1
ATOM 3043 O O . PRO A 1 392 ? 47.061 48.936 -0.104 1.00 46.28 392 PRO A O 1
ATOM 3046 N N . ASP A 1 393 ? 45.130 49.320 -1.151 1.00 44.81 393 ASP A N 1
ATOM 3047 C CA . ASP A 1 393 ? 44.578 50.083 -0.024 1.00 44.81 393 ASP A CA 1
ATOM 3048 C C . ASP A 1 393 ? 43.051 50.299 -0.113 1.00 44.81 393 ASP A C 1
ATOM 3050 O O . ASP A 1 393 ? 42.551 51.411 -0.247 1.00 44.81 393 ASP A O 1
ATOM 3054 N N . GLU A 1 394 ? 42.268 49.222 0.034 1.00 46.34 394 GLU A N 1
ATOM 3055 C CA . GLU A 1 394 ? 40.834 49.316 0.368 1.00 46.34 394 GLU A CA 1
ATOM 3056 C C . GLU A 1 394 ? 40.529 48.560 1.671 1.00 46.34 394 GLU A C 1
ATOM 3058 O O . GLU A 1 394 ? 40.865 47.387 1.839 1.00 46.34 394 GLU A O 1
ATOM 3063 N N . SER A 1 395 ? 39.882 49.238 2.623 1.00 56.59 395 SER A N 1
ATOM 3064 C CA . SER A 1 395 ? 39.469 48.652 3.900 1.00 56.59 395 SER A CA 1
ATOM 3065 C C . SER A 1 395 ? 38.311 47.658 3.716 1.00 56.59 395 SER A C 1
ATOM 3067 O O . SER A 1 395 ? 37.425 47.844 2.882 1.00 56.59 395 SER A O 1
ATOM 3069 N N . LEU A 1 396 ? 38.296 46.597 4.535 1.00 50.31 396 LEU A N 1
ATOM 3070 C CA . LEU A 1 396 ? 37.352 45.462 4.475 1.00 50.31 396 LEU A CA 1
ATOM 3071 C C . LEU A 1 396 ? 35.860 45.855 4.443 1.00 50.31 396 LEU A C 1
ATOM 3073 O O . LEU A 1 396 ? 35.049 45.101 3.914 1.00 50.31 396 LEU A O 1
ATOM 3077 N N . ALA A 1 397 ? 35.499 47.034 4.953 1.00 49.78 397 ALA A N 1
ATOM 3078 C CA . ALA A 1 397 ? 34.126 47.538 4.931 1.00 49.78 397 ALA A CA 1
ATOM 3079 C C . ALA A 1 397 ? 33.630 47.891 3.511 1.00 49.78 397 ALA A C 1
ATOM 3081 O O . ALA A 1 397 ? 32.461 47.672 3.198 1.00 49.78 397 ALA A O 1
ATOM 3082 N N . ASN A 1 398 ? 34.515 48.362 2.624 1.00 53.38 398 ASN A N 1
ATOM 3083 C CA . ASN A 1 398 ? 34.147 48.736 1.252 1.00 53.38 398 ASN A CA 1
ATOM 3084 C C . ASN A 1 398 ? 33.991 47.517 0.325 1.00 53.38 398 ASN A C 1
ATOM 3086 O O . ASN A 1 398 ? 33.246 47.568 -0.655 1.00 53.38 398 ASN A O 1
ATOM 3090 N N . LEU A 1 399 ? 34.639 46.395 0.654 1.00 52.50 399 LEU A N 1
ATOM 3091 C CA . LEU A 1 399 ? 34.513 45.131 -0.078 1.00 52.50 399 LEU A CA 1
ATOM 3092 C C . LEU A 1 399 ? 33.130 44.489 0.109 1.00 52.50 399 LEU A C 1
ATOM 3094 O O . LEU A 1 399 ? 32.531 44.055 -0.875 1.00 52.50 399 LEU A O 1
ATOM 3098 N N . ASP A 1 400 ? 32.586 44.489 1.330 1.00 48.91 400 ASP A N 1
ATOM 3099 C CA . ASP A 1 400 ? 31.251 43.938 1.606 1.00 48.91 400 ASP A CA 1
ATOM 3100 C C . ASP A 1 400 ? 30.133 44.770 0.954 1.00 48.91 400 ASP A C 1
ATOM 3102 O O . ASP A 1 400 ? 29.161 44.213 0.433 1.00 48.91 400 ASP A O 1
ATOM 3106 N N . GLU A 1 401 ? 30.276 46.097 0.891 1.00 52.69 401 GLU A N 1
ATOM 3107 C CA . GLU A 1 401 ? 29.334 46.941 0.148 1.00 52.69 401 GLU A CA 1
ATOM 3108 C C . GLU A 1 401 ? 29.406 46.712 -1.363 1.00 52.69 401 GLU A C 1
ATOM 3110 O O . GLU A 1 401 ? 28.367 46.690 -2.027 1.00 52.69 401 GLU A O 1
ATOM 3115 N N . ARG A 1 402 ? 30.603 46.498 -1.923 1.00 52.16 402 ARG A N 1
ATOM 3116 C CA . ARG A 1 402 ? 30.785 46.246 -3.361 1.00 52.16 402 ARG A CA 1
ATOM 3117 C C . ARG A 1 402 ? 30.255 44.871 -3.773 1.00 52.16 402 ARG A C 1
ATOM 3119 O O . ARG A 1 402 ? 29.585 44.758 -4.798 1.00 52.16 402 ARG A O 1
ATOM 3126 N N . VAL A 1 403 ? 30.468 43.845 -2.945 1.00 53.72 403 VAL A N 1
ATOM 3127 C CA . VAL A 1 403 ? 29.901 42.500 -3.147 1.00 53.72 403 VAL A CA 1
ATOM 3128 C C . VAL A 1 403 ? 28.375 42.535 -3.066 1.00 53.72 403 VAL A C 1
ATOM 3130 O O . VAL A 1 403 ? 27.708 41.970 -3.931 1.00 53.72 403 VAL A O 1
ATOM 3133 N N . ASN A 1 404 ? 27.805 43.248 -2.091 1.00 54.03 404 ASN A N 1
ATOM 3134 C CA . ASN A 1 404 ? 26.352 43.376 -1.964 1.00 54.03 404 ASN A CA 1
ATOM 3135 C C . ASN A 1 404 ? 25.716 44.192 -3.099 1.00 54.03 404 ASN A C 1
ATOM 3137 O O . ASN A 1 404 ? 24.591 43.894 -3.500 1.00 54.03 404 ASN A O 1
ATOM 3141 N N . ARG A 1 405 ? 26.428 45.180 -3.654 1.00 51.47 405 ARG A N 1
ATOM 3142 C CA . ARG A 1 405 ? 25.979 45.965 -4.814 1.00 51.47 405 ARG A CA 1
ATOM 3143 C C . ARG A 1 405 ? 25.950 45.121 -6.090 1.00 51.47 405 ARG A C 1
ATOM 3145 O O . ARG A 1 405 ? 24.906 45.022 -6.719 1.00 51.47 405 ARG A O 1
ATOM 3152 N N . ASN A 1 406 ? 27.025 44.380 -6.364 1.00 51.91 406 ASN A N 1
ATOM 3153 C CA . ASN A 1 406 ? 27.088 43.448 -7.496 1.00 51.91 406 ASN A CA 1
ATOM 3154 C C . ASN A 1 406 ? 26.030 42.332 -7.403 1.00 51.91 406 ASN A C 1
ATOM 3156 O O . ASN A 1 406 ? 25.529 41.859 -8.420 1.00 51.91 406 ASN A O 1
ATOM 3160 N N . ARG A 1 407 ? 25.667 41.919 -6.180 1.00 45.78 407 ARG A N 1
ATOM 3161 C CA . ARG A 1 407 ? 24.621 40.916 -5.932 1.00 45.78 407 ARG A CA 1
ATOM 3162 C C . ARG A 1 407 ? 23.209 41.460 -6.180 1.00 45.78 407 ARG A C 1
ATOM 3164 O O . ARG A 1 407 ? 22.361 40.705 -6.644 1.00 45.78 407 ARG A O 1
ATOM 3171 N N . ARG A 1 408 ? 22.963 42.749 -5.911 1.00 45.72 408 ARG A N 1
ATOM 3172 C CA . ARG A 1 408 ? 21.706 43.436 -6.270 1.00 45.72 408 ARG A CA 1
ATOM 3173 C C . ARG A 1 408 ? 21.592 43.645 -7.778 1.00 45.72 408 ARG A C 1
ATOM 3175 O O . ARG A 1 408 ? 20.571 43.285 -8.344 1.00 45.72 408 ARG A O 1
ATOM 3182 N N . ASP A 1 409 ? 22.662 44.087 -8.432 1.00 46.56 409 ASP A N 1
ATOM 3183 C CA . ASP A 1 409 ? 22.664 44.300 -9.885 1.00 46.56 409 ASP A CA 1
ATOM 3184 C C . ASP A 1 409 ? 22.481 42.988 -10.675 1.00 46.56 409 ASP A C 1
ATOM 3186 O O . ASP A 1 409 ? 21.895 42.983 -11.758 1.00 46.56 409 ASP A O 1
ATOM 3190 N N . ALA A 1 410 ? 22.949 41.855 -10.135 1.00 47.66 410 ALA A N 1
ATOM 3191 C CA . ALA A 1 410 ? 22.699 40.528 -10.702 1.00 47.66 410 ALA A CA 1
ATOM 3192 C C . ALA A 1 410 ? 21.226 40.098 -10.561 1.00 47.66 410 ALA A C 1
ATOM 3194 O O . ALA A 1 410 ? 20.645 39.590 -11.520 1.00 47.66 410 ALA A O 1
ATOM 3195 N N . LEU A 1 411 ? 20.610 40.360 -9.402 1.00 46.81 411 LEU A N 1
ATOM 3196 C CA . LEU A 1 411 ? 19.189 40.087 -9.156 1.00 46.81 411 LEU A CA 1
ATOM 3197 C C . LEU A 1 411 ? 18.274 40.966 -10.025 1.00 46.81 411 LEU A C 1
ATOM 3199 O O . LEU A 1 411 ? 17.293 40.467 -10.571 1.00 46.81 411 LEU A O 1
ATOM 3203 N N . ASP A 1 412 ? 18.623 42.237 -10.233 1.00 45.03 412 ASP A N 1
ATOM 3204 C CA . ASP A 1 412 ? 17.852 43.155 -11.085 1.00 45.03 412 ASP A CA 1
ATOM 3205 C C . ASP A 1 412 ? 17.943 42.788 -12.582 1.00 45.03 412 ASP A C 1
ATOM 3207 O O . ASP A 1 412 ? 16.991 42.986 -13.344 1.00 45.03 412 ASP A O 1
ATOM 3211 N N . ARG A 1 413 ? 19.057 42.182 -13.021 1.00 45.09 413 ARG A N 1
ATOM 3212 C CA . ARG A 1 413 ? 19.204 41.634 -14.384 1.00 45.09 413 ARG A CA 1
ATOM 3213 C C . ARG A 1 413 ? 18.393 40.356 -14.596 1.00 45.09 413 ARG A C 1
ATOM 3215 O O . ARG A 1 413 ? 17.786 40.200 -15.656 1.00 45.09 413 ARG A O 1
ATOM 3222 N N . GLU A 1 414 ? 18.334 39.472 -13.600 1.00 43.62 414 GLU A N 1
ATOM 3223 C CA . GLU A 1 414 ? 17.472 38.282 -13.642 1.00 43.62 414 GLU A CA 1
ATOM 3224 C C . GLU A 1 414 ? 15.982 38.654 -13.657 1.00 43.62 414 GLU A C 1
ATOM 3226 O O . GLU A 1 414 ? 15.201 38.036 -14.384 1.00 43.62 414 GLU A O 1
ATOM 3231 N N . PHE A 1 415 ? 15.597 39.708 -12.931 1.00 38.41 415 PHE A N 1
ATOM 3232 C CA . PHE A 1 415 ? 14.218 40.200 -12.893 1.00 38.41 415 PHE A CA 1
ATOM 3233 C C . PHE A 1 415 ? 13.774 40.811 -14.234 1.00 38.41 415 PHE A C 1
ATOM 3235 O O . PHE A 1 415 ? 12.653 40.578 -14.687 1.00 38.41 415 PHE A O 1
ATOM 3242 N N . ASN A 1 416 ? 14.666 41.532 -14.924 1.00 42.81 416 ASN A N 1
ATOM 3243 C CA . ASN A 1 416 ? 14.364 42.129 -16.228 1.00 42.81 416 ASN A CA 1
ATOM 3244 C C . ASN A 1 416 ? 14.332 41.109 -17.379 1.00 42.81 416 ASN A C 1
ATOM 3246 O O . ASN A 1 416 ? 13.482 41.229 -18.264 1.00 42.81 416 ASN A O 1
ATOM 3250 N N . ASN A 1 417 ? 15.170 40.066 -17.362 1.00 42.75 417 ASN A N 1
ATOM 3251 C CA . ASN A 1 417 ? 15.193 39.051 -18.427 1.00 42.75 417 ASN A CA 1
ATOM 3252 C C . ASN A 1 417 ? 13.961 38.127 -18.440 1.00 42.75 417 ASN A C 1
ATOM 3254 O O . ASN A 1 417 ? 13.644 37.542 -19.476 1.00 42.75 417 ASN A O 1
ATOM 3258 N N . GLN A 1 418 ? 13.215 38.025 -17.336 1.00 41.00 418 GLN A N 1
ATOM 3259 C CA . GLN A 1 418 ? 11.962 37.257 -17.289 1.00 41.00 418 GLN A CA 1
ATOM 3260 C C . GLN A 1 418 ? 10.753 38.006 -17.882 1.00 41.00 418 GLN A C 1
ATOM 3262 O O . GLN A 1 418 ? 9.712 37.396 -18.120 1.00 41.00 418 GLN A O 1
ATOM 3267 N N . SER A 1 419 ? 10.879 39.305 -18.177 1.00 37.09 419 SER A N 1
ATOM 3268 C CA . SER A 1 419 ? 9.773 40.135 -18.689 1.00 37.09 419 SER A CA 1
ATOM 3269 C C . SER A 1 419 ? 9.586 40.091 -20.218 1.00 37.09 419 SER A C 1
ATOM 3271 O O . SER A 1 419 ? 8.656 40.692 -20.754 1.00 37.09 419 SER A O 1
ATOM 3273 N N . GLY A 1 420 ? 10.431 39.342 -20.936 1.00 35.00 420 GLY A N 1
ATOM 3274 C CA . GLY A 1 420 ? 10.504 39.325 -22.399 1.00 35.00 420 GLY A CA 1
ATOM 3275 C C . GLY A 1 420 ? 9.851 38.136 -23.115 1.00 35.00 420 GLY A C 1
ATOM 3276 O O . GLY A 1 420 ? 10.364 37.739 -24.156 1.00 35.00 420 GLY A O 1
ATOM 3277 N N . SER A 1 421 ? 8.762 37.528 -22.620 1.00 30.42 421 SER A N 1
ATOM 3278 C CA . SER A 1 421 ? 7.951 36.631 -23.471 1.00 30.42 421 SER A CA 1
ATOM 3279 C C . SER A 1 421 ? 6.483 36.479 -23.033 1.00 30.42 421 SER A C 1
ATOM 3281 O O . SER A 1 421 ? 6.162 35.974 -21.965 1.00 30.42 421 SER A O 1
ATOM 3283 N N . THR A 1 422 ? 5.587 36.857 -23.951 1.00 30.75 422 THR A N 1
ATOM 3284 C CA . THR A 1 422 ? 4.166 36.470 -24.083 1.00 30.75 422 THR A CA 1
ATOM 3285 C C . THR A 1 422 ? 3.150 36.908 -23.011 1.00 30.75 422 THR A C 1
ATOM 3287 O O . THR A 1 422 ? 3.050 36.361 -21.918 1.00 30.75 422 THR A O 1
ATOM 3290 N N . HIS A 1 423 ? 2.273 37.829 -23.427 1.00 35.41 423 HIS A N 1
ATOM 3291 C CA . HIS A 1 423 ? 0.962 38.104 -22.838 1.00 35.41 423 HIS A CA 1
ATOM 3292 C C . HIS A 1 423 ? 0.108 36.827 -22.720 1.00 35.41 423 HIS A C 1
ATOM 3294 O O . HIS A 1 423 ? -0.445 36.365 -23.716 1.00 35.41 423 HIS A O 1
ATOM 3300 N N . ILE A 1 424 ? -0.096 36.324 -21.498 1.00 32.03 424 ILE A N 1
ATOM 3301 C CA . ILE A 1 424 ? -1.310 35.592 -21.111 1.00 32.03 424 ILE A CA 1
ATOM 3302 C C . ILE A 1 424 ? -1.764 36.117 -19.747 1.00 32.03 424 ILE A C 1
ATOM 3304 O O . ILE A 1 424 ? -0.999 36.215 -18.793 1.00 32.03 424 ILE A O 1
ATOM 3308 N N . ASN A 1 425 ? -3.037 36.488 -19.697 1.00 35.66 425 ASN A N 1
ATOM 3309 C CA . ASN A 1 425 ? -3.728 37.177 -18.618 1.00 35.66 425 ASN A CA 1
ATOM 3310 C C . ASN A 1 425 ? -3.739 36.350 -17.309 1.00 35.66 425 ASN A C 1
ATOM 3312 O O . ASN A 1 425 ? -4.477 35.374 -17.188 1.00 35.66 425 ASN A O 1
ATOM 3316 N N . TRP A 1 426 ? -2.919 36.740 -16.326 1.00 28.83 426 TRP A N 1
ATOM 3317 C CA . TRP A 1 426 ? -2.866 36.155 -14.970 1.00 28.83 426 TRP A CA 1
ATOM 3318 C C . TRP A 1 426 ? -3.569 37.020 -13.906 1.00 28.83 426 TRP A C 1
ATOM 3320 O O . TRP A 1 426 ? -3.435 36.770 -12.710 1.00 28.83 426 TRP A O 1
ATOM 3330 N N . ALA A 1 427 ? -4.364 38.014 -14.313 1.00 31.42 427 ALA A N 1
ATOM 3331 C CA . ALA A 1 427 ? -5.060 38.905 -13.382 1.00 31.42 427 ALA A CA 1
ATOM 3332 C C . ALA A 1 427 ? -6.388 38.342 -12.823 1.00 31.42 427 ALA A C 1
ATOM 3334 O O . ALA A 1 427 ? -6.913 38.886 -11.855 1.00 31.42 427 ALA A O 1
ATOM 3335 N N . GLU A 1 428 ? -6.912 37.224 -13.346 1.00 33.41 428 GLU A N 1
ATOM 3336 C CA . GLU A 1 428 ? -8.185 36.635 -12.874 1.00 33.41 428 GLU A CA 1
ATOM 3337 C C . GLU A 1 428 ? -8.049 35.370 -12.009 1.00 33.41 428 GLU A C 1
ATOM 3339 O O . GLU A 1 428 ? -9.041 34.892 -11.466 1.00 33.41 428 GLU A O 1
ATOM 3344 N N . LYS A 1 429 ? -6.840 34.836 -11.785 1.00 30.69 429 LYS A N 1
ATOM 3345 C CA . LYS A 1 429 ? -6.641 33.651 -10.914 1.00 30.69 429 LYS A CA 1
ATOM 3346 C C . LYS A 1 429 ? -5.966 33.933 -9.568 1.00 30.69 429 LYS A C 1
ATOM 3348 O O . LYS A 1 429 ? -5.938 33.046 -8.718 1.00 30.69 429 LYS A O 1
ATOM 3353 N N . GLY A 1 430 ? -5.491 35.159 -9.337 1.00 31.91 430 GLY A N 1
ATOM 3354 C CA . GLY A 1 430 ? -4.884 35.579 -8.064 1.00 31.91 430 GLY A CA 1
ATOM 3355 C C . GLY A 1 430 ? -5.878 36.037 -6.988 1.00 31.91 430 GLY A C 1
ATOM 3356 O O . GLY A 1 430 ? -5.549 36.006 -5.808 1.00 31.91 430 GLY A O 1
ATOM 3357 N N . LYS A 1 431 ? -7.113 36.399 -7.361 1.00 29.38 431 LYS A N 1
ATOM 3358 C CA . LYS A 1 431 ? -8.136 36.917 -6.427 1.00 29.38 431 LYS A CA 1
ATOM 3359 C C . LYS A 1 431 ? -8.981 35.855 -5.710 1.00 29.38 431 LYS A C 1
ATOM 3361 O O . LYS A 1 431 ? -9.823 36.209 -4.905 1.00 29.38 431 LYS A O 1
ATOM 3366 N N . LEU A 1 432 ? -8.752 34.563 -5.954 1.00 32.41 432 LEU A N 1
ATOM 3367 C CA . LEU A 1 432 ? -9.485 33.470 -5.283 1.00 32.41 432 LEU A CA 1
ATOM 3368 C C . LEU A 1 432 ? -8.616 32.632 -4.332 1.00 32.41 432 LEU A C 1
ATOM 3370 O O . LEU A 1 432 ? -9.070 31.610 -3.824 1.00 32.41 432 LEU A O 1
ATOM 3374 N N . LYS A 1 433 ? -7.365 33.038 -4.084 1.00 30.00 433 LYS A N 1
ATOM 3375 C CA . LYS A 1 433 ? -6.447 32.307 -3.189 1.00 30.00 433 LYS A CA 1
ATOM 3376 C C . LYS A 1 433 ? -5.794 33.141 -2.087 1.00 30.00 433 LYS A C 1
ATOM 3378 O O . LYS A 1 433 ? -5.148 32.547 -1.231 1.00 30.00 433 LYS A O 1
ATOM 3383 N N . ALA A 1 434 ? -5.984 34.460 -2.078 1.00 30.33 434 ALA A N 1
ATOM 3384 C CA . ALA A 1 434 ? -5.480 35.337 -1.019 1.00 30.33 434 ALA A CA 1
ATOM 3385 C C . ALA A 1 434 ? -6.491 35.553 0.128 1.00 30.33 434 ALA A C 1
ATOM 3387 O O . ALA A 1 434 ? -6.072 35.782 1.253 1.00 30.33 434 ALA A O 1
ATOM 3388 N N . ASP A 1 435 ? -7.794 35.341 -0.094 1.00 30.66 435 ASP A N 1
ATOM 3389 C CA . ASP A 1 435 ? -8.828 35.551 0.940 1.00 30.66 435 ASP A CA 1
ATOM 3390 C C . ASP A 1 435 ? -9.029 34.354 1.899 1.00 30.66 435 ASP A C 1
ATOM 3392 O O . ASP A 1 435 ? -9.990 34.319 2.663 1.00 30.66 435 ASP A O 1
ATOM 3396 N N . ALA A 1 436 ? -8.149 33.346 1.878 1.00 32.91 436 ALA A N 1
ATOM 3397 C CA . ALA A 1 436 ? -8.315 32.122 2.676 1.00 32.91 436 ALA A CA 1
ATOM 3398 C C . ALA A 1 436 ? -7.205 31.860 3.710 1.00 32.91 436 ALA A C 1
ATOM 3400 O O . ALA A 1 436 ? -7.255 30.831 4.382 1.00 32.91 436 ALA A O 1
ATOM 3401 N N . ILE A 1 437 ? -6.197 32.734 3.833 1.00 31.00 437 ILE A N 1
ATOM 3402 C CA . ILE A 1 437 ? -5.021 32.478 4.695 1.00 31.00 437 ILE A CA 1
ATOM 3403 C C . ILE A 1 437 ? -4.725 33.619 5.697 1.00 31.00 437 ILE A C 1
ATOM 3405 O O . ILE A 1 437 ? -3.846 33.466 6.534 1.00 31.00 437 ILE A O 1
ATOM 3409 N N . ASP A 1 438 ? -5.538 34.681 5.749 1.00 26.94 438 ASP A N 1
ATOM 3410 C CA . ASP A 1 438 ? -5.399 35.774 6.739 1.00 26.94 438 ASP A CA 1
ATOM 3411 C C . ASP A 1 438 ? -6.428 35.727 7.889 1.00 26.94 438 ASP A C 1
ATOM 3413 O O . ASP A 1 438 ? -6.745 36.731 8.526 1.00 26.94 438 ASP A O 1
ATOM 3417 N N . VAL A 1 439 ? -6.936 34.538 8.219 1.00 31.58 439 VAL A N 1
ATOM 3418 C CA . VAL A 1 439 ? -7.617 34.293 9.498 1.00 31.58 439 VAL A CA 1
ATOM 3419 C C . VAL A 1 439 ? -6.744 33.300 10.253 1.00 31.58 439 VAL A C 1
ATOM 3421 O O . VAL A 1 439 ? -6.449 32.242 9.710 1.00 31.58 439 VAL A O 1
ATOM 3424 N N . TRP A 1 440 ? -6.370 33.629 11.491 1.00 28.44 440 TRP A N 1
ATOM 3425 C CA . TRP A 1 440 ? -5.520 32.846 12.408 1.00 28.44 440 TRP A CA 1
ATOM 3426 C C . TRP A 1 440 ? -4.010 33.118 12.364 1.00 28.44 440 TRP A C 1
ATOM 3428 O O . TRP A 1 440 ? -3.231 32.181 12.251 1.00 28.44 440 TRP A O 1
ATOM 3438 N N . TRP A 1 441 ? -3.593 34.374 12.566 1.00 22.94 441 TRP A N 1
ATOM 3439 C CA . TRP A 1 441 ? -2.571 34.721 13.577 1.00 22.94 441 TRP A CA 1
ATOM 3440 C C . TRP A 1 441 ? -2.301 36.234 13.602 1.00 22.94 441 TRP A C 1
ATOM 3442 O O . TRP A 1 441 ? -1.545 36.740 12.781 1.00 22.94 441 TRP A O 1
ATOM 3452 N N . GLN A 1 442 ? -2.854 36.958 14.581 1.00 24.16 442 GLN A N 1
ATOM 3453 C CA . GLN A 1 442 ? -2.234 38.192 15.081 1.00 24.16 442 GLN A CA 1
ATOM 3454 C C . GLN A 1 442 ? -2.435 38.321 16.602 1.00 24.16 442 GLN A C 1
ATOM 3456 O O . GLN A 1 442 ? -3.524 38.021 17.098 1.00 24.16 442 GLN A O 1
ATOM 3461 N N . PRO A 1 443 ? -1.402 38.754 17.350 1.00 28.25 443 PRO A N 1
ATOM 3462 C CA . PRO A 1 443 ? -1.472 39.000 18.783 1.00 28.25 443 PRO A CA 1
ATOM 3463 C C . PRO A 1 443 ? -2.044 40.402 19.035 1.00 28.25 443 PRO A C 1
ATOM 3465 O O . PRO A 1 443 ? -1.506 41.390 18.542 1.00 28.25 443 PRO A O 1
ATOM 3468 N N . THR A 1 444 ? -3.120 40.518 19.812 1.00 27.20 444 THR A N 1
ATOM 3469 C CA . THR A 1 444 ? -3.695 41.827 20.163 1.00 27.20 444 THR A CA 1
ATOM 3470 C C . THR A 1 444 ? -3.299 42.257 21.570 1.00 27.20 444 THR A C 1
ATOM 3472 O O . THR A 1 444 ? -3.713 41.668 22.568 1.00 27.20 444 THR A O 1
ATOM 3475 N N . SER A 1 445 ? -2.512 43.329 21.612 1.00 26.44 445 SER A N 1
ATOM 3476 C CA . SER A 1 445 ? -2.310 44.250 22.728 1.00 26.44 445 SER A CA 1
ATOM 3477 C C . SER A 1 445 ? -3.612 44.947 23.162 1.00 26.44 445 SER A C 1
ATOM 3479 O O . SER A 1 445 ? -4.482 45.215 22.335 1.00 26.44 445 SER A O 1
ATOM 3481 N N . ALA A 1 446 ? -3.703 45.281 24.453 1.00 27.19 446 ALA A N 1
ATOM 3482 C CA . ALA A 1 446 ? -4.790 46.028 25.101 1.00 27.19 446 ALA A CA 1
ATOM 3483 C C . ALA A 1 446 ? -5.100 47.401 24.458 1.00 27.19 446 ALA A C 1
ATOM 3485 O O . ALA A 1 446 ? -4.210 48.015 23.864 1.00 27.19 446 ALA A O 1
ATOM 3486 N N . PRO A 1 447 ? -6.326 47.934 24.659 1.00 29.84 447 PRO A N 1
ATOM 3487 C CA . PRO A 1 447 ? -6.433 49.201 25.397 1.00 29.84 447 PRO A CA 1
ATOM 3488 C C . PRO A 1 447 ? -7.659 49.341 26.337 1.00 29.84 447 PRO A C 1
ATOM 3490 O O . PRO A 1 447 ? -8.487 48.450 26.497 1.00 29.84 447 PRO A O 1
ATOM 3493 N N . GLN A 1 448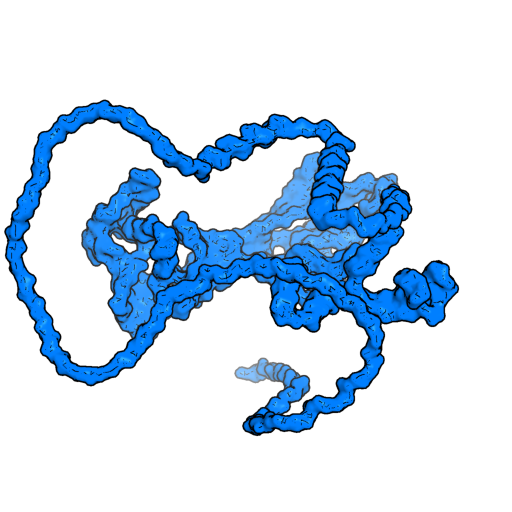 ? -7.669 50.495 27.006 1.00 24.41 448 GLN A N 1
ATOM 3494 C CA . GLN A 1 448 ? -8.321 50.938 28.243 1.00 24.41 448 GLN A CA 1
ATOM 3495 C C . GLN A 1 448 ? -9.858 51.126 28.253 1.00 24.41 448 GLN A C 1
ATOM 3497 O O . GLN A 1 448 ? -10.454 51.594 27.293 1.00 24.41 448 GLN A O 1
ATOM 3502 N N . ALA A 1 449 ? -10.417 50.870 29.446 1.00 25.09 449 ALA A N 1
ATOM 3503 C CA . ALA A 1 449 ? -11.415 51.631 30.221 1.00 25.09 449 ALA A CA 1
ATOM 3504 C C . ALA A 1 449 ? -12.687 52.209 29.556 1.00 25.09 449 ALA A C 1
ATOM 3506 O O . ALA A 1 449 ? -12.636 53.217 28.861 1.00 25.09 449 ALA A O 1
ATOM 3507 N N . ALA A 1 450 ? -13.851 51.719 30.007 1.00 24.78 450 ALA A N 1
ATOM 3508 C CA . ALA A 1 450 ? -14.999 52.559 30.359 1.00 24.78 450 ALA A CA 1
ATOM 3509 C C . ALA A 1 450 ? -15.906 51.845 31.382 1.00 24.78 450 ALA A C 1
ATOM 3511 O O . ALA A 1 450 ? -16.198 50.657 31.291 1.00 24.78 450 ALA A O 1
ATOM 3512 N N . THR A 1 451 ? -16.290 52.620 32.385 1.00 25.45 451 THR A N 1
ATOM 3513 C CA . THR A 1 451 ? -17.120 52.367 33.568 1.00 25.45 451 THR A CA 1
ATOM 3514 C C . THR A 1 451 ? -18.531 51.856 33.265 1.00 25.45 451 THR A C 1
ATOM 3516 O O . THR A 1 451 ? -19.128 52.371 32.335 1.00 25.45 451 THR A O 1
ATOM 3519 N N . HIS A 1 452 ? -19.107 50.981 34.108 1.00 26.08 452 HIS A N 1
ATOM 3520 C CA . HIS A 1 452 ? -20.459 51.153 34.682 1.00 26.08 452 HIS A CA 1
ATOM 3521 C C . HIS A 1 452 ? -20.783 50.107 35.778 1.00 26.08 452 HIS A C 1
ATOM 3523 O O . HIS A 1 452 ? -20.744 48.906 35.549 1.00 26.08 452 HIS A O 1
ATOM 3529 N N . ALA A 1 453 ? -21.133 50.647 36.953 1.00 25.86 453 ALA A N 1
ATOM 3530 C CA . ALA A 1 453 ? -22.044 50.158 37.997 1.00 25.86 453 ALA A CA 1
ATOM 3531 C C . ALA A 1 453 ? -21.857 48.746 38.596 1.00 25.86 453 ALA A C 1
ATOM 3533 O O . ALA A 1 453 ? -22.360 47.742 38.100 1.00 25.86 453 ALA A O 1
ATOM 3534 N N . ALA A 1 454 ? -21.237 48.735 39.778 1.00 23.64 454 ALA A N 1
ATOM 3535 C CA . ALA A 1 454 ? -21.262 47.652 40.750 1.00 23.64 454 ALA A CA 1
ATOM 3536 C C . ALA A 1 454 ? -22.615 47.568 41.484 1.00 23.64 454 ALA A C 1
ATOM 3538 O O . ALA A 1 454 ? -23.146 48.586 41.930 1.00 23.64 454 ALA A O 1
ATOM 3539 N N . ALA A 1 455 ? -23.108 46.345 41.686 1.00 25.86 455 ALA A N 1
ATOM 3540 C CA . ALA A 1 455 ? -24.033 45.997 42.759 1.00 25.86 455 ALA A CA 1
ATOM 3541 C C . ALA A 1 455 ? -23.377 44.899 43.610 1.00 25.86 455 ALA A C 1
ATOM 3543 O O . ALA A 1 455 ? -23.056 43.813 43.130 1.00 25.86 455 ALA A O 1
ATOM 3544 N N . THR A 1 456 ? -23.108 45.249 44.860 1.00 24.44 456 THR A N 1
ATOM 3545 C CA . THR A 1 456 ? -22.439 44.471 45.908 1.00 24.44 456 THR A CA 1
ATOM 3546 C C . THR A 1 456 ? -23.446 43.574 46.636 1.00 24.44 456 THR A C 1
ATOM 3548 O O . THR A 1 456 ? -24.577 44.017 46.821 1.00 24.44 456 THR A O 1
ATOM 3551 N N . ILE A 1 457 ? -23.026 42.385 47.111 1.00 24.88 457 ILE A N 1
ATOM 3552 C CA . ILE A 1 457 ? -23.215 41.804 48.477 1.00 24.88 457 ILE A CA 1
ATOM 3553 C C . ILE A 1 457 ? -22.802 40.298 48.472 1.00 24.88 457 ILE A C 1
ATOM 3555 O O . ILE A 1 457 ? -22.854 39.672 47.416 1.00 24.88 457 ILE A O 1
ATOM 3559 N N . PRO A 1 458 ? -22.276 39.734 49.589 1.00 30.77 458 PRO A N 1
ATOM 3560 C CA . PRO A 1 458 ? -21.027 38.960 49.600 1.00 30.77 458 PRO A CA 1
ATOM 3561 C C . PRO A 1 458 ? -21.170 37.452 49.893 1.00 30.77 458 PRO A C 1
ATOM 3563 O O . PRO A 1 458 ? -22.178 36.988 50.418 1.00 30.77 458 PRO A O 1
ATOM 3566 N N . VAL A 1 459 ? -20.090 36.704 49.632 1.00 24.56 459 VAL A N 1
ATOM 3567 C CA . VAL A 1 459 ? -19.906 35.296 50.027 1.00 24.56 459 VAL A CA 1
ATOM 3568 C C . VAL A 1 459 ? -19.257 35.225 51.416 1.00 24.56 459 VAL A C 1
ATOM 3570 O O . VAL A 1 459 ? -18.168 35.759 51.623 1.00 24.56 459 VAL A O 1
ATOM 3573 N N . GLN A 1 460 ? -19.931 34.561 52.359 1.00 25.97 460 GLN A N 1
ATOM 3574 C CA . GLN A 1 460 ? -19.402 34.151 53.665 1.00 25.97 460 GLN A CA 1
ATOM 3575 C C . GLN A 1 460 ? -18.647 32.811 53.551 1.00 25.97 460 GLN A C 1
ATOM 3577 O O . GLN A 1 460 ? -19.074 31.906 52.836 1.00 25.97 460 GLN A O 1
ATOM 3582 N N . THR A 1 461 ? -17.545 32.677 54.288 1.00 27.62 461 THR A N 1
ATOM 3583 C CA . THR A 1 461 ? -16.886 31.411 54.673 1.00 27.62 461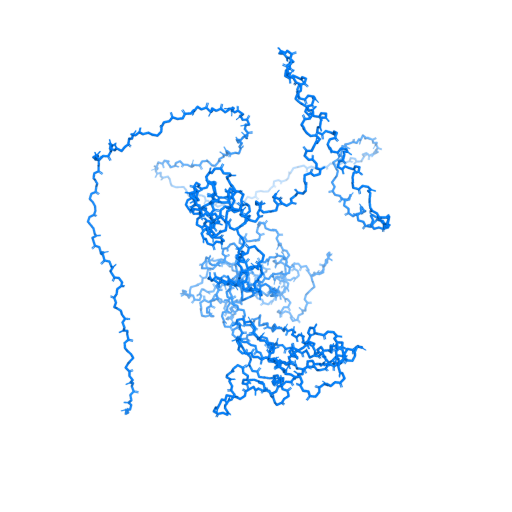 THR A CA 1
ATOM 3584 C C . THR A 1 461 ? -17.425 30.932 56.042 1.00 27.62 461 THR A C 1
ATOM 3586 O O . THR A 1 461 ? -18.187 31.662 56.675 1.00 27.62 461 THR A O 1
ATOM 3589 N N . PRO A 1 462 ? -16.953 29.806 56.611 1.00 35.69 462 PRO A N 1
ATOM 3590 C CA . PRO A 1 462 ? -17.154 28.411 56.210 1.00 35.69 462 PRO A CA 1
ATOM 3591 C C . PRO A 1 462 ? -17.871 27.600 57.325 1.00 35.69 462 PRO A C 1
ATOM 3593 O O . PRO A 1 462 ? -17.851 27.986 58.491 1.00 35.69 462 PRO A O 1
ATOM 3596 N N . LEU A 1 463 ? -18.462 26.444 56.998 1.00 26.59 463 LEU A N 1
ATOM 3597 C CA . LEU A 1 463 ? -19.037 25.512 57.983 1.00 26.59 463 LEU A CA 1
ATOM 3598 C C . LEU A 1 463 ? -18.241 24.200 58.020 1.00 26.59 463 LEU A C 1
ATOM 3600 O O . LEU A 1 463 ? -18.036 23.554 56.995 1.00 26.59 463 LEU A O 1
ATOM 3604 N N . GLN A 1 464 ? -17.789 23.855 59.227 1.00 24.75 464 GLN A N 1
ATOM 3605 C CA . GLN A 1 464 ? -17.188 22.583 59.622 1.00 24.75 464 GLN A CA 1
ATOM 3606 C C . GLN A 1 464 ? -18.243 21.468 59.613 1.00 24.75 464 GLN A C 1
ATOM 3608 O O . GLN A 1 464 ? -19.352 21.690 60.094 1.00 24.75 464 GLN A O 1
ATOM 3613 N N . MET A 1 465 ? -17.865 20.263 59.182 1.00 27.48 465 MET A N 1
ATOM 3614 C CA . MET A 1 465 ? -18.388 19.020 59.753 1.00 27.48 465 MET A CA 1
ATOM 3615 C C . MET A 1 465 ? -17.259 17.984 59.855 1.00 27.48 465 MET A C 1
ATOM 3617 O O . MET A 1 465 ? -16.533 17.734 58.894 1.00 27.48 465 MET A O 1
ATOM 3621 N N . GLU A 1 466 ? -17.114 17.465 61.074 1.00 27.61 466 GLU A N 1
ATOM 3622 C CA . GLU A 1 466 ? -16.436 16.232 61.500 1.00 27.61 466 GLU A CA 1
ATOM 3623 C C . GLU A 1 466 ? -16.962 15.040 60.669 1.00 27.61 466 GLU A C 1
ATOM 3625 O O . GLU A 1 466 ? -18.074 15.104 60.158 1.00 27.61 466 GLU A O 1
ATOM 3630 N N . GLY A 1 467 ? -16.305 13.905 60.456 1.00 25.39 467 GLY A N 1
ATOM 3631 C CA . GLY A 1 467 ? -15.100 13.272 60.970 1.00 25.39 467 GLY A CA 1
ATOM 3632 C C . GLY A 1 467 ? -15.320 11.772 60.721 1.00 25.39 467 GLY A C 1
ATOM 3633 O O . GLY A 1 467 ? -16.414 11.301 60.982 1.00 25.39 467 GLY A O 1
ATOM 3634 N N . ASP A 1 468 ? -14.342 11.057 60.165 1.00 26.98 468 ASP A N 1
ATOM 3635 C CA . ASP A 1 468 ? -14.192 9.605 60.335 1.00 26.98 468 ASP A CA 1
ATOM 3636 C C . ASP A 1 468 ? -12.764 9.211 59.930 1.00 26.98 468 ASP A C 1
ATOM 3638 O O . ASP A 1 468 ? -12.297 9.468 58.818 1.00 26.98 468 ASP A O 1
ATOM 3642 N N . GLN A 1 469 ? -12.043 8.667 60.909 1.00 27.70 469 GLN A N 1
ATOM 3643 C CA . GLN A 1 469 ? -10.688 8.132 60.823 1.00 27.70 469 GLN A CA 1
ATOM 3644 C C . GLN A 1 469 ? -10.770 6.609 60.733 1.00 27.70 469 GLN A C 1
ATOM 3646 O O . GLN A 1 469 ? -11.478 6.016 61.535 1.00 27.70 469 GLN A O 1
ATOM 3651 N N . GLU A 1 470 ? -9.938 5.983 59.900 1.00 27.08 470 GLU A N 1
ATOM 3652 C CA . GLU A 1 470 ? -9.420 4.630 60.156 1.00 27.08 470 GLU A CA 1
ATOM 3653 C C . GLU A 1 470 ? -7.964 4.492 59.652 1.00 27.08 470 GLU A C 1
ATOM 3655 O O . GLU A 1 470 ? -7.519 5.301 58.832 1.00 27.08 470 GLU A O 1
ATOM 3660 N N . PRO A 1 471 ? -7.159 3.574 60.233 1.00 35.41 471 PRO A N 1
ATOM 3661 C CA . PRO A 1 471 ? -5.847 3.947 60.756 1.00 35.41 471 PRO A CA 1
ATOM 3662 C C . PRO A 1 471 ? -4.638 3.460 59.943 1.00 35.41 471 PRO A C 1
ATOM 3664 O O . PRO A 1 471 ? -4.659 2.464 59.224 1.00 35.41 471 PRO A O 1
ATOM 3667 N N . VAL A 1 472 ? -3.525 4.165 60.160 1.00 27.17 472 VAL A N 1
ATOM 3668 C CA . VAL A 1 472 ? -2.171 3.835 59.704 1.00 27.17 472 VAL A CA 1
ATOM 3669 C C . VAL A 1 472 ? -1.513 2.890 60.714 1.00 27.17 472 VAL A C 1
ATOM 3671 O O . VAL A 1 472 ? -1.363 3.250 61.880 1.00 27.17 472 VAL A O 1
ATOM 3674 N N . HIS A 1 473 ? -1.045 1.722 60.265 1.00 28.55 473 HIS A N 1
ATOM 3675 C CA . HIS A 1 473 ? -0.063 0.922 61.001 1.00 28.55 473 HIS A CA 1
ATOM 3676 C C . HIS A 1 473 ? 1.347 1.209 60.478 1.00 28.55 473 HIS A C 1
ATOM 3678 O O . HIS A 1 473 ? 1.653 1.003 59.305 1.00 28.55 473 HIS A O 1
ATOM 3684 N N . SER A 1 474 ? 2.208 1.677 61.378 1.00 25.58 474 SER A N 1
ATOM 3685 C CA . SER A 1 474 ? 3.642 1.861 61.193 1.00 25.58 474 SER A CA 1
ATOM 3686 C C . SER A 1 474 ? 4.416 0.780 61.955 1.00 25.58 474 SER A C 1
ATOM 3688 O O . SER A 1 474 ? 4.138 0.504 63.118 1.00 25.58 474 SER A O 1
ATOM 3690 N N . PHE A 1 475 ? 5.430 0.205 61.310 1.00 27.27 475 PHE A N 1
ATOM 3691 C CA . PHE A 1 475 ? 6.593 -0.396 61.963 1.00 27.27 475 PHE A CA 1
ATOM 3692 C C . PHE A 1 475 ? 7.836 -0.011 61.141 1.00 27.27 475 PHE A C 1
ATOM 3694 O O . PHE A 1 475 ? 7.905 -0.290 59.946 1.00 27.27 475 PHE A O 1
ATOM 3701 N N . GLY A 1 476 ? 8.781 0.697 61.775 1.00 25.41 476 GLY A N 1
ATOM 3702 C CA . GLY A 1 476 ? 10.145 0.936 61.267 1.00 25.41 476 GLY A CA 1
ATOM 3703 C C . GLY A 1 476 ? 10.994 -0.341 61.367 1.00 25.41 476 GLY A C 1
ATOM 3704 O O . GLY A 1 476 ? 10.552 -1.307 61.979 1.00 25.41 476 GLY A O 1
ATOM 3705 N N . THR A 1 477 ? 12.209 -0.477 60.834 1.00 29.56 477 THR A N 1
ATOM 3706 C CA . THR A 1 477 ? 13.307 0.408 60.374 1.00 29.56 477 THR A CA 1
ATOM 3707 C C . THR A 1 477 ? 14.327 -0.510 59.622 1.00 29.56 477 THR A C 1
ATOM 3709 O O . THR A 1 477 ? 14.016 -1.680 59.410 1.00 29.56 477 THR A O 1
ATOM 3712 N N . PRO A 1 478 ? 15.597 -0.133 59.346 1.00 39.47 478 PRO A N 1
ATOM 3713 C CA . PRO A 1 478 ? 16.124 0.915 58.457 1.00 39.47 478 PRO A CA 1
ATOM 3714 C C . PRO A 1 478 ? 17.128 0.355 57.404 1.00 39.47 478 PRO A C 1
ATOM 3716 O O . PRO A 1 478 ? 17.672 -0.731 57.584 1.00 39.47 478 PRO A O 1
ATOM 3719 N N . GLY A 1 479 ? 17.503 1.134 56.374 1.00 26.30 479 GLY A N 1
ATOM 3720 C CA . GLY A 1 479 ? 18.814 0.934 55.723 1.00 26.30 479 GLY A CA 1
ATOM 3721 C C . GLY A 1 479 ? 18.963 1.264 54.232 1.00 26.30 479 GLY A C 1
ATOM 3722 O O . GLY A 1 479 ? 18.632 0.454 53.381 1.00 26.30 479 GLY A O 1
ATOM 3723 N N . MET A 1 480 ? 19.653 2.383 53.988 1.00 27.86 480 MET A N 1
ATOM 3724 C CA . MET A 1 480 ? 20.443 2.784 52.807 1.00 27.86 480 MET A CA 1
ATOM 3725 C C . MET A 1 480 ? 19.758 3.390 51.558 1.00 27.86 480 MET A C 1
ATOM 3727 O O . MET A 1 480 ? 18.808 2.826 51.021 1.00 27.86 480 MET A O 1
ATOM 3731 N N . PRO A 1 481 ? 20.281 4.537 51.057 1.00 29.98 481 PRO A N 1
ATOM 3732 C CA . PRO A 1 481 ? 19.732 5.267 49.919 1.00 29.98 481 PRO A CA 1
ATOM 3733 C C . PRO A 1 481 ? 20.363 4.836 48.584 1.00 29.98 481 PRO A C 1
ATOM 3735 O O . PRO A 1 481 ? 21.581 4.708 48.467 1.00 29.98 481 PRO A O 1
ATOM 3738 N N . ILE A 1 482 ? 19.530 4.699 47.552 1.00 29.81 482 ILE A N 1
ATOM 3739 C CA . ILE A 1 482 ? 19.936 4.601 46.141 1.00 29.81 482 ILE A CA 1
ATOM 3740 C C . ILE A 1 482 ? 19.530 5.930 45.478 1.00 29.81 482 ILE A C 1
ATOM 3742 O O . ILE A 1 482 ? 18.380 6.343 45.645 1.00 29.81 482 ILE A O 1
ATOM 3746 N N . PRO A 1 483 ? 20.429 6.649 44.781 1.00 30.84 483 PRO A N 1
ATOM 3747 C CA . PRO A 1 483 ? 20.123 7.983 44.278 1.00 30.84 483 PRO A CA 1
ATOM 3748 C C . PRO A 1 483 ? 19.244 7.932 43.020 1.00 30.84 483 PRO A C 1
ATOM 3750 O O . PRO A 1 483 ? 19.540 7.220 42.062 1.00 30.84 483 PRO A O 1
ATOM 3753 N N . MET A 1 484 ? 18.183 8.748 43.020 1.00 23.95 484 MET A N 1
ATOM 3754 C CA . MET A 1 484 ? 17.455 9.156 41.817 1.00 23.95 484 MET A CA 1
ATOM 3755 C C . MET A 1 484 ? 18.383 9.952 40.892 1.00 23.95 484 MET A C 1
ATOM 3757 O O . MET A 1 484 ? 18.904 10.997 41.283 1.00 23.95 484 MET A O 1
ATOM 3761 N N . CYS A 1 485 ? 18.511 9.518 39.639 1.00 24.47 485 CYS A N 1
ATOM 3762 C CA . CYS A 1 485 ? 18.952 10.385 38.552 1.00 24.47 485 CYS A CA 1
ATOM 3763 C C . CYS A 1 485 ? 17.825 11.363 38.205 1.00 24.47 485 CYS A C 1
ATOM 3765 O O . CYS A 1 485 ? 16.769 10.972 37.708 1.00 24.47 485 CYS A O 1
ATOM 3767 N N . GLN A 1 486 ? 18.073 12.641 38.475 1.00 25.92 486 GLN A N 1
ATOM 3768 C CA . GLN A 1 486 ? 17.275 13.753 37.985 1.00 25.92 486 GLN A CA 1
ATOM 3769 C C . GLN A 1 486 ? 17.491 13.911 36.475 1.00 25.92 486 GLN A C 1
ATOM 3771 O O . GLN A 1 486 ? 18.611 14.087 36.001 1.00 25.92 486 GLN A O 1
ATOM 3776 N N . TYR A 1 487 ? 16.387 13.851 35.737 1.00 25.22 487 TYR A N 1
ATOM 3777 C CA . TYR A 1 487 ? 16.215 14.518 34.453 1.00 25.22 487 TYR A CA 1
ATOM 3778 C C . TYR A 1 487 ? 16.234 16.031 34.696 1.00 25.22 487 TYR A C 1
ATOM 3780 O O . TYR A 1 487 ? 15.442 16.490 35.514 1.00 25.22 487 TYR A O 1
ATOM 3788 N N . LEU A 1 488 ? 17.092 16.772 33.989 1.00 23.91 488 LEU A N 1
ATOM 3789 C CA . LEU A 1 488 ? 16.866 18.144 33.510 1.00 23.91 488 LEU A CA 1
ATOM 3790 C C . LEU A 1 488 ? 18.022 18.555 32.575 1.00 23.91 488 LEU A C 1
ATOM 3792 O O . LEU A 1 488 ? 19.195 18.383 32.891 1.00 23.91 488 LEU A O 1
ATOM 3796 N N . ASP A 1 489 ? 17.616 19.093 31.427 1.00 24.55 489 ASP A N 1
ATOM 3797 C CA . ASP A 1 489 ? 18.259 20.150 30.643 1.00 24.55 489 ASP A CA 1
ATOM 3798 C C . ASP A 1 489 ? 19.647 19.941 30.025 1.00 24.55 489 ASP A C 1
ATOM 3800 O O . ASP A 1 489 ? 20.664 20.272 30.616 1.00 24.55 489 ASP A O 1
ATOM 3804 N N . PHE A 1 490 ? 19.663 19.596 28.730 1.00 22.55 490 PHE A N 1
ATOM 3805 C CA . PHE A 1 490 ? 20.629 20.154 27.771 1.00 22.55 490 PHE A CA 1
ATOM 3806 C C . PHE A 1 490 ? 19.982 20.305 26.383 1.00 22.55 490 PHE A C 1
ATOM 3808 O O . PHE A 1 490 ? 20.110 19.457 25.504 1.00 22.55 490 PHE A O 1
ATOM 3815 N N . PHE A 1 491 ? 19.291 21.428 26.182 1.00 22.50 491 PHE A N 1
ATOM 3816 C CA . PHE A 1 491 ? 19.044 22.023 24.867 1.00 22.50 491 PHE A CA 1
ATOM 3817 C C . PHE A 1 491 ? 19.743 23.384 24.872 1.00 22.50 491 PHE A C 1
ATOM 3819 O O . PHE A 1 491 ? 19.291 24.289 25.565 1.00 22.50 491 PHE A O 1
ATOM 38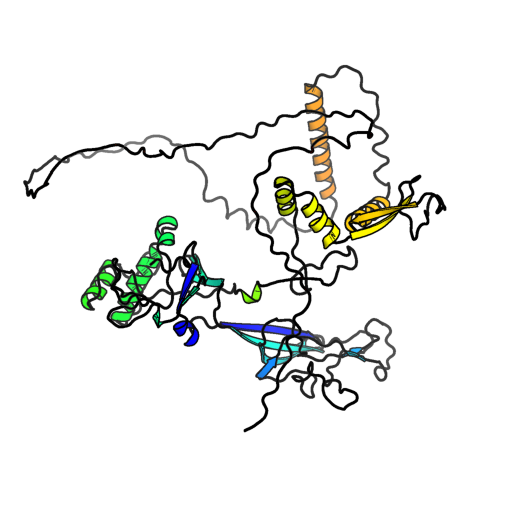26 N N . ASN A 1 492 ? 20.880 23.484 24.176 1.00 23.28 492 ASN A N 1
ATOM 3827 C CA . ASN A 1 492 ? 21.426 24.682 23.518 1.00 23.28 492 ASN A CA 1
ATOM 3828 C C . ASN A 1 492 ? 22.928 24.497 23.270 1.00 23.28 492 ASN A C 1
ATOM 3830 O O . ASN A 1 492 ? 23.755 24.738 24.145 1.00 23.28 492 ASN A O 1
ATOM 3834 N N . ALA A 1 493 ? 23.285 24.134 22.041 1.00 24.67 493 ALA A N 1
ATOM 3835 C CA . ALA A 1 493 ? 24.605 24.423 21.499 1.00 24.67 493 ALA A CA 1
ATOM 3836 C C . ALA A 1 493 ? 24.408 25.073 20.129 1.00 24.67 493 ALA A C 1
ATOM 3838 O O . ALA A 1 493 ? 24.163 24.414 19.120 1.00 24.67 493 ALA A O 1
ATOM 3839 N N . SER A 1 494 ? 24.441 26.402 20.149 1.00 23.98 494 SER A N 1
ATOM 3840 C CA . SER A 1 494 ? 24.458 27.274 18.986 1.00 23.98 494 SER A CA 1
ATOM 3841 C C . SER A 1 494 ? 25.628 26.923 18.067 1.00 23.98 494 SER A C 1
ATOM 3843 O O . SER A 1 494 ? 26.778 26.851 18.499 1.00 23.98 494 SER A O 1
ATOM 3845 N N . ILE A 1 495 ? 25.326 26.748 16.782 1.00 24.61 495 ILE A N 1
ATOM 3846 C CA . ILE A 1 495 ? 26.304 26.619 15.702 1.00 24.61 495 ILE A CA 1
ATOM 3847 C C . ILE A 1 495 ? 26.986 27.981 15.528 1.00 24.61 495 ILE A C 1
ATOM 3849 O O . ILE A 1 495 ? 26.422 28.907 14.946 1.00 24.61 495 ILE A O 1
ATOM 3853 N N . ALA A 1 496 ? 28.196 28.109 16.069 1.00 24.59 496 ALA A N 1
ATOM 3854 C CA . ALA A 1 496 ? 29.086 29.228 15.803 1.00 24.59 496 ALA A CA 1
ATOM 3855 C C . ALA A 1 496 ? 29.879 28.948 14.518 1.00 24.59 496 ALA A C 1
ATOM 3857 O O . ALA A 1 496 ? 30.658 28.000 14.426 1.00 24.59 496 ALA A O 1
ATOM 3858 N N . ILE A 1 497 ? 29.648 29.791 13.516 1.00 25.33 497 ILE A N 1
ATOM 3859 C CA . ILE A 1 497 ? 30.359 29.832 12.239 1.00 25.33 497 ILE A CA 1
ATOM 3860 C C . ILE A 1 497 ? 31.781 30.352 12.494 1.00 25.33 497 ILE A C 1
ATOM 3862 O O . ILE A 1 497 ? 31.965 31.518 12.832 1.00 25.33 497 ILE A O 1
ATOM 3866 N N . GLY A 1 498 ? 32.786 29.495 12.305 1.00 24.64 498 GLY A N 1
ATOM 3867 C CA . GLY A 1 498 ? 34.203 29.857 12.319 1.00 24.64 498 GLY A CA 1
ATOM 3868 C C . GLY A 1 498 ? 34.850 29.564 10.968 1.00 24.64 498 GLY A C 1
ATOM 3869 O O . GLY A 1 498 ? 35.106 28.412 10.636 1.00 24.64 498 GLY A O 1
ATOM 3870 N N . ARG A 1 499 ? 35.107 30.616 10.182 1.00 23.98 499 ARG A N 1
ATOM 3871 C CA . ARG A 1 499 ? 35.951 30.586 8.977 1.00 23.98 499 ARG A CA 1
ATOM 3872 C C . ARG A 1 499 ? 37.414 30.339 9.374 1.00 23.98 499 ARG A C 1
ATOM 3874 O O . ARG A 1 499 ? 37.946 31.101 10.175 1.00 23.98 499 ARG A O 1
ATOM 3881 N N . GLN A 1 500 ? 38.092 29.395 8.723 1.00 26.09 500 GLN A N 1
ATOM 3882 C CA . GLN A 1 500 ? 39.542 29.456 8.499 1.00 26.09 500 GLN A CA 1
ATOM 3883 C C . GLN A 1 500 ? 39.856 29.110 7.037 1.00 26.09 500 GLN A C 1
ATOM 3885 O O . GLN A 1 500 ? 39.251 28.223 6.440 1.00 26.09 500 GLN A O 1
ATOM 3890 N N . ALA A 1 501 ? 40.744 29.919 6.465 1.00 25.42 501 ALA A N 1
ATOM 3891 C CA . ALA A 1 501 ? 41.128 29.998 5.060 1.00 25.42 501 ALA A CA 1
ATOM 3892 C C . ALA A 1 501 ? 42.280 29.004 4.720 1.00 25.42 501 ALA A C 1
ATOM 3894 O O . ALA A 1 501 ? 42.731 28.277 5.605 1.00 25.42 501 ALA A O 1
ATOM 3895 N N . PRO A 1 502 ? 42.736 28.918 3.452 1.00 28.05 502 PRO A N 1
ATOM 3896 C CA . PRO A 1 502 ? 43.326 27.717 2.861 1.00 28.05 502 PRO A CA 1
ATOM 3897 C C . PRO A 1 502 ? 44.845 27.605 3.051 1.00 28.05 502 PRO A C 1
ATOM 3899 O O . PRO A 1 502 ? 45.566 28.598 3.005 1.00 28.05 502 PRO A O 1
ATOM 3902 N N . LEU A 1 503 ? 45.350 26.371 3.126 1.00 22.44 503 LEU A N 1
ATOM 3903 C CA . LEU A 1 503 ? 46.770 26.053 2.961 1.00 22.44 503 LEU A CA 1
ATOM 3904 C C . LEU A 1 503 ? 46.965 25.237 1.676 1.00 22.44 503 LEU A C 1
ATOM 3906 O O . LEU A 1 503 ? 46.603 24.066 1.600 1.00 22.44 503 LEU A O 1
ATOM 3910 N N . LYS A 1 504 ? 47.547 25.881 0.659 1.00 20.97 504 LYS A N 1
ATOM 3911 C CA . LYS A 1 504 ? 48.264 25.228 -0.445 1.00 20.97 504 LYS A CA 1
ATOM 3912 C C . LYS A 1 504 ? 49.744 25.195 -0.072 1.00 20.97 504 LYS A C 1
ATOM 3914 O O . LYS A 1 504 ? 50.340 26.263 -0.003 1.00 20.97 504 LYS A O 1
ATOM 3919 N N . ILE A 1 505 ? 50.344 24.012 0.070 1.00 24.28 505 ILE A N 1
ATOM 3920 C CA . ILE A 1 505 ? 51.781 23.805 -0.173 1.00 24.28 505 ILE A CA 1
ATOM 3921 C C . ILE A 1 505 ? 51.961 22.476 -0.923 1.00 24.28 505 ILE A C 1
ATOM 3923 O O . ILE A 1 505 ? 51.322 21.472 -0.622 1.00 24.28 505 ILE A O 1
ATOM 3927 N N . HIS A 1 506 ? 52.794 22.547 -1.957 1.00 22.89 506 HIS A N 1
ATOM 3928 C CA . HIS A 1 506 ? 53.194 21.515 -2.909 1.00 22.89 506 HIS A CA 1
ATOM 3929 C C . HIS A 1 506 ? 54.000 20.352 -2.291 1.00 22.89 506 HIS A C 1
ATOM 3931 O O . HIS A 1 506 ? 54.765 20.554 -1.359 1.00 22.89 506 HIS A O 1
ATOM 3937 N N . GLN A 1 507 ? 53.904 19.190 -2.957 1.00 26.17 507 GLN A N 1
ATOM 3938 C CA . GLN A 1 507 ? 54.941 18.158 -3.173 1.00 26.17 507 GLN A CA 1
ATOM 3939 C C . GLN A 1 507 ? 55.667 17.540 -1.962 1.00 26.17 507 GLN A C 1
ATOM 3941 O O . GLN A 1 507 ? 56.618 18.099 -1.430 1.00 26.17 507 GLN A O 1
ATOM 3946 N N . SER A 1 508 ? 55.343 16.278 -1.666 1.00 23.59 508 SER A N 1
ATOM 3947 C CA . SER A 1 508 ? 56.276 15.131 -1.757 1.00 23.59 508 SER A CA 1
ATOM 3948 C C . SER A 1 508 ? 55.589 13.867 -1.223 1.00 23.59 508 SER A C 1
ATOM 3950 O O . SER A 1 508 ? 55.399 13.693 -0.025 1.00 23.59 508 SER A O 1
ATOM 3952 N N . CYS A 1 509 ? 55.179 12.980 -2.130 1.00 23.38 509 CYS A N 1
ATOM 3953 C CA . CYS A 1 509 ? 54.951 11.580 -1.793 1.00 23.38 509 CYS A CA 1
ATOM 3954 C C . CYS A 1 509 ? 56.288 10.872 -1.966 1.00 23.38 509 CYS A C 1
ATOM 3956 O O . CYS A 1 509 ? 56.737 10.743 -3.096 1.00 23.38 509 CYS A O 1
ATOM 3958 N N . ASP A 1 510 ? 56.904 10.462 -0.864 1.00 24.95 510 ASP A N 1
ATOM 3959 C CA . ASP A 1 510 ? 57.694 9.236 -0.778 1.00 24.95 510 ASP A CA 1
ATOM 3960 C C . ASP A 1 510 ? 58.015 8.948 0.692 1.00 24.95 510 ASP A C 1
ATOM 3962 O O . ASP A 1 510 ? 58.271 9.857 1.477 1.00 24.95 510 ASP A O 1
ATOM 3966 N N . SER A 1 511 ? 58.024 7.658 1.032 1.00 25.34 511 SER A N 1
ATOM 3967 C CA . SER A 1 511 ? 58.385 7.055 2.325 1.00 25.34 511 SER A CA 1
ATOM 3968 C C . SER A 1 511 ? 57.402 7.262 3.488 1.00 25.34 511 SER A C 1
ATOM 3970 O O . SER A 1 511 ? 57.303 8.336 4.049 1.00 25.34 511 SER A O 1
ATOM 3972 N N . TYR A 1 512 ? 56.661 6.207 3.841 1.00 25.30 512 TYR A N 1
ATOM 3973 C CA . TYR A 1 512 ? 56.544 5.644 5.202 1.00 25.30 512 TYR A CA 1
ATOM 3974 C C . TYR A 1 512 ? 55.620 4.414 5.137 1.00 25.30 512 TYR A C 1
ATOM 3976 O O . TYR A 1 512 ? 54.491 4.392 5.619 1.00 25.30 512 TYR A O 1
ATOM 3984 N N . ALA A 1 513 ? 56.123 3.367 4.483 1.00 26.97 513 ALA A N 1
ATOM 3985 C CA . ALA A 1 513 ? 55.791 1.996 4.845 1.00 26.97 513 ALA A CA 1
ATOM 3986 C C . ALA A 1 513 ? 56.788 1.563 5.934 1.00 26.97 513 ALA A C 1
ATOM 3988 O O . ALA A 1 513 ? 57.959 1.927 5.855 1.00 26.97 513 ALA A O 1
ATOM 3989 N N . ASN A 1 514 ? 56.322 0.762 6.894 1.00 26.98 514 ASN A N 1
ATOM 3990 C CA . ASN A 1 514 ? 57.049 0.177 8.032 1.00 26.98 514 ASN A CA 1
ATOM 3991 C C . ASN A 1 514 ? 57.179 1.055 9.280 1.00 26.98 514 ASN A C 1
ATOM 3993 O O . ASN A 1 514 ? 58.210 1.682 9.489 1.00 26.98 514 ASN A O 1
ATOM 3997 N N . THR A 1 515 ? 56.183 0.990 10.171 1.00 25.84 515 THR A N 1
ATOM 3998 C CA . THR A 1 515 ? 56.373 0.694 11.613 1.00 25.84 515 THR A CA 1
ATOM 3999 C C . THR A 1 515 ? 55.028 0.738 12.343 1.00 25.84 515 THR A C 1
ATOM 4001 O O . THR A 1 515 ? 54.545 1.808 12.679 1.00 25.84 515 THR A O 1
ATOM 4004 N N . ALA A 1 516 ? 54.417 -0.427 12.579 1.00 27.16 516 ALA A N 1
ATOM 4005 C CA . ALA A 1 516 ? 53.495 -0.684 13.697 1.00 27.16 516 ALA A CA 1
ATOM 4006 C C . ALA A 1 516 ? 53.087 -2.170 13.681 1.00 27.16 516 ALA A C 1
ATOM 4008 O O . ALA A 1 516 ? 51.957 -2.533 13.364 1.00 27.16 516 ALA A O 1
ATOM 4009 N N . ALA A 1 517 ? 54.050 -3.041 13.975 1.00 24.11 517 ALA A N 1
ATOM 4010 C CA . ALA A 1 517 ? 53.806 -4.411 14.412 1.00 24.11 517 ALA A CA 1
ATOM 4011 C C . ALA A 1 517 ? 54.355 -4.534 15.842 1.00 24.11 517 ALA A C 1
ATOM 4013 O O . ALA A 1 517 ? 55.406 -3.959 16.121 1.00 24.11 517 ALA A O 1
ATOM 4014 N N . HIS A 1 518 ? 53.655 -5.302 16.686 1.00 24.81 518 HIS A N 1
ATOM 4015 C CA . HIS A 1 518 ? 53.772 -5.428 18.154 1.00 24.81 518 HIS A CA 1
ATOM 4016 C C . HIS A 1 518 ? 53.052 -4.305 18.921 1.00 24.81 518 HIS A C 1
ATOM 4018 O O . HIS A 1 518 ? 53.301 -3.136 18.680 1.00 24.81 518 HIS A O 1
ATOM 4024 N N . SER A 1 519 ? 52.153 -4.549 19.871 1.00 24.91 519 SER A N 1
ATOM 4025 C CA . SER A 1 519 ? 51.697 -5.762 20.554 1.00 24.91 519 SER A CA 1
ATOM 4026 C C . SER A 1 519 ? 50.460 -5.374 21.382 1.00 24.91 519 SER A C 1
ATOM 4028 O O . SER A 1 519 ? 50.415 -4.277 21.918 1.00 24.91 519 SER A O 1
ATOM 4030 N N . ILE A 1 520 ? 49.463 -6.257 21.467 1.00 27.14 520 ILE A N 1
ATOM 4031 C CA . ILE A 1 520 ? 48.700 -6.646 22.670 1.00 27.14 520 ILE A CA 1
ATOM 4032 C C . ILE A 1 520 ? 47.747 -7.739 22.183 1.00 27.14 520 ILE A C 1
ATOM 4034 O O . ILE A 1 520 ? 46.803 -7.498 21.433 1.00 27.14 520 ILE A O 1
ATOM 4038 N N . GLY A 1 521 ? 48.082 -8.976 22.539 1.00 22.64 521 GLY A N 1
ATOM 4039 C CA . GLY A 1 521 ? 47.225 -10.125 22.319 1.00 22.64 521 GLY A CA 1
ATOM 4040 C C . GLY A 1 521 ? 46.202 -10.238 23.439 1.00 22.64 521 GLY A C 1
ATOM 4041 O O . GLY A 1 521 ? 46.542 -10.071 24.606 1.00 22.64 521 GLY A O 1
ATOM 4042 N N . TYR A 1 522 ? 44.980 -10.604 23.074 1.00 25.86 522 TYR A N 1
ATOM 4043 C CA . TYR A 1 522 ? 44.161 -11.482 23.894 1.00 25.86 522 TYR A CA 1
ATOM 4044 C C . TYR A 1 522 ? 43.611 -12.584 22.994 1.00 25.86 522 TYR A C 1
ATOM 4046 O O . TYR A 1 522 ? 42.981 -12.337 21.968 1.00 25.86 522 TYR A O 1
ATOM 4054 N N . GLN A 1 523 ? 43.954 -13.812 23.370 1.00 24.44 523 GLN A N 1
ATOM 4055 C CA . GLN A 1 523 ? 43.518 -15.051 22.752 1.00 24.44 523 GLN A CA 1
ATOM 4056 C C . GLN A 1 523 ? 42.009 -15.221 22.936 1.00 24.44 523 GLN A C 1
ATOM 4058 O O . GLN A 1 523 ? 41.525 -15.204 24.063 1.00 24.44 523 GLN A O 1
ATOM 4063 N N . THR A 1 524 ? 41.293 -15.516 21.856 1.00 26.78 524 THR A N 1
ATOM 4064 C CA . THR A 1 524 ? 40.155 -16.439 21.913 1.00 26.78 524 THR A CA 1
ATOM 4065 C C . THR A 1 524 ? 40.257 -17.385 20.720 1.00 26.78 524 THR A C 1
ATOM 4067 O O . THR A 1 524 ? 40.121 -17.003 19.562 1.00 26.78 524 THR A O 1
ATOM 4070 N N . ASN A 1 525 ? 40.591 -18.637 21.028 1.00 25.91 525 ASN A N 1
ATOM 4071 C CA . ASN A 1 525 ? 40.424 -19.773 20.135 1.00 25.91 525 ASN A CA 1
ATOM 4072 C C . ASN A 1 525 ? 38.928 -19.986 19.905 1.00 25.91 525 ASN A C 1
ATOM 4074 O O . ASN A 1 525 ? 38.218 -20.188 20.881 1.00 25.91 525 ASN A O 1
ATOM 4078 N N . LEU A 1 526 ? 38.488 -20.001 18.647 1.00 27.94 526 LEU A N 1
ATOM 4079 C CA . LEU A 1 526 ? 37.378 -20.814 18.132 1.00 27.94 526 LEU A CA 1
ATOM 4080 C C . LEU A 1 526 ? 37.453 -20.750 16.599 1.00 27.94 526 LEU A C 1
ATOM 4082 O O . LEU A 1 526 ? 36.968 -19.821 15.959 1.00 27.94 526 LEU A O 1
ATOM 4086 N N . GLY A 1 527 ? 38.148 -21.724 16.014 1.00 24.31 527 GLY A N 1
ATOM 4087 C CA . GLY A 1 527 ? 38.186 -21.926 14.572 1.00 24.31 527 GLY A CA 1
ATOM 4088 C C . GLY A 1 527 ? 36.927 -22.651 14.102 1.00 24.31 527 GLY A C 1
ATOM 4089 O O . GLY A 1 527 ? 36.649 -23.763 14.542 1.00 24.31 527 GLY A O 1
ATOM 4090 N N . CYS A 1 528 ? 36.191 -22.039 13.180 1.00 25.00 528 CYS A N 1
ATOM 4091 C CA . CYS A 1 528 ? 35.265 -22.726 12.284 1.00 25.00 528 CYS A CA 1
ATOM 4092 C C . CYS A 1 528 ? 35.341 -22.053 10.911 1.00 25.00 528 CYS A C 1
ATOM 4094 O O . CYS A 1 528 ? 34.690 -21.047 10.646 1.00 25.00 528 CYS A O 1
ATOM 4096 N N . SER A 1 529 ? 36.187 -22.603 10.043 1.00 26.83 529 SER A N 1
ATOM 4097 C CA . SER A 1 529 ? 36.212 -22.306 8.614 1.00 26.83 529 SER A CA 1
ATOM 4098 C C . SER A 1 529 ? 35.087 -23.082 7.926 1.00 26.83 529 SER A C 1
ATOM 4100 O O . SER A 1 529 ? 35.169 -24.305 7.814 1.00 26.83 529 SER A O 1
ATOM 4102 N N . TYR A 1 530 ? 34.047 -22.386 7.468 1.00 26.20 530 TYR A N 1
ATOM 4103 C CA . TYR A 1 530 ? 33.011 -22.946 6.598 1.00 26.20 530 TYR A CA 1
ATOM 4104 C C . TYR A 1 530 ? 33.370 -22.628 5.141 1.00 26.20 530 TYR A C 1
ATOM 4106 O O . TYR A 1 530 ? 33.508 -21.464 4.768 1.00 26.20 530 TYR A O 1
ATOM 4114 N N . ASN A 1 531 ? 33.551 -23.674 4.337 1.00 26.55 531 ASN A N 1
ATOM 4115 C CA . ASN A 1 531 ? 33.859 -23.618 2.911 1.00 26.55 531 ASN A CA 1
ATOM 4116 C C . ASN A 1 531 ? 32.565 -23.964 2.140 1.00 26.55 531 ASN A C 1
ATOM 4118 O O . ASN A 1 531 ? 31.984 -25.008 2.438 1.00 26.55 531 ASN A O 1
ATOM 4122 N N . PRO A 1 532 ? 32.055 -23.138 1.206 1.00 30.09 532 PRO A N 1
ATOM 4123 C CA . PRO A 1 532 ? 30.764 -23.383 0.572 1.00 30.09 532 PRO A CA 1
ATOM 4124 C C . PRO A 1 532 ? 30.947 -24.074 -0.784 1.00 30.09 532 PRO A C 1
ATOM 4126 O O . PRO A 1 532 ? 30.886 -23.425 -1.826 1.00 30.09 532 PRO A O 1
ATOM 4129 N N . GLN A 1 533 ? 31.163 -25.387 -0.781 1.00 28.11 533 GLN A N 1
ATOM 4130 C CA . GLN A 1 533 ? 30.950 -26.248 -1.947 1.00 28.11 533 GLN A CA 1
ATOM 4131 C C . GLN A 1 533 ? 30.349 -27.573 -1.454 1.00 28.11 533 GLN A C 1
ATOM 4133 O O . GLN A 1 533 ? 30.731 -28.055 -0.395 1.00 28.11 533 GLN A O 1
ATOM 4138 N N . ASP A 1 534 ? 29.390 -28.101 -2.214 1.00 27.84 534 ASP A N 1
ATOM 4139 C CA . ASP A 1 534 ? 28.664 -29.368 -2.024 1.00 27.84 534 ASP A CA 1
ATOM 4140 C C . ASP A 1 534 ? 27.413 -29.353 -1.130 1.00 27.84 534 ASP A C 1
ATOM 4142 O O . ASP A 1 534 ? 27.426 -29.711 0.041 1.00 27.84 534 ASP A O 1
ATOM 4146 N N . THR A 1 535 ? 26.264 -29.053 -1.745 1.00 29.00 535 THR A N 1
ATOM 4147 C CA . THR A 1 535 ? 24.990 -29.734 -1.435 1.00 29.00 535 THR A CA 1
ATOM 4148 C C . THR A 1 535 ? 24.143 -29.853 -2.705 1.00 29.00 535 THR A C 1
ATOM 4150 O O . THR A 1 535 ? 23.247 -29.061 -2.983 1.00 29.00 535 THR A O 1
ATOM 4153 N N . SER A 1 536 ? 24.422 -30.885 -3.502 1.00 28.05 536 SER A N 1
ATOM 4154 C CA . SER A 1 536 ? 23.455 -31.452 -4.441 1.00 28.05 536 SER A CA 1
ATOM 4155 C C . SER A 1 536 ? 22.511 -32.378 -3.665 1.00 28.05 536 SER A C 1
ATOM 4157 O O . SER A 1 536 ? 22.846 -33.534 -3.410 1.00 28.05 536 SER A O 1
ATOM 4159 N N . MET A 1 537 ? 21.339 -31.884 -3.257 1.00 28.72 537 MET A N 1
ATOM 4160 C CA . MET A 1 537 ? 20.268 -32.756 -2.764 1.00 28.72 537 MET A CA 1
ATOM 4161 C C . MET A 1 537 ? 19.570 -33.419 -3.954 1.00 28.72 537 MET A C 1
ATOM 4163 O O . MET A 1 537 ? 18.877 -32.768 -4.735 1.00 28.72 537 MET A O 1
ATOM 4167 N N . GLY A 1 538 ? 19.797 -34.725 -4.091 1.00 27.44 538 GLY A N 1
ATOM 4168 C CA . GLY A 1 538 ? 19.100 -35.596 -5.027 1.00 27.44 538 GLY A CA 1
ATOM 4169 C C . GLY A 1 538 ? 17.661 -35.860 -4.585 1.00 27.44 538 GLY A C 1
ATOM 4170 O O . GLY A 1 538 ? 17.395 -36.190 -3.431 1.00 27.44 538 GLY A O 1
ATOM 4171 N N . PHE A 1 539 ? 16.744 -35.728 -5.539 1.00 27.53 539 PHE A N 1
ATOM 4172 C CA . PHE A 1 539 ? 15.366 -36.195 -5.454 1.00 27.53 539 PHE A CA 1
ATOM 4173 C C . PHE A 1 539 ? 15.330 -37.731 -5.460 1.00 27.53 539 PHE A C 1
ATOM 4175 O O . PHE A 1 539 ? 15.843 -38.359 -6.386 1.00 27.53 539 PHE A O 1
ATOM 4182 N N . VAL A 1 540 ? 14.678 -38.327 -4.462 1.00 30.69 540 VAL A N 1
ATOM 4183 C CA . VAL A 1 540 ? 14.278 -39.742 -4.457 1.00 30.69 540 VAL A CA 1
ATOM 4184 C C . VAL A 1 540 ? 12.804 -39.820 -4.881 1.00 30.69 540 VAL A C 1
ATOM 4186 O O . VAL A 1 540 ? 11.977 -39.157 -4.252 1.00 30.69 540 VAL A O 1
ATOM 4189 N N . PRO A 1 541 ? 12.436 -40.592 -5.920 1.00 34.06 541 PRO A N 1
ATOM 4190 C CA . PRO A 1 541 ? 11.042 -40.813 -6.279 1.00 34.06 541 PRO A CA 1
ATOM 4191 C C . PRO A 1 541 ? 10.459 -41.973 -5.460 1.00 34.06 541 PRO A C 1
ATOM 4193 O O . PRO A 1 541 ? 11.026 -43.064 -5.413 1.00 34.06 541 PRO A O 1
ATOM 4196 N N . ILE A 1 542 ? 9.303 -41.742 -4.838 1.00 31.52 542 ILE A N 1
ATOM 4197 C CA . ILE A 1 542 ? 8.486 -42.785 -4.213 1.00 31.52 542 ILE A CA 1
ATOM 4198 C C . ILE A 1 542 ? 7.551 -43.338 -5.292 1.00 31.52 542 ILE A C 1
ATOM 4200 O O . ILE A 1 542 ? 6.663 -42.631 -5.761 1.00 31.52 542 ILE A O 1
ATOM 4204 N N . ASN A 1 543 ? 7.757 -44.599 -5.668 1.00 29.77 543 ASN A N 1
ATOM 4205 C CA . ASN A 1 543 ? 6.812 -45.408 -6.434 1.00 29.77 543 ASN A CA 1
ATOM 4206 C C . ASN A 1 543 ? 6.366 -46.599 -5.572 1.00 29.77 543 ASN A C 1
ATOM 4208 O O . ASN A 1 543 ? 7.201 -47.408 -5.184 1.00 29.77 543 ASN A O 1
ATOM 4212 N N . GLY A 1 544 ? 5.051 -46.684 -5.344 1.00 33.81 544 GLY A N 1
ATOM 4213 C CA . GLY A 1 544 ? 4.237 -47.907 -5.322 1.00 33.81 544 GLY A CA 1
ATOM 4214 C C . GLY A 1 544 ? 4.496 -48.993 -4.272 1.00 33.81 544 GLY A C 1
ATOM 4215 O O . GLY A 1 544 ? 5.361 -49.841 -4.470 1.00 33.81 544 GLY A O 1
ATOM 4216 N N . ALA A 1 545 ? 3.618 -49.054 -3.266 1.00 33.66 545 ALA A N 1
ATOM 4217 C CA . ALA A 1 545 ? 2.696 -50.171 -2.992 1.00 33.66 545 ALA A CA 1
ATOM 4218 C C . ALA A 1 545 ? 1.664 -49.727 -1.946 1.00 33.66 545 ALA A C 1
ATOM 4220 O O . ALA A 1 545 ? 2.094 -49.108 -0.946 1.00 33.66 545 ALA A O 1
#

Foldseek 3Di:
DDDPPLQPPLAKEFAPVCLVVPPPKDKDKDKDKDWWDQALLREIKAFAAADADPVRDGDPLCPQADRRQAGDAFDKAAFFHFHGWIWDFPCRVPNDHPVDNPDTDIDIDTDGDHANDIWGFHDWDWDADPVRIIMIMTMTIDTDGDDFQFWKDFPLGSIHTHRYHDYQLQFWAAPVRDGDRMDHDPPVCVVVVSCVQQLQFLQQALCVQVVHDWDDDPPDTDDLQVSLVSCVVVVHHSSQWGWIAGSVPRHIDPDTHNDGDGDMDGDPDGVSVVDADADDFAADPQQRWADDDRVRSGDDDCDPVNLVVCVVVVVVVVSCCPVAVRTAKDKWKAFPPPRDTDDPQADPVVRDNPRIDIDIDGSNVVVVVVVVVPPPCPPVVVPVPPPDPDDDDDDPVVVVVVVVVVVVVVVVVVVVVVVPDDDDDPPPPPVPPPVPPPPDDDDDDDDDDDDDDDDDDDDDDDDDDDDDDDDDDDDDDDDDDDDDDDDDDDDDDDDDDDDDDDDDDDDDDDDDDDDDDDDDDDDDDDDDDDDDDDDPDDDDDDDDD

Secondary structure (DSSP, 8-state):
---TTTTSTT-EEEEHHHHHHTTT-EEEEEEEEEE-PBPTTS-B-EE-PPPBPTTSPBPGGGTTB-TTSBBPTTPEEPTT-EEE-EEEETTTT-----S-GGGPPEEE--EE---SS-EEEEEEEEEE-TTS-EEEEEEEEEEE---TT-EEEETTS-EEEEEEEE-TTTS-B-TT-PPPSEEE-TTHHHHHT-HHHHHHHHHHHHHHHHT------TT-S--HHHHHHHHHHTT--TT-EE--B-TTT-PBPSS-EE-----EEE-S--STTT----SS--B-TTT-PBPSSGGGTPPPP--HHHHHHHHHTT-HHHHHIIIIITTTEEEEEEETTT-PEEBTTBBTTTTBSTTEEEEEEEHHHHHHHHHHHHS-SSSTTSSTT--PPPPS---HHHHHHHHHHHHHHHHHHHHHHTTSS-----SSSSTTTSTTSSSS-------------------------------------------------------------------------------------------------PPPP----

pLDDT: mean 72.83, std 28.48, range [20.97, 97.56]

InterPro domains:
  IPR007120 DNA-directed RNA polymerase, subunit 2, hybrid-binding domain [PF00562] (1-296)
  IPR007121 RNA polymerase, beta subunit, conserved site [PS01166] (149-161)
  IPR007641 RNA polymerase Rpb2, domain 7 [PF04560] (298-371)
  IPR014724 RNA polymerase Rpb2, OB-fold [G3DSA:2.40.50.150] (26-145)
  IPR015712 DNA-directed RNA polymerase, subunit 2 [PTHR20856] (1-371)
  IPR015712 DNA-directed RNA polymerase, subunit 2 [cd00653] (1-371)
  IPR037033 DNA-directed RNA polymerase, subunit 2, hybrid-binding domain superfamily [G3DSA:2.40.270.10] (1-282)

Organism: Sanghuangporus baumii (NCBI:txid108892)